Protein AF-0000000084715165 (afdb_homodimer)

Radius of gyration: 24.93 Å; Cα contacts (8 Å, |Δi|>4): 1281; chains: 2; bounding box: 46×77×60 Å

InterPro domains:
  IPR001279 Metallo-beta-lactamase [PF00753] (37-239)
  IPR001279 Metallo-beta-lactamase [SM00849] (35-243)
  IPR036866 Ribonuclease Z/Hydroxyacylglutathione hydrolase-like [G3DSA:3.60.15.10] (1-248)
  IPR036866 Ribonuclease Z/Hydroxyacylglutathione hydrolase-like [SSF56281] (33-245)
  IPR051013 N-acyl homoserine lactonase-like [PTHR42978] (35-256)

Nearest PDB structures (foldseek):
  2br6-assembly1_A  TM=9.400E-01  e=6.989E-29  Bacillus thuringiensis
  4j5h-assembly1_A  TM=9.253E-01  e=5.059E-29  Bacillus thuringiensis
  2btn-assembly1_A  TM=9.373E-01  e=1.844E-28  Bacillus thuringiensis
  5eht-assembly1_A  TM=9.063E-01  e=7.954E-29  Bacillus thuringiensis
  3aj3-assembly1_A  TM=8.738E-01  e=3.649E-24  Mesorhizobium loti

Solvent-accessible surface area (backbone atoms only — not comparable to full-atom values): 25703 Å² total; per-residue (Å²): 126,54,40,36,58,35,42,28,40,38,61,20,26,31,41,43,36,32,39,22,54,41,30,49,86,44,59,65,85,43,63,36,40,26,39,28,42,24,36,40,31,41,36,82,88,42,30,37,31,41,31,35,11,50,45,60,72,42,64,75,35,70,75,53,30,44,52,49,43,67,34,88,76,43,75,40,57,66,49,64,53,86,86,15,39,62,68,65,53,34,47,76,72,71,42,52,51,74,55,24,49,33,36,38,40,33,50,68,39,40,54,27,28,37,44,49,75,64,31,77,65,21,37,38,34,34,31,43,59,32,51,53,45,69,75,46,94,63,89,51,70,51,45,53,60,79,51,67,70,54,86,91,58,52,68,44,70,41,74,64,62,47,70,83,48,56,35,37,30,41,34,60,24,30,21,54,38,81,20,16,28,27,38,41,38,33,35,77,72,62,40,35,39,33,39,37,40,64,38,31,27,37,70,60,22,61,77,68,57,38,21,25,37,54,21,92,44,45,69,47,12,31,50,30,38,50,52,52,50,49,49,26,67,74,63,69,31,42,82,42,44,38,29,20,46,88,52,47,68,79,45,78,38,60,90,43,69,46,51,127,54,40,36,58,34,40,27,41,39,60,20,26,33,42,42,37,32,39,24,54,40,31,50,86,44,58,66,85,43,63,38,42,26,38,28,42,25,36,41,32,41,36,81,88,42,30,37,31,41,30,35,11,50,44,60,70,40,63,74,34,71,74,53,30,44,51,51,42,67,36,88,75,45,75,40,56,64,49,63,52,85,86,14,38,60,66,64,52,34,47,76,72,72,42,53,50,72,55,25,51,33,35,38,40,36,49,70,39,40,54,28,29,36,43,50,78,64,31,78,66,21,37,38,32,35,32,43,58,31,51,53,44,70,76,46,93,64,89,52,69,52,45,53,61,80,52,67,69,54,85,92,59,53,70,45,67,40,75,63,63,46,70,84,48,55,35,36,31,42,36,60,23,31,20,52,36,80,21,16,28,25,38,41,37,34,36,78,73,63,41,34,38,32,40,38,41,64,39,32,27,38,70,60,22,61,78,68,58,38,20,26,37,54,20,91,44,44,68,47,12,29,51,29,39,49,52,50,50,50,49,27,66,75,63,70,30,42,81,44,44,39,30,20,47,87,52,49,69,78,45,79,38,60,92,42,69,46,52

Foldseek 3Di:
DAQWAWKFKAWQFWAKFAQCQFFPPHDRPHIDTWTFIKMWTQGNVFIEIEFDFAQCVLCVDPVSQVLQQPPVRGDHGIGGDPSNHRQVLCVVLVHHLCRHAAYEFQAAFRGGQNCVQRNQNHEYEFAPQRLCCLPDDPPDSRGDNVSPPHPPHHYDHDHAWAAPGGQWIWHQQAFLHRRGIWIWGQYPPQWIEIELESLGQEPCCLVVVGGRSNGPDSVSSSVSSVVSVVVCVVGVYDYQHRTYCVRPVVDDHPVDIDD/DAQWAWKFKAWQFWAKFAQCQFFPPHDRPHIDTWTFIKMWTQGNVFIEIEFDFAQCVLCVDPVSQVLQQPDVRGDHGIGGDPSNHRQVLCVVLVHHLCRHAAYEYQAQFRGGQNCVQRNQNHEYEFAPQRLVCLVDDPPDSRGDNVSPPHPPHHYDHDHAWAAPGGQWIWHQQAFLHRRGIWIWGQYPPQWIEIELESLHQEPCCLVVVGGRSNGPDSVSSSVSSVVVVVVCVVGVYDYQHRTYCVRPVVDDHPVDIDD

Sequence (518 aa):
MTDVRRLYILLCGYEILPKSVSVRGAPSSLLMCEPVCAYLLETTRGWVLFDAGIDSARLKDPVQRERFLTAPGSVSAPIVLPEHELLPQLARLGVAPEDVHAVIISHTHYDHTGHVKHFTRAALYMQRREYEHAMGAHGNPAVFDDDLRLPGRPWRLVDGDWELMPGVRGLLTAGHMPGHQSLLVELPRGGTKILVADAGDLRENFELELAPGECPDPAQGIASIRKLKALRDATGGDLVLFHDPNDVHPRPRAPDFYEMTDVRRLYILLCGYEILPKSVSVRGAPSSLLMCEPVCAYLLETTRGWVLFDAGIDSARLKDPVQRERFLTAPGSVSAPIVLPEHELLPQLARLGVAPEDVHAVIISHTHYDHTGHVKHFTRAALYMQRREYEHAMGAHGNPAVFDDDLRLPGRPWRLVDGDWELMPGVRGLLTAGHMPGHQSLLVELPRGGTKILVADAGDLRENFELELAPGECPDPAQGIASIRKLKALRDATGGDLVLFHDPNDVHPRPRAPDFYE

Secondary structure (DSSP, 8-state):
---EEEEEEEEEEEEEEEHHHHSTT--TT-EEEEEEEEEEEEETTEEEEE-----THHHHSHHHHHHHHSSTT--S--B--GGG-HHHHHHHTT--GGGEEEEE-S--SHHHHTTGGG-TTSEEEEEHHHHHHHHS----TT--GGGT--TT--EEEE-SSEEEETTEEEEE--SSSTT-EEEEEE-SSS-EEEE-TTS-SSHHHHHHTPPPSS-SSHHHHHHHHHHHHHHHHHHT-EEE-SS-HHHHTTS--TTS-B-/---EEEEEEEEEEEEEEEHHHHSTT--TT-EEEEEEEEEEEEETTEEEEE-----THHHHSHHHHHHHH-STT--S--B--GGG-HHHHHHHTT--GGGEEEEE-S--SHHHHTTGGG-TTSEEEEEHHHHHHHHS----TT--GGGT--TT--EEEE-SSEEEETTEEEEE--SSSTT-EEEEEE-SSS-EEEE-TTS-SSHHHHHHTPPPSS-SSHHHHHHHHHHHHHHHHHHT-EEE-SS-HHHHTTS--TTS-B-

Structure (mmCIF, N/CA/C/O backbone):
data_AF-0000000084715165-model_v1
#
loop_
_entity.id
_entity.type
_entity.pdbx_description
1 polymer 'Beta-lactamase domain protein'
#
loop_
_atom_site.group_PDB
_atom_site.id
_atom_site.type_symbol
_atom_site.label_atom_id
_atom_site.label_alt_id
_atom_site.label_comp_id
_atom_site.label_asym_id
_atom_site.label_entity_id
_atom_site.label_seq_id
_atom_site.pdbx_PDB_ins_code
_atom_site.Cartn_x
_atom_site.Cartn_y
_atom_site.Cartn_z
_atom_site.occupancy
_atom_site.B_iso_or_equiv
_atom_site.auth_seq_id
_atom_site.auth_comp_id
_atom_site.auth_asym_id
_atom_site.auth_atom_id
_atom_site.pdbx_PDB_model_num
ATOM 1 N N . MET A 1 1 ? -8.211 -25.297 -29.484 1 88.62 1 MET A N 1
ATOM 2 C CA . MET A 1 1 ? -9.211 -25.078 -28.453 1 88.62 1 MET A CA 1
ATOM 3 C C . MET A 1 1 ? -8.586 -25.203 -27.062 1 88.62 1 MET A C 1
ATOM 5 O O . MET A 1 1 ? -7.777 -26.109 -26.812 1 88.62 1 MET A O 1
ATOM 9 N N . THR A 1 2 ? -8.875 -24.297 -26.109 1 96.81 2 THR A N 1
ATOM 10 C CA . THR A 1 2 ? -8.273 -24.281 -24.781 1 96.81 2 THR A CA 1
ATOM 11 C C . THR A 1 2 ? -8.938 -25.297 -23.875 1 96.81 2 THR A C 1
ATOM 13 O O . THR A 1 2 ? -10.141 -25.547 -23.969 1 96.81 2 THR A O 1
ATOM 16 N N . ASP A 1 3 ? -8.195 -25.922 -23 1 98.12 3 ASP A N 1
ATOM 17 C CA . ASP A 1 3 ? -8.703 -26.859 -22 1 98.12 3 ASP A CA 1
ATOM 18 C C . ASP A 1 3 ? -9.094 -26.125 -20.719 1 98.12 3 ASP A C 1
ATOM 20 O O . ASP A 1 3 ? -9.586 -26.734 -19.766 1 98.12 3 ASP A O 1
ATOM 24 N N . VAL A 1 4 ? -8.883 -24.828 -20.672 1 98.62 4 VAL A N 1
ATOM 25 C CA . VAL A 1 4 ? -9.211 -24.031 -19.5 1 98.62 4 VAL A CA 1
ATOM 26 C C . VAL A 1 4 ? -10.68 -23.609 -19.547 1 98.62 4 VAL A C 1
ATOM 28 O O . VAL A 1 4 ? -11.18 -23.219 -20.609 1 98.62 4 VAL A O 1
ATOM 31 N N . ARG A 1 5 ? -11.406 -23.781 -18.422 1 98.31 5 ARG A N 1
ATOM 32 C CA . ARG A 1 5 ? -12.789 -23.344 -18.312 1 98.31 5 ARG A CA 1
ATOM 33 C C . ARG A 1 5 ? -12.898 -22.031 -17.547 1 98.31 5 ARG A C 1
ATOM 35 O O . ARG A 1 5 ? -13.617 -21.109 -17.969 1 98.31 5 ARG A O 1
ATOM 42 N N . ARG A 1 6 ? -12.141 -21.922 -16.406 1 98.5 6 ARG A N 1
ATOM 43 C CA . ARG A 1 6 ? -12.219 -20.766 -15.531 1 98.5 6 ARG A CA 1
ATOM 44 C C . ARG A 1 6 ? -10.867 -20.484 -14.875 1 98.5 6 ARG A C 1
ATOM 46 O O . ARG A 1 6 ? -10.086 -21.406 -14.633 1 98.5 6 ARG A O 1
ATOM 53 N N . LEU A 1 7 ? -10.602 -19.234 -14.656 1 98.88 7 LEU A N 1
ATOM 54 C CA . LEU A 1 7 ? -9.477 -18.766 -13.867 1 98.88 7 LEU A CA 1
ATOM 55 C C . LEU A 1 7 ? -9.961 -18 -12.641 1 98.88 7 LEU A C 1
ATOM 57 O O . LEU A 1 7 ? -10.781 -17.078 -12.75 1 98.88 7 LEU A O 1
ATOM 61 N N . TYR A 1 8 ? -9.516 -18.391 -11.422 1 98.88 8 TYR A N 1
ATOM 62 C CA . TYR A 1 8 ? -9.773 -17.703 -10.164 1 98.88 8 TYR A CA 1
ATOM 63 C C . TYR A 1 8 ? -8.5 -17.047 -9.633 1 98.88 8 TYR A C 1
ATOM 65 O O . TYR A 1 8 ? -7.438 -17.672 -9.617 1 98.88 8 TYR A O 1
ATOM 73 N N . ILE A 1 9 ? -8.609 -15.781 -9.273 1 98.88 9 ILE A N 1
ATOM 74 C CA . ILE A 1 9 ? -7.539 -15.094 -8.562 1 98.88 9 ILE A CA 1
ATOM 75 C C . ILE A 1 9 ? -7.809 -15.133 -7.059 1 98.88 9 ILE A C 1
ATOM 77 O O . ILE A 1 9 ? -8.875 -14.711 -6.602 1 98.88 9 ILE A O 1
ATOM 81 N N . LEU A 1 10 ? -6.922 -15.688 -6.277 1 98.88 10 LEU A N 1
ATOM 82 C CA . LEU A 1 10 ? -7.055 -15.812 -4.832 1 98.88 10 LEU A CA 1
ATOM 83 C C . LEU A 1 10 ? -6.062 -14.906 -4.113 1 98.88 10 LEU A C 1
ATOM 85 O O . LEU A 1 10 ? -4.852 -15.031 -4.305 1 98.88 10 LEU A O 1
ATOM 89 N N . LEU A 1 11 ? -6.551 -13.961 -3.322 1 98.88 11 LEU A N 1
ATOM 90 C CA . LEU A 1 11 ? -5.695 -13.109 -2.504 1 98.88 11 LEU A CA 1
ATOM 91 C C . LEU A 1 11 ? -5.258 -13.828 -1.235 1 98.88 11 LEU A C 1
ATOM 93 O O . LEU A 1 11 ? -6.094 -14.195 -0.404 1 98.88 11 LEU A O 1
ATOM 97 N N . CYS A 1 12 ? -3.926 -13.984 -1.062 1 98.81 12 CYS A N 1
ATOM 98 C CA . CYS A 1 12 ? -3.426 -14.891 -0.038 1 98.81 12 CYS A CA 1
ATOM 99 C C . CYS A 1 12 ? -2.662 -14.133 1.041 1 98.81 12 CYS A C 1
ATOM 101 O O . CYS A 1 12 ? -1.931 -14.734 1.828 1 98.81 12 CYS A O 1
ATOM 103 N N . GLY A 1 13 ? -2.738 -12.852 1.021 1 98.38 13 GLY A N 1
ATOM 104 C CA . GLY A 1 13 ? -2.049 -12.055 2.023 1 98.38 13 GLY A CA 1
ATOM 105 C C . GLY A 1 13 ? -1.297 -10.875 1.436 1 98.38 13 GLY A C 1
ATOM 106 O O . GLY A 1 13 ? -1.538 -10.492 0.291 1 98.38 13 GLY A O 1
ATOM 107 N N . TYR A 1 14 ? -0.427 -10.281 2.281 1 97.81 14 TYR A N 1
ATOM 108 C CA . TYR A 1 14 ? 0.332 -9.102 1.873 1 97.81 14 TYR A CA 1
ATOM 109 C C . TYR A 1 14 ? 1.755 -9.156 2.416 1 97.81 14 TYR A C 1
ATOM 111 O O . TYR A 1 14 ? 1.984 -9.641 3.527 1 97.81 14 TYR A O 1
ATOM 119 N N . GLU A 1 15 ? 2.609 -8.648 1.646 1 95.62 15 GLU A N 1
ATOM 120 C CA . GLU A 1 15 ? 3.953 -8.32 2.111 1 95.62 15 GLU A CA 1
ATOM 121 C C . GLU A 1 15 ? 4.141 -6.812 2.244 1 95.62 15 GLU A C 1
ATOM 123 O O . GLU A 1 15 ? 3.652 -6.043 1.411 1 95.62 15 GLU A O 1
ATOM 128 N N . ILE A 1 16 ? 4.75 -6.379 3.285 1 95.88 16 ILE A N 1
ATOM 129 C CA . ILE A 1 16 ? 5.117 -4.98 3.492 1 95.88 16 ILE A CA 1
ATOM 130 C C . ILE A 1 16 ? 6.613 -4.797 3.24 1 95.88 16 ILE A C 1
ATOM 132 O O . ILE A 1 16 ? 7.441 -5.359 3.961 1 95.88 16 ILE A O 1
ATOM 136 N N . LEU A 1 17 ? 6.945 -3.992 2.277 1 94.56 17 LEU A N 1
ATOM 137 C CA . LEU A 1 17 ? 8.352 -3.928 1.891 1 94.56 17 LEU A CA 1
ATOM 138 C C . LEU A 1 17 ? 8.672 -2.6 1.21 1 94.56 17 LEU A C 1
ATOM 140 O O . LEU A 1 17 ? 7.762 -1.908 0.738 1 94.56 17 LEU A O 1
ATOM 144 N N . PRO A 1 18 ? 9.969 -2.232 1.197 1 96.06 18 PRO A N 1
ATOM 145 C CA . PRO A 1 18 ? 10.375 -1.067 0.409 1 96.06 18 PRO A CA 1
ATOM 146 C C . PRO A 1 18 ? 10.125 -1.249 -1.086 1 96.06 18 PRO A C 1
ATOM 148 O O . PRO A 1 18 ? 10.32 -2.346 -1.619 1 96.06 18 PRO A O 1
ATOM 151 N N . LYS A 1 19 ? 9.641 -0.174 -1.688 1 97.12 19 LYS A N 1
ATOM 152 C CA . LYS A 1 19 ? 9.406 -0.204 -3.129 1 97.12 19 LYS A CA 1
ATOM 153 C C . LYS A 1 19 ? 10.656 -0.639 -3.887 1 97.12 19 LYS A C 1
ATOM 155 O O . LYS A 1 19 ? 10.562 -1.246 -4.953 1 97.12 19 LYS A O 1
ATOM 160 N N . SER A 1 20 ? 11.883 -0.437 -3.318 1 96 20 SER A N 1
ATOM 161 C CA . SER A 1 20 ? 13.164 -0.759 -3.945 1 96 20 SER A CA 1
ATOM 162 C C . SER A 1 20 ? 13.312 -2.262 -4.152 1 96 20 SER A C 1
ATOM 164 O O . SER A 1 20 ? 14.125 -2.703 -4.969 1 96 20 SER A O 1
ATOM 166 N N . VAL A 1 21 ? 12.547 -3.08 -3.432 1 94.75 21 VAL A N 1
ATOM 167 C CA . VAL A 1 21 ? 12.57 -4.527 -3.615 1 94.75 21 VAL A CA 1
ATOM 168 C C . VAL A 1 21 ? 11.914 -4.891 -4.945 1 94.75 21 VAL A C 1
ATOM 170 O O . VAL A 1 21 ? 12.352 -5.816 -5.629 1 94.75 21 VAL A O 1
ATOM 173 N N . SER A 1 22 ? 10.945 -4.07 -5.348 1 96.31 22 SER A N 1
ATOM 174 C CA . SER A 1 22 ? 10.117 -4.395 -6.508 1 96.31 22 SER A CA 1
ATOM 175 C C . SER A 1 22 ? 10.562 -3.617 -7.742 1 96.31 22 SER A C 1
ATOM 177 O O . SER A 1 22 ? 10.32 -4.043 -8.875 1 96.31 22 SER A O 1
ATOM 179 N N . VAL A 1 23 ? 11.109 -2.469 -7.512 1 97.5 23 VAL A N 1
ATOM 180 C CA . VAL A 1 23 ? 11.531 -1.613 -8.617 1 97.5 23 VAL A CA 1
ATOM 181 C C . VAL A 1 23 ? 12.969 -1.151 -8.383 1 97.5 23 VAL A C 1
ATOM 183 O O . VAL A 1 23 ? 13.234 -0.339 -7.492 1 97.5 23 VAL A O 1
ATOM 186 N N . ARG A 1 24 ? 13.852 -1.668 -9.227 1 97.06 24 ARG A N 1
ATOM 187 C CA . ARG A 1 24 ? 15.258 -1.285 -9.117 1 97.06 24 ARG A CA 1
ATOM 188 C C . ARG A 1 24 ? 15.422 0.228 -9.211 1 97.06 24 ARG A C 1
ATOM 190 O O . ARG A 1 24 ? 14.883 0.864 -10.117 1 97.06 24 ARG A O 1
ATOM 197 N N . GLY A 1 25 ? 16.125 0.789 -8.195 1 95.94 25 GLY A N 1
ATOM 198 C CA . GLY A 1 25 ? 16.422 2.215 -8.211 1 95.94 25 GLY A CA 1
ATOM 199 C C . GLY A 1 25 ? 15.414 3.039 -7.438 1 95.94 25 GLY A C 1
ATOM 200 O O . GLY A 1 25 ? 15.641 4.223 -7.176 1 95.94 25 GLY A O 1
ATOM 201 N N . ALA A 1 26 ? 14.227 2.496 -7.098 1 96.5 26 ALA A N 1
ATOM 202 C CA . ALA A 1 26 ? 13.25 3.229 -6.293 1 96.5 26 ALA A CA 1
ATOM 203 C C . ALA A 1 26 ? 13.789 3.504 -4.895 1 96.5 26 ALA A C 1
ATOM 205 O O . ALA A 1 26 ? 14.586 2.727 -4.367 1 96.5 26 ALA A O 1
ATOM 206 N N . PRO A 1 27 ? 13.375 4.637 -4.293 1 95 27 PRO A N 1
ATOM 207 C CA . PRO A 1 27 ? 13.828 4.926 -2.93 1 95 27 PRO A CA 1
ATOM 208 C C . PRO A 1 27 ? 13.375 3.875 -1.92 1 95 27 PRO A C 1
ATOM 210 O O . PRO A 1 27 ? 12.219 3.439 -1.951 1 95 27 PRO A O 1
ATOM 213 N N . SER A 1 28 ? 14.281 3.488 -1.04 1 94.25 28 SER A N 1
ATOM 214 C CA . SER A 1 28 ? 13.984 2.484 -0.026 1 94.25 28 SER A CA 1
ATOM 215 C C . SER A 1 28 ? 13.039 3.039 1.036 1 94.25 28 SER A C 1
ATOM 217 O O . SER A 1 28 ? 12.461 2.279 1.816 1 94.25 28 SER A O 1
ATOM 219 N N . SER A 1 29 ? 12.859 4.344 1.075 1 95.56 29 SER A N 1
ATOM 220 C CA . SER A 1 29 ? 12.008 4.977 2.078 1 95.56 29 SER A CA 1
ATOM 221 C C . SER A 1 29 ? 10.531 4.871 1.697 1 95.56 29 SER A C 1
ATOM 223 O O . SER A 1 29 ? 9.656 5.148 2.516 1 95.56 29 SER A O 1
ATOM 225 N N . LEU A 1 30 ? 10.258 4.535 0.409 1 97.81 30 LEU A N 1
ATOM 226 C CA . LEU A 1 30 ? 8.883 4.301 -0.004 1 97.81 30 LEU A CA 1
ATOM 227 C C . LEU A 1 30 ? 8.461 2.865 0.295 1 97.81 30 LEU A C 1
ATOM 229 O O . LEU A 1 30 ? 9.109 1.918 -0.155 1 97.81 30 LEU A O 1
ATOM 233 N N . LEU A 1 31 ? 7.426 2.717 1.087 1 97.69 31 LEU A N 1
ATOM 234 C CA . LEU A 1 31 ? 6.957 1.387 1.461 1 97.69 31 LEU A CA 1
ATOM 235 C C . LEU A 1 31 ? 5.688 1.023 0.699 1 97.69 31 LEU A C 1
ATOM 237 O O . LEU A 1 31 ? 4.887 1.9 0.361 1 97.69 31 LEU A O 1
ATOM 241 N N . MET A 1 32 ? 5.539 -0.219 0.449 1 96.19 32 MET A N 1
ATOM 242 C CA . MET A 1 32 ? 4.375 -0.765 -0.24 1 96.19 32 MET A CA 1
ATOM 243 C C . MET A 1 32 ? 3.758 -1.909 0.558 1 96.19 32 MET A C 1
ATOM 245 O O . MET A 1 32 ? 4.465 -2.637 1.256 1 96.19 32 MET A O 1
ATOM 249 N N . CYS A 1 33 ? 2.545 -1.952 0.5 1 96.12 33 CYS A N 1
ATOM 250 C CA . CYS A 1 33 ? 1.774 -3.135 0.863 1 96.12 33 CYS A CA 1
ATOM 251 C C . CYS A 1 33 ? 1.396 -3.941 -0.374 1 96.12 33 CYS A C 1
ATOM 253 O O . CYS A 1 33 ? 0.42 -3.621 -1.055 1 96.12 33 CYS A O 1
ATOM 255 N N . GLU A 1 34 ? 2.146 -5.004 -0.624 1 97.44 34 GLU A N 1
ATOM 256 C CA . GLU A 1 34 ? 1.971 -5.727 -1.881 1 97.44 34 GLU A CA 1
ATOM 257 C C . GLU A 1 34 ? 1.161 -7.004 -1.675 1 97.44 34 GLU A C 1
ATOM 259 O O . GLU A 1 34 ? 1.48 -7.812 -0.803 1 97.44 34 GLU A O 1
ATOM 264 N N . PRO A 1 35 ? 0.128 -7.152 -2.469 1 98.69 35 PRO A N 1
ATOM 265 C CA . PRO A 1 35 ? -0.675 -8.375 -2.357 1 98.69 35 PRO A CA 1
ATOM 266 C C . PRO A 1 35 ? 0.074 -9.617 -2.832 1 98.69 35 PRO A C 1
ATOM 268 O O . PRO A 1 35 ? 1.003 -9.516 -3.637 1 98.69 35 PRO A O 1
ATOM 271 N N . VAL A 1 36 ? -0.267 -10.703 -2.266 1 98.69 36 VAL A N 1
ATOM 272 C CA . VAL A 1 36 ? 0.173 -12.039 -2.664 1 98.69 36 VAL A CA 1
ATOM 273 C C . VAL A 1 36 ? -1.019 -12.844 -3.18 1 98.69 36 VAL A C 1
ATOM 275 O O . VAL A 1 36 ? -2.045 -12.945 -2.506 1 98.69 36 VAL A O 1
ATOM 278 N N . CYS A 1 37 ? -0.853 -13.383 -4.332 1 98.81 37 CYS A N 1
ATOM 279 C CA . CYS A 1 37 ? -1.972 -14.109 -4.922 1 98.81 37 CYS A CA 1
ATOM 280 C C . CYS A 1 37 ? -1.581 -15.547 -5.25 1 98.81 37 CYS A C 1
ATOM 282 O O . CYS A 1 37 ? -0.395 -15.883 -5.266 1 98.81 37 CYS A O 1
ATOM 284 N N . ALA A 1 38 ? -2.486 -16.375 -5.371 1 98.88 38 ALA A N 1
ATOM 285 C CA . ALA A 1 38 ? -2.455 -17.641 -6.09 1 98.88 38 ALA A CA 1
ATOM 286 C C . ALA A 1 38 ? -3.535 -17.688 -7.168 1 98.88 38 ALA A C 1
ATOM 288 O O . ALA A 1 38 ? -4.488 -16.906 -7.137 1 98.88 38 ALA A O 1
ATOM 289 N N . TYR A 1 39 ? -3.355 -18.5 -8.164 1 98.94 39 TYR A N 1
ATOM 290 C CA . TYR A 1 39 ? -4.297 -18.609 -9.273 1 98.94 39 TYR A CA 1
ATOM 291 C C . TYR A 1 39 ? -4.793 -20.031 -9.453 1 98.94 39 TYR A C 1
ATOM 293 O O . TYR A 1 39 ? -3.992 -20.969 -9.523 1 98.94 39 TYR A O 1
ATOM 301 N N . LEU A 1 40 ? -6.07 -20.188 -9.445 1 98.94 40 LEU A N 1
ATOM 302 C CA . LEU A 1 40 ? -6.711 -21.484 -9.602 1 98.94 40 LEU A CA 1
ATOM 303 C C . LEU A 1 40 ? -7.395 -21.594 -10.961 1 98.94 40 LEU A C 1
ATOM 305 O O . LEU A 1 40 ? -8.156 -20.703 -11.352 1 98.94 40 LEU A O 1
ATOM 309 N N . LEU A 1 41 ? -7.074 -22.656 -11.719 1 98.88 41 LEU A N 1
ATOM 310 C CA . LEU A 1 41 ? -7.668 -22.906 -13.023 1 98.88 41 LEU A CA 1
ATOM 311 C C . LEU A 1 41 ? -8.555 -24.141 -12.992 1 98.88 41 LEU A C 1
ATOM 313 O O . LEU A 1 41 ? -8.125 -25.219 -12.562 1 98.88 41 LEU A O 1
ATOM 317 N N . GLU A 1 42 ? -9.727 -23.969 -13.367 1 98.75 42 GLU A N 1
ATOM 318 C CA . GLU A 1 42 ? -10.555 -25.109 -13.727 1 98.75 42 GLU A CA 1
ATOM 319 C C . GLU A 1 42 ? -10.297 -25.547 -15.164 1 98.75 42 GLU A C 1
ATOM 321 O O . GLU A 1 42 ? -10.43 -24.75 -16.094 1 98.75 42 GLU A O 1
ATOM 326 N N . THR A 1 43 ? -9.914 -26.797 -15.359 1 98.19 43 THR A N 1
ATOM 327 C CA . THR A 1 43 ? -9.617 -27.297 -16.703 1 98.19 43 THR A CA 1
ATOM 328 C C . THR A 1 43 ? -10.406 -28.562 -17 1 98.19 43 THR A C 1
ATOM 330 O O . THR A 1 43 ? -11.086 -29.094 -16.109 1 98.19 43 THR A O 1
ATOM 333 N N . THR A 1 44 ? -10.352 -29.016 -18.266 1 96.25 44 THR A N 1
ATOM 334 C CA . THR A 1 44 ? -11.016 -30.25 -18.656 1 96.25 44 THR A CA 1
ATOM 335 C C . THR A 1 44 ? -10.328 -31.453 -18.031 1 96.25 44 THR A C 1
ATOM 337 O O . THR A 1 44 ? -10.883 -32.562 -18.016 1 96.25 44 THR A O 1
ATOM 340 N N . ARG A 1 45 ? -9.188 -31.25 -17.453 1 91.94 45 ARG A N 1
ATOM 341 C CA . ARG A 1 45 ? -8.391 -32.344 -16.891 1 91.94 45 ARG A CA 1
ATOM 342 C C . ARG A 1 45 ? -8.352 -32.25 -15.375 1 91.94 45 ARG A C 1
ATOM 344 O O . ARG A 1 45 ? -7.672 -33.062 -14.719 1 91.94 45 ARG A O 1
ATOM 351 N N . GLY A 1 46 ? -9.133 -31.359 -14.836 1 95.12 46 GLY A N 1
ATOM 352 C CA . GLY A 1 46 ? -9.102 -31.141 -13.398 1 95.12 46 GLY A CA 1
ATOM 353 C C . GLY A 1 46 ? -8.586 -29.766 -13.008 1 95.12 46 GLY A C 1
ATOM 354 O O . GLY A 1 46 ? -8.578 -28.844 -13.82 1 95.12 46 GLY A O 1
ATOM 355 N N . TRP A 1 47 ? -8.195 -29.625 -11.688 1 98.62 47 TRP A N 1
ATOM 356 C CA . TRP A 1 47 ? -7.809 -28.328 -11.156 1 98.62 47 TRP A CA 1
ATOM 357 C C . TRP A 1 47 ? -6.297 -28.156 -11.211 1 98.62 47 TRP A C 1
ATOM 359 O O . TRP A 1 47 ? -5.543 -29.078 -10.914 1 98.62 47 TRP A O 1
ATOM 369 N N . VAL A 1 48 ? -5.859 -26.953 -11.641 1 98.88 48 VAL A N 1
ATOM 370 C CA . VAL A 1 48 ? -4.457 -26.547 -11.656 1 98.88 48 VAL A CA 1
ATOM 371 C C . VAL A 1 48 ? -4.27 -25.312 -10.773 1 98.88 48 VAL A C 1
ATOM 373 O O . VAL A 1 48 ? -5.094 -24.391 -10.797 1 98.88 48 VAL A O 1
ATOM 376 N N . LEU A 1 49 ? -3.242 -25.328 -9.953 1 98.94 49 LEU A N 1
ATOM 377 C CA . LEU A 1 49 ? -2.895 -24.203 -9.094 1 98.94 49 LEU A CA 1
ATOM 378 C C . LEU A 1 49 ? -1.559 -23.594 -9.516 1 98.94 49 LEU A C 1
ATOM 380 O O . LEU A 1 49 ? -0.6 -24.328 -9.789 1 98.94 49 LEU A O 1
ATOM 384 N N . PHE A 1 50 ? -1.512 -22.297 -9.727 1 98.94 50 PHE A N 1
ATOM 385 C CA . PHE A 1 50 ? -0.272 -21.562 -9.945 1 98.94 50 PHE A CA 1
ATOM 386 C C . PHE A 1 50 ? 0.124 -20.797 -8.695 1 98.94 50 PHE A C 1
ATOM 388 O O . PHE A 1 50 ? -0.545 -19.828 -8.32 1 98.94 50 PHE A O 1
ATOM 395 N N . ASP A 1 51 ? 1.226 -21.172 -8.023 1 98.88 51 ASP A N 1
ATOM 396 C CA . ASP A 1 51 ? 1.729 -20.719 -6.734 1 98.88 51 ASP A CA 1
ATOM 397 C C . ASP A 1 51 ? 0.753 -21.062 -5.609 1 98.88 51 ASP A C 1
ATOM 399 O O . ASP A 1 51 ? -0.333 -21.594 -5.863 1 98.88 51 ASP A O 1
ATOM 403 N N . ALA A 1 52 ? 1.223 -20.875 -4.375 1 98.75 52 ALA A N 1
ATOM 404 C CA . ALA A 1 52 ? 0.474 -21.469 -3.27 1 98.75 52 ALA A CA 1
ATOM 405 C C . ALA A 1 52 ? 0.456 -20.531 -2.057 1 98.75 52 ALA A C 1
ATOM 407 O O . ALA A 1 52 ? 0.291 -20.984 -0.922 1 98.75 52 ALA A O 1
ATOM 408 N N . GLY A 1 53 ? 0.677 -19.266 -2.232 1 98.38 53 GLY A N 1
ATOM 409 C CA . GLY A 1 53 ? 0.494 -18.25 -1.212 1 98.38 53 GLY A CA 1
ATOM 410 C C . GLY A 1 53 ? 1.438 -18.406 -0.035 1 98.38 53 GLY A C 1
ATOM 411 O O . GLY A 1 53 ? 2.498 -19.031 -0.161 1 98.38 53 GLY A O 1
ATOM 412 N N . ILE A 1 54 ? 1.088 -17.766 1.096 1 97.56 54 ILE A N 1
ATOM 413 C CA . ILE A 1 54 ? 1.913 -17.688 2.295 1 97.56 54 ILE A CA 1
ATOM 414 C C . ILE A 1 54 ? 1.413 -18.688 3.336 1 97.56 54 ILE A C 1
ATOM 416 O O . ILE A 1 54 ? 0.211 -18.766 3.598 1 97.56 54 ILE A O 1
ATOM 420 N N . ASP A 1 55 ? 2.303 -19.438 3.938 1 96.44 55 ASP A N 1
ATOM 421 C CA . ASP A 1 55 ? 1.952 -20.297 5.062 1 96.44 55 ASP A CA 1
ATOM 422 C C . ASP A 1 55 ? 1.785 -19.484 6.344 1 96.44 55 ASP A C 1
ATOM 424 O O . ASP A 1 55 ? 2.756 -19.25 7.07 1 96.44 55 ASP A O 1
ATOM 428 N N . SER A 1 56 ? 0.591 -19.219 6.742 1 95.62 56 SER A N 1
ATOM 429 C CA . SER A 1 56 ? 0.313 -18.344 7.875 1 95.62 56 SER A CA 1
ATOM 430 C C . SER A 1 56 ? 0.696 -19.016 9.195 1 95.62 56 SER A C 1
ATOM 432 O O . SER A 1 56 ? 0.85 -18.344 10.211 1 95.62 56 SER A O 1
ATOM 434 N N . ALA A 1 57 ? 0.822 -20.312 9.211 1 94.44 57 ALA A N 1
ATOM 435 C CA . ALA A 1 57 ? 1.229 -21.016 10.422 1 94.44 57 ALA A CA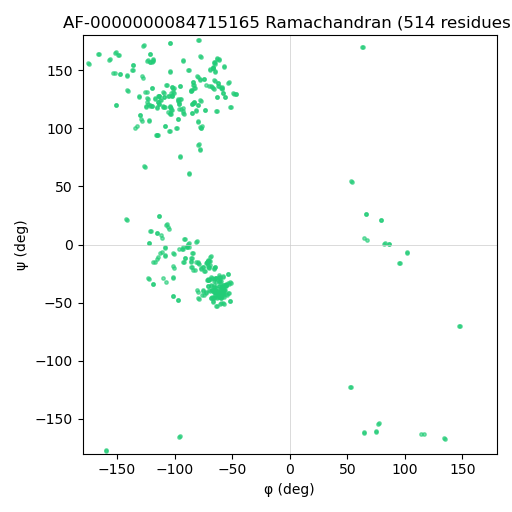 1
ATOM 436 C C . ALA A 1 57 ? 2.602 -20.547 10.898 1 94.44 57 ALA A C 1
ATOM 438 O O . ALA A 1 57 ? 2.873 -20.516 12.102 1 94.44 57 ALA A O 1
ATOM 439 N N . ARG A 1 58 ? 3.461 -20.156 10.008 1 93.31 58 ARG A N 1
ATOM 440 C CA . ARG A 1 58 ? 4.797 -19.688 10.344 1 93.31 58 ARG A CA 1
ATOM 441 C C . ARG A 1 58 ? 4.734 -18.344 11.078 1 93.31 58 ARG A C 1
ATOM 443 O O . ARG A 1 58 ? 5.633 -18.016 11.852 1 93.31 58 ARG A O 1
ATOM 450 N N . LEU A 1 59 ? 3.746 -17.578 10.836 1 91.81 59 LEU A N 1
ATOM 451 C CA . LEU A 1 59 ? 3.59 -16.25 11.445 1 91.81 59 LEU A CA 1
ATOM 452 C C . LEU A 1 59 ? 3.168 -16.375 12.906 1 91.81 59 LEU A C 1
ATOM 454 O O . LEU A 1 59 ? 3.416 -15.461 13.703 1 91.81 59 LEU A O 1
ATOM 458 N N . LYS A 1 60 ? 2.574 -17.484 13.281 1 89.25 60 LYS A N 1
ATOM 459 C CA . LYS A 1 60 ? 2.088 -17.703 14.641 1 89.25 60 LYS A CA 1
ATOM 460 C C . LYS A 1 60 ? 3.211 -18.203 15.547 1 89.25 60 LYS A C 1
ATOM 462 O O . LYS A 1 60 ? 3.109 -18.094 16.781 1 89.25 60 LYS A O 1
ATOM 467 N N . ASP A 1 61 ? 4.227 -18.766 14.898 1 88.75 61 ASP A N 1
ATOM 468 C CA . ASP A 1 61 ? 5.402 -19.219 15.625 1 88.75 61 ASP A CA 1
ATOM 469 C C . ASP A 1 61 ? 6.469 -18.125 15.703 1 88.75 61 ASP A C 1
ATOM 471 O O . ASP A 1 61 ? 7.051 -17.75 14.688 1 88.75 61 ASP A O 1
ATOM 475 N N . PRO A 1 62 ? 6.711 -17.594 16.984 1 87 62 PRO A N 1
ATOM 476 C CA . PRO A 1 62 ? 7.637 -16.469 17.094 1 87 62 PRO A CA 1
ATOM 477 C C . PRO A 1 62 ? 9.008 -16.766 16.484 1 87 62 PRO A C 1
ATOM 479 O O . PRO A 1 62 ? 9.641 -15.867 15.93 1 87 62 PRO A O 1
ATOM 482 N N . VAL A 1 63 ? 9.461 -17.984 16.578 1 87.12 63 VAL A N 1
ATOM 483 C CA . VAL A 1 63 ? 10.766 -18.359 16.031 1 87.12 63 VAL A CA 1
ATOM 484 C C . VAL A 1 63 ? 10.719 -18.297 14.5 1 87.12 63 VAL A C 1
ATOM 486 O O . VAL A 1 63 ? 11.609 -17.75 13.867 1 87.12 63 VAL A O 1
ATOM 489 N N . GLN A 1 64 ? 9.711 -18.828 13.906 1 86.38 64 GLN A N 1
ATOM 490 C CA . GLN A 1 64 ? 9.586 -18.828 12.453 1 86.38 64 GLN A CA 1
ATOM 491 C C . GLN A 1 64 ? 9.297 -17.422 11.922 1 86.38 64 GLN A C 1
ATOM 493 O O . GLN A 1 64 ? 9.773 -17.047 10.852 1 86.38 64 GLN A O 1
ATOM 498 N N . ARG A 1 65 ? 8.508 -16.703 12.727 1 88.12 65 ARG A N 1
ATOM 499 C CA . ARG A 1 65 ? 8.18 -15.328 12.344 1 88.12 65 ARG A CA 1
ATOM 500 C C . ARG A 1 65 ? 9.445 -14.484 12.219 1 88.12 65 ARG A C 1
ATOM 502 O O . ARG A 1 65 ? 9.523 -13.602 11.359 1 88.12 65 ARG A O 1
ATOM 509 N N . GLU A 1 66 ? 10.383 -14.758 13.062 1 86.94 66 GLU A N 1
ATOM 510 C CA . GLU A 1 66 ? 11.641 -14.008 13.078 1 86.94 66 GLU A CA 1
ATOM 511 C C . GLU A 1 66 ? 12.375 -14.148 11.75 1 86.94 66 GLU A C 1
ATOM 513 O O . GLU A 1 66 ? 13.07 -13.227 11.312 1 86.94 66 GLU A O 1
ATOM 518 N N . ARG A 1 67 ? 12.203 -15.242 11.078 1 84 67 ARG A N 1
ATOM 519 C CA . ARG A 1 67 ? 12.859 -15.477 9.797 1 84 67 ARG A CA 1
ATOM 520 C C . ARG A 1 67 ? 12.383 -14.484 8.742 1 84 67 ARG A C 1
ATOM 522 O O . ARG A 1 67 ? 13.156 -14.086 7.867 1 84 67 ARG A O 1
ATOM 529 N N . PHE A 1 68 ? 11.102 -14.086 8.891 1 84.31 68 PHE A N 1
ATOM 530 C CA . PHE A 1 68 ? 10.562 -13.102 7.961 1 84.31 68 PHE A CA 1
ATOM 531 C C . PHE A 1 68 ? 11.172 -11.727 8.219 1 84.31 68 PHE A C 1
ATOM 533 O O . PHE A 1 68 ? 11.344 -10.938 7.285 1 84.31 68 PHE A O 1
ATOM 540 N N . LEU A 1 69 ? 11.523 -11.445 9.406 1 81.31 69 LEU A N 1
ATOM 541 C CA . LEU A 1 69 ? 11.906 -10.117 9.867 1 81.31 69 LEU A CA 1
ATOM 542 C C . LEU A 1 69 ? 13.422 -9.922 9.758 1 81.31 69 LEU A C 1
ATOM 544 O O . LEU A 1 69 ? 13.906 -8.789 9.812 1 81.31 69 LEU A O 1
ATOM 548 N N . THR A 1 70 ? 14.164 -10.969 9.586 1 75.94 70 THR A N 1
ATOM 549 C CA . THR A 1 70 ? 15.617 -10.867 9.672 1 75.94 70 THR A CA 1
ATOM 550 C C . THR A 1 70 ? 16.234 -10.711 8.281 1 75.94 70 THR A C 1
ATOM 552 O O . THR A 1 70 ? 17.438 -10.492 8.156 1 75.94 70 THR A O 1
ATOM 555 N N . ALA A 1 71 ? 15.391 -10.766 7.277 1 71.06 71 ALA A N 1
ATOM 556 C CA . ALA A 1 71 ? 15.922 -10.516 5.938 1 71.06 71 ALA A CA 1
ATOM 557 C C . ALA A 1 71 ? 16.312 -9.055 5.77 1 71.06 71 ALA A C 1
ATOM 559 O O . ALA A 1 71 ? 15.695 -8.164 6.355 1 71.06 71 ALA A O 1
ATOM 560 N N . PRO A 1 72 ? 17.5 -8.836 5.148 1 66.88 72 PRO A N 1
ATOM 561 C CA . PRO A 1 72 ? 17.875 -7.445 4.895 1 66.88 72 PRO A CA 1
ATOM 562 C C . PRO A 1 72 ? 16.75 -6.641 4.25 1 66.88 72 PRO A C 1
ATOM 564 O O . PRO A 1 72 ? 16.109 -7.109 3.305 1 66.88 72 PRO A O 1
ATOM 567 N N . GLY A 1 73 ? 16.531 -5.566 4.859 1 68.56 73 GLY A N 1
ATOM 568 C CA . GLY A 1 73 ? 15.547 -4.66 4.281 1 68.56 73 GLY A CA 1
ATOM 569 C C . GLY A 1 73 ? 14.125 -4.977 4.703 1 68.56 73 GLY A C 1
ATOM 570 O O . GLY A 1 73 ? 13.18 -4.297 4.285 1 68.56 73 GLY A O 1
ATOM 571 N N . SER A 1 74 ? 14.062 -6.035 5.547 1 81.44 74 SER A N 1
ATOM 572 C CA . SER A 1 74 ? 12.711 -6.344 6.008 1 81.44 74 SER A CA 1
ATOM 573 C C . SER A 1 74 ? 12.18 -5.254 6.93 1 81.44 74 SER A C 1
ATOM 575 O O . SER A 1 74 ? 12.922 -4.723 7.762 1 81.44 74 SER A O 1
ATOM 577 N N . VAL A 1 75 ? 10.883 -4.902 6.668 1 87.69 75 VAL A N 1
ATOM 578 C CA . VAL A 1 75 ? 10.328 -3.838 7.496 1 87.69 75 VAL A CA 1
ATOM 579 C C . VAL A 1 75 ? 9.188 -4.387 8.344 1 87.69 75 VAL A C 1
ATOM 581 O O . VAL A 1 75 ? 8.75 -3.742 9.297 1 87.69 75 VAL A O 1
ATOM 584 N N . SER A 1 76 ? 8.75 -5.598 8.008 1 90.06 76 SER A N 1
ATOM 585 C CA . SER A 1 76 ? 7.664 -6.227 8.75 1 90.06 76 SER A CA 1
ATOM 586 C C . SER A 1 76 ? 7.434 -7.66 8.281 1 90.06 76 SER A C 1
ATOM 588 O O . SER A 1 76 ? 7.906 -8.055 7.215 1 90.06 76 SER A O 1
ATOM 590 N N . ALA A 1 77 ? 6.863 -8.461 9.172 1 92.31 77 ALA A N 1
ATOM 591 C CA . ALA A 1 77 ? 6.352 -9.758 8.727 1 92.31 77 ALA A CA 1
ATOM 592 C C . ALA A 1 77 ? 5.16 -9.578 7.785 1 92.31 77 ALA A C 1
ATOM 594 O O . ALA A 1 77 ? 4.473 -8.562 7.828 1 92.31 77 ALA A O 1
ATOM 595 N N . PRO A 1 78 ? 4.992 -10.602 6.871 1 95.25 78 PRO A N 1
ATOM 596 C CA . PRO A 1 78 ? 3.785 -10.539 6.043 1 95.25 78 PRO A CA 1
ATOM 597 C C . PRO A 1 78 ? 2.502 -10.594 6.867 1 95.25 78 PRO A C 1
ATOM 599 O O . PRO A 1 78 ? 2.535 -10.953 8.047 1 95.25 78 PRO A O 1
ATOM 602 N N . ILE A 1 79 ? 1.44 -10.125 6.301 1 96.12 79 ILE A N 1
ATOM 603 C CA . ILE A 1 79 ? 0.134 -10.148 6.953 1 96.12 79 ILE A CA 1
ATOM 604 C C . ILE A 1 79 ? -0.808 -11.078 6.191 1 96.12 79 ILE A C 1
ATOM 606 O O . ILE A 1 79 ? -1.017 -10.906 4.988 1 96.12 79 ILE A O 1
ATOM 610 N N . VAL A 1 80 ? -1.354 -12.086 6.867 1 97.19 80 VAL A N 1
ATOM 611 C CA . VAL A 1 80 ? -2.352 -13 6.324 1 97.19 80 VAL A CA 1
ATOM 612 C C . VAL A 1 80 ? -3.615 -12.953 7.184 1 97.19 80 VAL A C 1
ATOM 614 O O . VAL A 1 80 ? -3.631 -13.469 8.305 1 97.19 80 VAL A O 1
ATOM 617 N N . LEU A 1 81 ? -4.668 -12.328 6.68 1 96.44 81 LEU A N 1
ATOM 618 C CA . LEU A 1 81 ? -5.953 -12.312 7.367 1 96.44 81 LEU A CA 1
ATOM 619 C C . LEU A 1 81 ? -6.684 -13.641 7.191 1 96.44 81 LEU A C 1
ATOM 621 O O . LEU A 1 81 ? -6.352 -14.422 6.293 1 96.44 81 LEU A O 1
ATOM 625 N N . PRO A 1 82 ? -7.68 -13.906 8.07 1 95.62 82 PRO A N 1
ATOM 626 C CA . PRO A 1 82 ? -8.453 -15.141 7.895 1 95.62 82 PRO A CA 1
ATOM 627 C C . PRO A 1 82 ? -9.023 -15.281 6.488 1 95.62 82 PRO A C 1
ATOM 629 O O . PRO A 1 82 ? -9.039 -16.391 5.93 1 95.62 82 PRO A O 1
ATOM 632 N N . GLU A 1 83 ? -9.398 -14.156 5.859 1 96.69 83 GLU A N 1
ATOM 633 C CA . GLU A 1 83 ? -9.992 -14.141 4.527 1 96.69 83 GLU A CA 1
ATOM 634 C C . GLU A 1 83 ? -8.953 -14.469 3.457 1 96.69 83 GLU A C 1
ATOM 636 O O . GLU A 1 83 ? -9.305 -14.789 2.32 1 96.69 83 GLU A O 1
ATOM 641 N N . HIS A 1 84 ? -7.656 -14.391 3.799 1 98.44 84 HIS A N 1
ATOM 642 C CA . HIS A 1 84 ? -6.57 -14.586 2.846 1 98.44 84 HIS A CA 1
ATOM 643 C C . HIS A 1 84 ? -6.137 -16.047 2.793 1 98.44 84 HIS A C 1
ATOM 645 O O . HIS A 1 84 ? -5.379 -16.438 1.902 1 98.44 84 HIS A O 1
ATOM 651 N N . GLU A 1 85 ? -6.594 -16.828 3.721 1 98.44 85 GLU A N 1
ATOM 652 C CA . GLU A 1 85 ? -6.109 -18.203 3.832 1 98.44 85 GLU A CA 1
ATOM 653 C C . GLU A 1 85 ? -6.465 -19.016 2.59 1 98.44 85 GLU A C 1
ATOM 655 O O . GLU A 1 85 ? -7.637 -19.156 2.24 1 98.44 85 GLU A O 1
ATOM 660 N N . LEU A 1 86 ? -5.465 -19.641 2.01 1 98.69 86 LEU A N 1
ATOM 661 C CA . LEU A 1 86 ? -5.625 -20.281 0.709 1 98.69 86 LEU A CA 1
ATOM 662 C C . LEU A 1 86 ? -6.574 -21.469 0.804 1 98.69 86 LEU A C 1
ATOM 664 O O . LEU A 1 86 ? -7.52 -21.578 0.016 1 98.69 86 LEU A O 1
ATOM 668 N N . LEU A 1 87 ? -6.352 -22.359 1.794 1 98.62 87 LEU A N 1
ATOM 669 C CA . LEU A 1 87 ? -7.105 -23.609 1.862 1 98.62 87 LEU A CA 1
ATOM 670 C C . LEU A 1 87 ? -8.578 -23.344 2.133 1 98.62 87 LEU A C 1
ATOM 672 O O . LEU A 1 87 ? -9.453 -23.906 1.46 1 98.62 87 LEU A O 1
ATOM 676 N N . PRO A 1 88 ? -8.883 -22.453 3.096 1 98.5 88 PRO A N 1
ATOM 677 C CA . PRO A 1 88 ? -10.289 -22.094 3.279 1 98.5 88 PRO A CA 1
ATOM 678 C C . PRO A 1 88 ? -10.906 -21.484 2.02 1 98.5 88 PRO A C 1
ATOM 680 O O . PRO A 1 88 ? -12.086 -21.734 1.731 1 98.5 88 PRO A O 1
ATOM 683 N N . GLN A 1 89 ? -10.203 -20.672 1.231 1 98.69 89 GLN A N 1
ATOM 684 C CA . GLN A 1 89 ? -10.719 -20.109 -0.017 1 98.69 89 GLN A CA 1
ATOM 685 C C . GLN A 1 89 ? -11.039 -21.219 -1.015 1 98.69 89 GLN A C 1
ATOM 687 O O . GLN A 1 89 ? -12.086 -21.188 -1.67 1 98.69 89 GLN A O 1
ATOM 692 N N . LEU A 1 90 ? -10.164 -22.188 -1.144 1 98.81 90 LEU A N 1
ATOM 693 C CA . LEU A 1 90 ? -10.414 -23.312 -2.029 1 98.81 90 LEU A CA 1
ATOM 694 C C . LEU A 1 90 ? -11.656 -24.094 -1.597 1 98.81 90 LEU A C 1
ATOM 696 O O . LEU A 1 90 ? -12.492 -24.438 -2.432 1 98.81 90 LEU A O 1
ATOM 700 N N . ALA A 1 91 ? -11.75 -24.297 -0.306 1 98.62 91 ALA A N 1
ATOM 701 C CA . ALA A 1 91 ? -12.898 -25.016 0.237 1 98.62 91 ALA A CA 1
ATOM 702 C C . ALA A 1 91 ? -14.203 -24.312 -0.109 1 98.62 91 ALA A C 1
ATOM 704 O O . ALA A 1 91 ? -15.203 -24.953 -0.425 1 98.62 91 ALA A O 1
ATOM 705 N N . ARG A 1 92 ? -14.211 -23 -0.02 1 98 92 ARG A N 1
ATOM 706 C CA . ARG A 1 92 ? -15.398 -22.219 -0.347 1 98 92 ARG A CA 1
ATOM 707 C C . ARG A 1 92 ? -15.797 -22.406 -1.807 1 98 92 ARG A C 1
ATOM 709 O O . ARG A 1 92 ? -16.969 -22.25 -2.164 1 98 92 ARG A O 1
ATOM 716 N N . LEU A 1 93 ? -14.82 -22.734 -2.672 1 98.31 93 LEU A N 1
ATOM 717 C CA . LEU A 1 93 ? -15.07 -22.969 -4.09 1 98.31 93 LEU A CA 1
ATOM 718 C C . LEU A 1 93 ? -15.414 -24.438 -4.336 1 98.31 93 LEU A C 1
ATOM 720 O O . LEU A 1 93 ? -15.633 -24.844 -5.48 1 98.31 93 LEU A O 1
ATOM 724 N N . GLY A 1 94 ? -15.398 -25.219 -3.271 1 98.25 94 GLY A N 1
ATOM 725 C CA . GLY A 1 94 ? -15.672 -26.641 -3.395 1 98.25 94 GLY A CA 1
ATOM 726 C C . GLY A 1 94 ? -14.484 -27.438 -3.895 1 98.25 94 GLY A C 1
ATOM 727 O O . GLY A 1 94 ? -14.648 -28.5 -4.5 1 98.25 94 GLY A O 1
ATOM 728 N N . VAL A 1 95 ? -13.336 -26.906 -3.75 1 98.69 95 VAL A N 1
ATOM 729 C CA . VAL A 1 95 ? -12.125 -27.562 -4.238 1 98.69 95 VAL A CA 1
ATOM 730 C C . VAL A 1 95 ? -11.297 -28.062 -3.059 1 98.69 95 VAL A C 1
ATOM 732 O O . VAL A 1 95 ? -10.852 -27.281 -2.223 1 98.69 95 VAL A O 1
ATOM 735 N N . ALA A 1 96 ? -11.086 -29.328 -2.963 1 98.12 96 ALA A N 1
ATOM 736 C CA . ALA A 1 96 ? -10.164 -29.922 -1.994 1 98.12 96 ALA A CA 1
ATOM 737 C C . ALA A 1 96 ? -8.75 -29.984 -2.557 1 98.12 96 ALA A C 1
ATOM 739 O O . ALA A 1 96 ? -8.562 -30.094 -3.771 1 98.12 96 ALA A O 1
ATOM 740 N N . PRO A 1 97 ? -7.797 -29.906 -1.654 1 98 97 PRO A N 1
ATOM 741 C CA . PRO A 1 97 ? -6.422 -30.031 -2.146 1 98 97 PRO A CA 1
ATOM 742 C C . PRO A 1 97 ? -6.219 -31.281 -3.012 1 98 97 PRO A C 1
ATOM 744 O O . PRO A 1 97 ? -5.449 -31.25 -3.977 1 98 97 PRO A O 1
ATOM 747 N N . GLU A 1 98 ? -6.914 -32.344 -2.73 1 96.5 98 GLU A N 1
ATOM 748 C CA . GLU A 1 98 ? -6.785 -33.625 -3.451 1 96.5 98 GLU A CA 1
ATOM 749 C C . GLU A 1 98 ? -7.348 -33.5 -4.863 1 96.5 98 GLU A C 1
ATOM 751 O O . GLU A 1 98 ? -7.062 -34.344 -5.719 1 96.5 98 GLU A O 1
ATOM 756 N N . ASP A 1 99 ? -8.164 -32.5 -5.066 1 97.38 99 ASP A N 1
ATOM 757 C CA . ASP A 1 99 ? -8.773 -32.281 -6.379 1 97.38 99 ASP A CA 1
ATOM 758 C C . ASP A 1 99 ? -7.789 -31.609 -7.336 1 97.38 99 ASP A C 1
ATOM 760 O O . ASP A 1 99 ? -8.008 -31.594 -8.547 1 97.38 99 ASP A O 1
ATOM 764 N N . VAL A 1 100 ? -6.75 -31.047 -6.82 1 98.5 100 VAL A N 1
ATOM 765 C CA . VAL A 1 100 ? -5.75 -30.359 -7.633 1 98.5 100 VAL A CA 1
ATOM 766 C C . VAL A 1 100 ? -4.746 -31.375 -8.188 1 98.5 100 VAL A C 1
ATOM 768 O O . VAL A 1 100 ? -4.098 -32.094 -7.422 1 98.5 100 VAL A O 1
ATOM 771 N N . HIS A 1 101 ? -4.609 -31.453 -9.453 1 96.5 101 HIS A N 1
ATOM 772 C CA . HIS A 1 101 ? -3.762 -32.469 -10.047 1 96.5 101 HIS A CA 1
ATOM 773 C C . HIS A 1 101 ? -2.404 -31.906 -10.445 1 96.5 101 HIS A C 1
ATOM 775 O O . HIS A 1 101 ? -1.454 -32.656 -10.672 1 96.5 101 HIS A O 1
ATOM 781 N N . ALA A 1 102 ? -2.312 -30.594 -10.594 1 98.56 102 ALA A N 1
ATOM 782 C CA . ALA A 1 102 ? -1.045 -29.953 -10.922 1 98.56 102 ALA A CA 1
ATOM 783 C C . ALA A 1 102 ? -0.873 -28.641 -10.148 1 98.56 102 ALA A C 1
ATOM 785 O O . ALA A 1 102 ? -1.824 -27.875 -10 1 98.56 102 ALA A O 1
ATOM 786 N N . VAL A 1 103 ? 0.256 -28.453 -9.562 1 98.75 103 VAL A N 1
ATOM 787 C CA . VAL A 1 103 ? 0.697 -27.172 -9 1 98.75 103 VAL A CA 1
ATOM 788 C C . VAL A 1 103 ? 1.921 -26.672 -9.758 1 98.75 103 VAL A C 1
ATOM 790 O O . VAL A 1 103 ? 2.926 -27.375 -9.867 1 98.75 103 VAL A O 1
ATOM 793 N N . ILE A 1 104 ? 1.807 -25.531 -10.406 1 98.94 104 ILE A N 1
ATOM 794 C CA . ILE A 1 104 ? 2.922 -24.875 -11.07 1 98.94 104 ILE A CA 1
ATOM 795 C C . ILE A 1 104 ? 3.516 -23.797 -10.156 1 98.94 104 ILE A C 1
ATOM 797 O O . ILE A 1 104 ? 2.795 -22.938 -9.664 1 98.94 104 ILE A O 1
ATOM 801 N N . ILE A 1 105 ? 4.789 -23.859 -9.867 1 98.75 105 ILE A N 1
ATOM 802 C CA . ILE A 1 105 ? 5.477 -22.938 -8.977 1 98.75 105 ILE A CA 1
ATOM 803 C C . ILE A 1 105 ? 6.289 -21.938 -9.797 1 98.75 105 ILE A C 1
ATOM 805 O O . ILE A 1 105 ? 7.18 -22.328 -10.555 1 98.75 105 ILE A O 1
ATOM 809 N N . SER A 1 106 ? 5.93 -20.688 -9.656 1 98.88 106 SER A N 1
ATOM 810 C CA . SER A 1 106 ? 6.672 -19.656 -10.383 1 98.88 106 SER A CA 1
ATOM 811 C C . SER A 1 106 ? 8.125 -19.609 -9.93 1 98.88 106 SER A C 1
ATOM 813 O O . SER A 1 106 ? 9.047 -19.672 -10.75 1 98.88 106 SER A O 1
ATOM 815 N N . HIS A 1 107 ? 8.289 -19.484 -8.625 1 98.38 107 HIS A N 1
ATOM 816 C CA . HIS A 1 107 ? 9.609 -19.516 -8 1 98.38 107 HIS A CA 1
ATOM 817 C C . HIS A 1 107 ? 9.5 -19.844 -6.516 1 98.38 107 HIS A C 1
ATOM 819 O O . HIS A 1 107 ? 8.398 -20.031 -5.992 1 98.38 107 HIS A O 1
ATOM 825 N N . THR A 1 108 ? 10.656 -19.859 -5.793 1 97.31 108 THR A N 1
ATOM 826 C CA . THR A 1 108 ? 10.672 -20.641 -4.562 1 97.31 108 THR A CA 1
ATOM 827 C C . THR A 1 108 ? 10.609 -19.734 -3.342 1 97.31 108 THR A C 1
ATOM 829 O O . 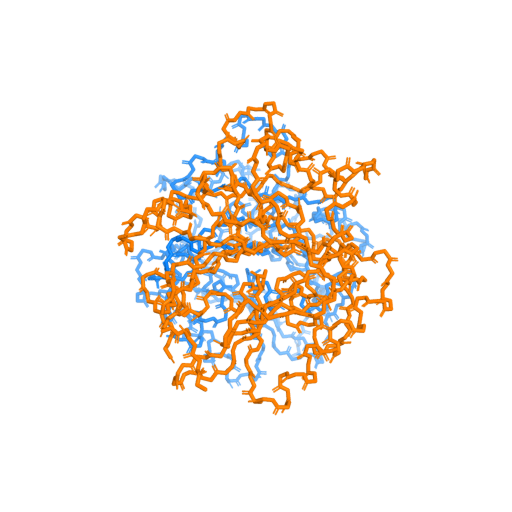THR A 1 108 ? 10.859 -20.172 -2.217 1 97.31 108 THR A O 1
ATOM 832 N N . HIS A 1 109 ? 10.273 -18.453 -3.521 1 96.06 109 HIS A N 1
ATOM 833 C CA . HIS A 1 109 ? 10.078 -17.609 -2.354 1 96.06 109 HIS A CA 1
ATOM 834 C C . HIS A 1 109 ? 8.883 -18.078 -1.529 1 96.06 109 HIS A C 1
ATOM 836 O O . HIS A 1 109 ? 7.949 -18.688 -2.066 1 96.06 109 HIS A O 1
ATOM 842 N N . TYR A 1 110 ? 8.891 -17.734 -0.287 1 95.12 110 TYR A N 1
ATOM 843 C CA . TYR A 1 110 ? 7.949 -18.25 0.703 1 95.12 110 TYR A CA 1
ATOM 844 C C . TYR A 1 110 ? 6.523 -17.828 0.375 1 95.12 110 TYR A C 1
ATOM 846 O O . TYR A 1 110 ? 5.562 -18.5 0.762 1 95.12 110 TYR A O 1
ATOM 854 N N . ASP A 1 111 ? 6.348 -16.688 -0.278 1 96.75 111 ASP A N 1
ATOM 855 C CA . ASP A 1 111 ? 5 -16.203 -0.553 1 96.75 111 ASP A CA 1
ATOM 856 C C . ASP A 1 111 ? 4.398 -16.891 -1.773 1 96.75 111 ASP A C 1
ATOM 858 O O . ASP A 1 111 ? 3.24 -16.641 -2.121 1 96.75 111 ASP A O 1
ATOM 862 N N . HIS A 1 112 ? 5.082 -17.812 -2.375 1 98.38 112 HIS A N 1
ATOM 863 C CA . HIS A 1 112 ? 4.598 -18.562 -3.533 1 98.38 112 HIS A CA 1
ATOM 864 C C . HIS A 1 112 ? 4.473 -20.047 -3.221 1 98.38 112 HIS A C 1
ATOM 866 O O . HIS A 1 112 ? 3.82 -20.797 -3.959 1 98.38 112 HIS A O 1
ATOM 872 N N . THR A 1 113 ? 5.062 -20.516 -2.135 1 98.12 113 THR A N 1
ATOM 873 C CA . THR A 1 113 ? 5.23 -21.953 -1.952 1 98.12 113 THR A CA 1
ATOM 874 C C . THR A 1 113 ? 4.57 -22.422 -0.657 1 98.12 113 THR A C 1
ATOM 876 O O . THR A 1 113 ? 4.605 -23.609 -0.323 1 98.12 113 THR A O 1
ATOM 879 N N . GLY A 1 114 ? 3.943 -21.562 0.082 1 97.38 114 GLY A N 1
ATOM 880 C CA . GLY A 1 114 ? 3.568 -21.766 1.472 1 97.38 114 GLY A CA 1
ATOM 881 C C . GLY A 1 114 ? 2.678 -22.984 1.675 1 97.38 114 GLY A C 1
ATOM 882 O O . GLY A 1 114 ? 2.689 -23.594 2.744 1 97.38 114 GLY A O 1
ATOM 883 N N . HIS A 1 115 ? 1.883 -23.375 0.648 1 98.06 115 HIS A N 1
ATOM 884 C CA . HIS A 1 115 ? 0.904 -24.438 0.863 1 98.06 115 HIS A CA 1
ATOM 885 C C . HIS A 1 115 ? 1.152 -25.609 -0.073 1 98.06 115 HIS A C 1
ATOM 887 O O . HIS A 1 115 ? 0.313 -26.5 -0.185 1 98.06 115 HIS A O 1
ATOM 893 N N . VAL A 1 116 ? 2.281 -25.625 -0.744 1 97.81 116 VAL A N 1
ATOM 894 C CA . VAL A 1 116 ? 2.59 -26.656 -1.719 1 97.81 116 VAL A CA 1
ATOM 895 C C . VAL A 1 116 ? 2.479 -28.031 -1.062 1 97.81 116 VAL A C 1
ATOM 897 O O . VAL A 1 116 ? 1.981 -28.984 -1.673 1 97.81 116 VAL A O 1
ATOM 900 N N . LYS A 1 117 ? 2.812 -28.203 0.188 1 96.19 117 LYS A N 1
ATOM 901 C CA . LYS A 1 117 ? 2.869 -29.469 0.927 1 96.19 117 LYS A CA 1
ATOM 902 C C . LYS A 1 117 ? 1.479 -30.078 1.079 1 96.19 117 LYS A C 1
ATOM 904 O O . LYS A 1 117 ? 1.347 -31.281 1.329 1 96.19 117 LYS A O 1
ATOM 909 N N . HIS A 1 118 ? 0.462 -29.312 0.948 1 96.88 118 HIS A N 1
ATOM 910 C CA . HIS A 1 118 ? -0.896 -29.781 1.19 1 96.88 118 HIS A CA 1
ATOM 911 C C . HIS A 1 118 ? -1.483 -30.438 -0.058 1 96.88 118 HIS A C 1
ATOM 913 O O . HIS A 1 118 ? -2.52 -31.094 0.013 1 96.88 118 HIS A O 1
ATOM 919 N N . PHE A 1 119 ? -0.878 -30.234 -1.213 1 97.75 119 PHE A N 1
ATOM 920 C CA . PHE A 1 119 ? -1.38 -30.797 -2.461 1 97.75 119 PHE A CA 1
ATOM 921 C C . PHE A 1 119 ? -0.681 -32.094 -2.781 1 97.75 119 PHE A C 1
ATOM 923 O O . PHE A 1 119 ? 0.022 -32.219 -3.789 1 97.75 119 PHE A O 1
ATOM 930 N N . THR A 1 120 ? -1.057 -33.125 -2.088 1 95.44 120 THR A N 1
ATOM 931 C CA . THR A 1 120 ? -0.296 -34.375 -2.004 1 95.44 120 THR A CA 1
ATOM 932 C C . THR A 1 120 ? -0.479 -35.219 -3.271 1 95.44 120 THR A C 1
ATOM 934 O O . THR A 1 120 ? 0.356 -36.062 -3.586 1 95.44 120 THR A O 1
ATOM 937 N N . ARG A 1 121 ? -1.48 -35 -4.004 1 94.75 121 ARG A N 1
ATOM 938 C CA . ARG A 1 121 ? -1.744 -35.812 -5.195 1 94.75 121 ARG A CA 1
ATOM 939 C C . ARG A 1 121 ? -1.307 -35.062 -6.457 1 94.75 121 ARG A C 1
ATOM 941 O O . ARG A 1 121 ? -1.337 -35.625 -7.551 1 94.75 121 ARG A O 1
ATOM 948 N N . ALA A 1 122 ? -0.94 -33.844 -6.293 1 97.31 122 ALA A N 1
ATOM 949 C CA . ALA A 1 122 ? -0.646 -33 -7.461 1 97.31 122 ALA A CA 1
ATOM 950 C C . ALA A 1 122 ? 0.782 -33.219 -7.949 1 97.31 122 ALA A C 1
ATOM 952 O O . ALA A 1 122 ? 1.702 -33.375 -7.145 1 97.31 122 ALA A O 1
ATOM 953 N N . ALA A 1 123 ? 0.985 -33.312 -9.219 1 97.88 123 ALA A N 1
ATOM 954 C CA . ALA A 1 123 ? 2.322 -33.125 -9.773 1 97.88 123 ALA A CA 1
ATOM 955 C C . ALA A 1 123 ? 2.789 -31.672 -9.586 1 97.88 123 ALA A C 1
ATOM 957 O O . ALA A 1 123 ? 2.01 -30.734 -9.75 1 97.88 123 ALA A O 1
ATOM 958 N N . LEU A 1 124 ? 4.008 -31.484 -9.148 1 98.31 124 LEU A N 1
ATOM 959 C CA . LEU A 1 124 ? 4.574 -30.156 -8.906 1 98.31 124 LEU A CA 1
ATOM 960 C C . LEU A 1 124 ? 5.508 -29.75 -10.039 1 98.31 124 LEU A C 1
ATOM 962 O O . LEU A 1 124 ? 6.52 -30.406 -10.289 1 98.31 124 LEU A O 1
ATOM 966 N N . TYR A 1 125 ? 5.16 -28.703 -10.773 1 98.81 125 TYR A N 1
ATOM 967 C CA . TYR A 1 125 ? 5.918 -28.25 -11.93 1 98.81 125 TYR A CA 1
ATOM 968 C C . TYR A 1 125 ? 6.789 -27.047 -11.578 1 98.81 125 TYR A C 1
ATOM 970 O O . TYR A 1 125 ? 6.324 -26.094 -10.945 1 98.81 125 TYR A O 1
ATOM 978 N N . MET A 1 126 ? 8.039 -27.078 -11.922 1 98.5 126 MET A N 1
ATOM 979 C CA . MET A 1 126 ? 9 -26 -11.695 1 98.5 126 MET A CA 1
ATOM 980 C C . MET A 1 126 ? 10.102 -26.016 -12.742 1 98.5 126 MET A C 1
ATOM 982 O O . MET A 1 126 ? 10.422 -27.078 -13.297 1 98.5 126 MET A O 1
ATOM 986 N N . GLN A 1 127 ? 10.641 -24.906 -13.117 1 98.88 127 GLN A N 1
ATOM 987 C CA . GLN A 1 127 ? 11.844 -24.891 -13.938 1 98.88 127 GLN A CA 1
ATOM 988 C C . GLN A 1 127 ? 13 -25.609 -13.242 1 98.88 127 GLN A C 1
ATOM 990 O O . GLN A 1 127 ? 13.234 -25.406 -12.055 1 98.88 127 GLN A O 1
ATOM 995 N N . ARG A 1 128 ? 13.68 -26.438 -13.992 1 98.44 128 ARG A N 1
ATOM 996 C CA . ARG A 1 128 ? 14.805 -27.203 -13.461 1 98.44 128 ARG A CA 1
ATOM 997 C C . ARG A 1 128 ? 15.82 -26.281 -12.789 1 98.44 128 ARG A C 1
ATOM 999 O O . ARG A 1 128 ? 16.312 -26.578 -11.695 1 98.44 128 ARG A O 1
ATOM 1006 N N . ARG A 1 129 ? 16.062 -25.172 -13.406 1 97.31 129 ARG A N 1
ATOM 1007 C CA . ARG A 1 129 ? 17.016 -24.219 -12.883 1 97.31 129 ARG A CA 1
ATOM 1008 C C . ARG A 1 129 ? 16.594 -23.688 -11.516 1 97.31 129 ARG A C 1
ATOM 1010 O O . ARG A 1 129 ? 17.438 -23.453 -10.648 1 97.31 129 ARG A O 1
ATOM 1017 N N . GLU A 1 130 ? 15.352 -23.438 -11.328 1 97.75 130 GLU A N 1
ATOM 1018 C CA . GLU A 1 130 ? 14.828 -22.969 -10.047 1 97.75 130 GLU A CA 1
ATOM 1019 C C . GLU A 1 130 ? 14.945 -24.047 -8.977 1 97.75 130 GLU A C 1
ATOM 1021 O O . GLU A 1 130 ? 15.352 -23.75 -7.848 1 97.75 130 GLU A O 1
ATOM 1026 N N . TYR A 1 131 ? 14.57 -25.203 -9.359 1 96.88 131 TYR A N 1
ATOM 1027 C CA . TYR A 1 131 ? 14.648 -26.344 -8.453 1 96.88 131 TYR A CA 1
ATOM 1028 C C . TYR A 1 131 ? 16.078 -26.547 -7.961 1 96.88 131 TYR A C 1
ATOM 1030 O O . TYR A 1 131 ? 16.312 -26.703 -6.758 1 96.88 131 TYR A O 1
ATOM 1038 N N . GLU A 1 132 ? 17.016 -26.578 -8.867 1 95.88 132 GLU A N 1
ATOM 1039 C CA . GLU A 1 132 ? 18.422 -26.781 -8.531 1 95.88 132 GLU A CA 1
ATOM 1040 C C . GLU A 1 132 ? 18.922 -25.656 -7.613 1 95.88 132 GLU A C 1
ATOM 1042 O O . GLU A 1 132 ? 19.672 -25.922 -6.672 1 95.88 132 GLU A O 1
ATOM 1047 N N . HIS A 1 133 ? 18.531 -24.469 -7.91 1 94.81 133 HIS A N 1
ATOM 1048 C CA . HIS A 1 133 ? 18.891 -23.344 -7.051 1 94.81 133 HIS A CA 1
ATOM 1049 C C . HIS A 1 133 ? 18.359 -23.531 -5.637 1 94.81 133 HIS A C 1
ATOM 1051 O O . HIS A 1 133 ? 19.094 -23.406 -4.66 1 94.81 133 HIS A O 1
ATOM 1057 N N . ALA A 1 134 ? 17.109 -23.828 -5.566 1 92.62 134 ALA A N 1
ATOM 1058 C CA . ALA A 1 134 ? 16.422 -23.922 -4.273 1 92.62 134 ALA A CA 1
ATOM 1059 C C . ALA A 1 134 ? 16.969 -25.078 -3.447 1 92.62 134 ALA A C 1
ATOM 1061 O O . ALA A 1 134 ? 17.031 -25 -2.217 1 92.62 134 ALA A O 1
ATOM 1062 N N . MET A 1 135 ? 17.312 -26.172 -4.105 1 91.12 135 MET A N 1
ATOM 1063 C CA . MET A 1 135 ? 17.75 -27.391 -3.418 1 91.12 135 MET A CA 1
ATOM 1064 C C . MET A 1 135 ? 19.234 -27.328 -3.098 1 91.12 135 MET A C 1
ATOM 1066 O O . MET A 1 135 ? 19.734 -28.125 -2.305 1 91.12 135 MET A O 1
ATOM 1070 N N . GLY A 1 136 ? 19.906 -26.297 -3.73 1 89.88 136 GLY A N 1
ATOM 1071 C CA . GLY A 1 136 ? 21.312 -26.109 -3.438 1 89.88 136 GLY A CA 1
ATOM 1072 C C . GLY A 1 136 ? 21.562 -25.078 -2.354 1 89.88 136 GLY A C 1
ATOM 1073 O O . GLY A 1 136 ? 20.656 -24.75 -1.571 1 89.88 136 GLY A O 1
ATOM 1074 N N . ALA A 1 137 ? 22.797 -24.609 -2.234 1 86.81 137 ALA A N 1
ATOM 1075 C CA . ALA A 1 137 ? 23.156 -23.547 -1.302 1 86.81 137 ALA A CA 1
ATOM 1076 C C . ALA A 1 137 ? 22.75 -22.172 -1.849 1 86.81 137 ALA A C 1
ATOM 1078 O O . ALA A 1 137 ? 23.312 -21.703 -2.846 1 86.81 137 ALA A O 1
ATOM 1079 N N . HIS A 1 138 ? 21.75 -21.516 -1.517 1 78.56 138 HIS A N 1
ATOM 1080 C CA . HIS A 1 138 ? 21.25 -20.281 -2.113 1 78.56 138 HIS A CA 1
ATOM 1081 C C . HIS A 1 138 ? 21.438 -19.094 -1.175 1 78.56 138 HIS A C 1
ATOM 1083 O O . HIS A 1 138 ? 21.609 -17.969 -1.629 1 78.56 138 HIS A O 1
ATOM 1089 N N . GLY A 1 139 ? 21.453 -19.25 0.174 1 79.75 139 GLY A N 1
ATOM 1090 C CA . GLY A 1 139 ? 21.578 -18.156 1.116 1 79.75 139 GLY A CA 1
ATOM 1091 C C . GLY A 1 139 ? 20.406 -17.203 1.08 1 79.75 139 GLY A C 1
ATOM 1092 O O . GLY A 1 139 ? 20.438 -16.125 1.692 1 79.75 139 GLY A O 1
ATOM 1093 N N . ASN A 1 140 ? 19.312 -17.406 0.355 1 84.12 140 ASN A N 1
ATOM 1094 C CA . ASN A 1 140 ? 18.141 -16.547 0.241 1 84.12 140 ASN A CA 1
ATOM 1095 C C . ASN A 1 140 ? 17.188 -16.75 1.412 1 84.12 140 ASN A C 1
ATOM 1097 O O . ASN A 1 140 ? 16.578 -17.812 1.546 1 84.12 140 ASN A O 1
ATOM 1101 N N . PRO A 1 141 ? 17.031 -15.727 2.189 1 83.31 141 PRO A N 1
ATOM 1102 C CA . PRO A 1 141 ? 16.203 -15.883 3.383 1 83.31 141 PRO A CA 1
ATOM 1103 C C . PRO A 1 141 ? 14.719 -16.031 3.051 1 83.31 141 PRO A C 1
ATOM 1105 O O . PRO A 1 141 ? 13.93 -16.438 3.906 1 83.31 141 PRO A O 1
ATOM 1108 N N . ALA A 1 142 ? 14.375 -15.719 1.872 1 88.5 142 ALA A N 1
ATOM 1109 C CA . ALA A 1 142 ? 12.969 -15.797 1.492 1 88.5 142 ALA A CA 1
ATOM 1110 C C . ALA A 1 142 ? 12.609 -17.188 0.995 1 88.5 142 ALA A C 1
ATOM 1112 O O . ALA A 1 142 ? 11.477 -17.453 0.589 1 88.5 142 ALA A O 1
ATOM 1113 N N . VAL A 1 143 ? 13.5 -18.094 0.992 1 90.94 143 VAL A N 1
ATOM 1114 C CA . VAL A 1 143 ? 13.25 -19.484 0.605 1 90.94 143 VAL A CA 1
ATOM 1115 C C . VAL A 1 143 ? 13.227 -20.375 1.847 1 90.94 143 VAL A C 1
ATOM 1117 O O . VAL A 1 143 ? 14.234 -20.5 2.543 1 90.94 143 VAL A O 1
ATOM 1120 N N . PHE A 1 144 ? 12.094 -20.906 2.125 1 91 144 PHE A N 1
ATOM 1121 C CA . PHE A 1 144 ? 11.969 -21.875 3.213 1 91 144 PHE A CA 1
ATOM 1122 C C . PHE A 1 144 ? 12.125 -23.297 2.697 1 91 144 PHE A C 1
ATOM 1124 O O . PHE A 1 144 ? 11.242 -23.812 2.008 1 91 144 PHE A O 1
ATOM 1131 N N . ASP A 1 145 ? 13.07 -24 3.098 1 90.19 145 ASP A N 1
ATOM 1132 C CA . ASP A 1 145 ? 13.406 -25.328 2.578 1 90.19 145 ASP A CA 1
ATOM 1133 C C . ASP A 1 145 ? 12.266 -26.312 2.807 1 90.19 145 ASP A C 1
ATOM 1135 O O . ASP A 1 145 ? 12.016 -27.188 1.97 1 90.19 145 ASP A O 1
ATOM 1139 N N . ASP A 1 146 ? 11.633 -26.172 3.873 1 88.88 146 ASP A N 1
ATOM 1140 C CA . ASP A 1 146 ? 10.617 -27.156 4.25 1 88.88 146 ASP A CA 1
ATOM 1141 C C . ASP A 1 146 ? 9.391 -27.047 3.348 1 88.88 146 ASP A C 1
ATOM 1143 O O . ASP A 1 146 ? 8.555 -27.953 3.32 1 88.88 146 ASP A O 1
ATOM 1147 N N . ASP A 1 147 ? 9.25 -25.953 2.58 1 92.12 147 ASP A N 1
ATOM 1148 C CA . ASP A 1 147 ? 8.172 -25.859 1.594 1 92.12 147 ASP A CA 1
ATOM 1149 C C . ASP A 1 147 ? 8.469 -26.719 0.372 1 92.12 147 ASP A C 1
ATOM 1151 O O . ASP A 1 147 ? 7.57 -27.031 -0.411 1 92.12 147 ASP A O 1
ATOM 1155 N N . LEU A 1 148 ? 9.711 -27.094 0.161 1 91.62 148 LEU A N 1
ATOM 1156 C CA . LEU A 1 148 ? 10.148 -27.688 -1.098 1 91.62 148 LEU A CA 1
ATOM 1157 C C . LEU A 1 148 ? 10.688 -29.094 -0.876 1 91.62 148 LEU A C 1
ATOM 1159 O O . LEU A 1 148 ? 10.688 -29.922 -1.798 1 91.62 148 LEU A O 1
ATOM 1163 N N . ARG A 1 149 ? 11.32 -29.359 0.247 1 92 149 ARG A N 1
ATOM 1164 C CA . ARG A 1 149 ? 11.852 -30.688 0.538 1 92 149 ARG A CA 1
ATOM 1165 C C . ARG A 1 149 ? 10.75 -31.641 0.975 1 92 149 ARG A C 1
ATOM 1167 O O . ARG A 1 149 ? 10.602 -31.906 2.166 1 92 149 ARG A O 1
ATOM 1174 N N . LEU A 1 150 ? 10.094 -32.156 -0.005 1 92.75 150 LEU A N 1
ATOM 1175 C CA . LEU A 1 150 ? 8.922 -33 0.132 1 92.75 150 LEU A CA 1
ATOM 1176 C C . LEU A 1 150 ? 9.203 -34.406 -0.411 1 92.75 150 LEU A C 1
ATOM 1178 O O . LEU A 1 150 ? 9.016 -34.656 -1.603 1 92.75 150 LEU A O 1
ATOM 1182 N N . PRO A 1 151 ? 9.586 -35.281 0.466 1 88.69 151 PRO A N 1
ATOM 1183 C CA . PRO A 1 151 ? 9.961 -36.625 0.001 1 88.69 151 PRO A CA 1
ATOM 1184 C C . PRO A 1 151 ? 8.828 -37.344 -0.746 1 88.69 151 PRO A C 1
ATOM 1186 O O . PRO A 1 151 ? 7.672 -37.281 -0.316 1 88.69 151 PRO A O 1
ATOM 1189 N N . GLY A 1 152 ? 9.234 -37.906 -1.844 1 89.88 152 GLY A N 1
ATOM 1190 C CA . GLY A 1 152 ? 8.289 -38.75 -2.572 1 89.88 152 GLY A CA 1
ATOM 1191 C C . GLY A 1 152 ? 7.352 -37.969 -3.463 1 89.88 152 GLY A C 1
ATOM 1192 O O . GLY A 1 152 ? 6.473 -38.531 -4.105 1 89.88 152 GLY A O 1
ATOM 1193 N N . ARG A 1 153 ? 7.547 -36.656 -3.463 1 91.88 153 ARG A N 1
ATOM 1194 C CA . ARG A 1 153 ? 6.645 -35.844 -4.27 1 91.88 153 ARG A CA 1
ATOM 1195 C C . ARG A 1 153 ? 7.016 -35.906 -5.75 1 91.88 153 ARG A C 1
ATOM 1197 O O . ARG A 1 153 ? 8.195 -35.906 -6.098 1 91.88 153 ARG A O 1
ATOM 1204 N N . PRO A 1 154 ? 6.051 -35.938 -6.617 1 92.38 154 PRO A N 1
ATOM 1205 C CA . PRO A 1 154 ? 6.27 -36 -8.062 1 92.38 154 PRO A CA 1
ATOM 1206 C C . PRO A 1 154 ? 6.633 -34.625 -8.656 1 92.38 154 PRO A C 1
ATOM 1208 O O . PRO A 1 154 ? 5.785 -33.969 -9.258 1 92.38 154 PRO A O 1
ATOM 1211 N N . TRP A 1 155 ? 7.914 -34.344 -8.602 1 96.12 155 TRP A N 1
ATOM 1212 C CA . TRP A 1 155 ? 8.398 -33.125 -9.25 1 96.12 155 TRP A CA 1
ATOM 1213 C C . TRP A 1 155 ? 8.5 -33.312 -10.758 1 96.12 155 TRP A C 1
ATOM 1215 O O . TRP A 1 155 ? 9.039 -34.312 -11.227 1 96.12 155 TRP A O 1
ATOM 1225 N N . ARG A 1 156 ? 7.871 -32.5 -11.461 1 98.44 156 ARG A N 1
ATOM 1226 C CA . ARG A 1 156 ? 8.008 -32.406 -12.914 1 98.44 156 ARG A CA 1
ATOM 1227 C C . ARG A 1 156 ? 8.828 -31.172 -13.305 1 98.44 156 ARG A C 1
ATOM 1229 O O . ARG A 1 156 ? 8.289 -30.062 -13.43 1 98.44 156 ARG A O 1
ATOM 1236 N N . LEU A 1 157 ? 10.102 -31.406 -13.555 1 98.5 157 LEU A N 1
ATOM 1237 C CA . LEU A 1 157 ? 11 -30.312 -13.875 1 98.5 157 LEU A CA 1
ATOM 1238 C C . LEU A 1 157 ? 10.961 -30 -15.367 1 98.5 157 LEU A C 1
ATOM 1240 O O . LEU A 1 157 ? 10.969 -30.906 -16.203 1 98.5 157 LEU A O 1
ATOM 1244 N N . VAL A 1 158 ? 10.836 -28.75 -15.711 1 98.75 158 VAL A N 1
ATOM 1245 C CA . VAL A 1 158 ? 10.727 -28.328 -17.094 1 98.75 158 VAL A CA 1
ATOM 1246 C C . VAL A 1 158 ? 11.891 -27.406 -17.438 1 98.75 158 VAL A C 1
ATOM 1248 O O . VAL A 1 158 ? 12.57 -26.891 -16.547 1 98.75 158 VAL A O 1
ATOM 1251 N N . ASP A 1 159 ? 12.188 -27.266 -18.719 1 98.56 159 ASP A N 1
ATOM 1252 C CA . ASP A 1 159 ? 13.234 -26.375 -19.234 1 98.56 159 ASP A CA 1
ATOM 1253 C C . ASP A 1 159 ? 12.68 -25.422 -20.266 1 98.56 159 ASP A C 1
ATOM 1255 O O . ASP A 1 159 ? 12.188 -25.844 -21.328 1 98.56 159 ASP A O 1
ATOM 1259 N N . GLY A 1 160 ? 12.789 -24.156 -19.938 1 98.69 160 GLY A N 1
ATOM 1260 C CA . GLY A 1 160 ? 12.312 -23.172 -20.891 1 98.69 160 GLY A CA 1
ATOM 1261 C C . GLY A 1 160 ? 10.797 -23.078 -20.953 1 98.69 160 GLY A C 1
ATOM 1262 O O . GLY A 1 160 ? 10.117 -23.344 -19.953 1 98.69 160 GLY A O 1
ATOM 1263 N N . ASP A 1 161 ? 10.352 -22.5 -22.047 1 98.88 161 ASP A N 1
ATOM 1264 C CA . ASP A 1 161 ? 8.906 -22.453 -22.266 1 98.88 161 ASP A CA 1
ATOM 1265 C C . ASP A 1 161 ? 8.336 -23.859 -22.453 1 98.88 161 ASP A C 1
ATOM 1267 O O . ASP A 1 161 ? 8.961 -24.719 -23.078 1 98.88 161 ASP A O 1
ATOM 1271 N N . TRP A 1 162 ? 7.195 -24.094 -21.906 1 98.81 162 TRP A N 1
ATOM 1272 C CA . TRP A 1 162 ? 6.582 -25.406 -21.969 1 98.81 162 TRP A CA 1
ATOM 1273 C C . TRP A 1 162 ? 5.062 -25.312 -21.938 1 98.81 162 TRP A C 1
ATOM 1275 O O . TRP A 1 162 ? 4.512 -24.219 -21.734 1 98.81 162 TRP A O 1
ATOM 1285 N N . GLU A 1 163 ? 4.391 -26.375 -22.281 1 98.75 163 GLU A N 1
ATOM 1286 C CA . GLU A 1 163 ? 2.932 -26.406 -22.312 1 98.75 163 GLU A CA 1
ATOM 1287 C C . GLU A 1 163 ? 2.396 -27.531 -21.422 1 98.75 163 GLU A C 1
ATOM 1289 O O . GLU A 1 163 ? 2.811 -28.688 -21.562 1 98.75 163 GLU A O 1
ATOM 1294 N N . LEU A 1 164 ? 1.556 -27.188 -20.438 1 98.62 164 LEU A N 1
ATOM 1295 C CA . LEU A 1 164 ? 0.921 -28.203 -19.609 1 98.62 164 LEU A CA 1
ATOM 1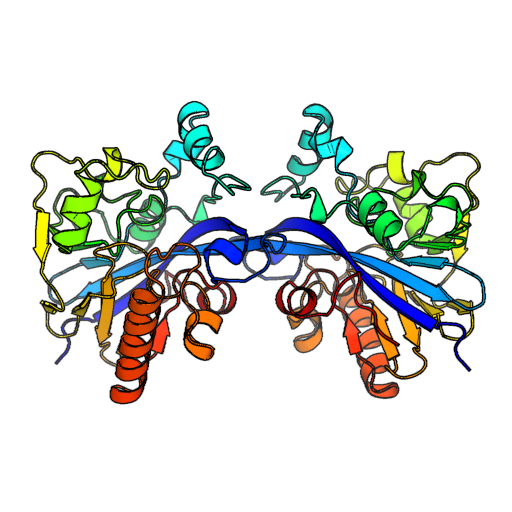296 C C . LEU A 1 164 ? -0.218 -28.875 -20.359 1 98.62 164 LEU A C 1
ATOM 1298 O O . LEU A 1 164 ? -0.333 -30.109 -20.344 1 98.62 164 LEU A O 1
ATOM 1302 N N . MET A 1 165 ? -1.01 -28.156 -21.031 1 98.38 165 MET A N 1
ATOM 1303 C CA . MET A 1 165 ? -2.178 -28.547 -21.812 1 98.38 165 MET A CA 1
ATOM 1304 C C . MET A 1 165 ? -2.609 -27.406 -22.734 1 98.38 165 MET A C 1
ATOM 1306 O O . MET A 1 165 ? -2.146 -26.266 -22.578 1 98.38 165 MET A O 1
ATOM 1310 N N . PRO A 1 166 ? -3.443 -27.703 -23.734 1 98.19 166 PRO A N 1
ATOM 1311 C CA . PRO A 1 166 ? -3.916 -26.578 -24.562 1 98.19 166 PRO A CA 1
ATOM 1312 C C . PRO A 1 166 ? -4.496 -25.438 -23.734 1 98.19 166 PRO A C 1
ATOM 1314 O O . PRO A 1 166 ? -5.426 -25.656 -22.953 1 98.19 166 PRO A O 1
ATOM 1317 N N . GLY A 1 167 ? -3.877 -24.234 -23.812 1 98.25 167 GLY A N 1
ATOM 1318 C CA . GLY A 1 167 ? -4.371 -23.047 -23.125 1 98.25 167 GLY A CA 1
ATOM 1319 C C . GLY A 1 167 ? -3.594 -22.734 -21.859 1 98.25 167 GLY A C 1
ATOM 1320 O O . GLY A 1 167 ? -3.818 -21.688 -21.234 1 98.25 167 GLY A O 1
ATOM 1321 N N . VAL A 1 168 ? -2.686 -23.594 -21.438 1 98.81 168 VAL A N 1
ATOM 1322 C CA . VAL A 1 168 ? -1.856 -23.375 -20.266 1 98.81 168 VAL A CA 1
ATOM 1323 C C . VAL A 1 168 ? -0.386 -23.578 -20.609 1 98.81 168 VAL A C 1
ATOM 1325 O O . VAL A 1 168 ? 0.057 -24.719 -20.781 1 98.81 168 VAL A O 1
ATOM 1328 N N . ARG A 1 169 ? 0.33 -22.5 -20.688 1 98.69 169 ARG A N 1
ATOM 1329 C CA . ARG A 1 169 ? 1.74 -22.547 -21.062 1 98.69 169 ARG A CA 1
ATOM 1330 C C . ARG A 1 169 ? 2.613 -21.891 -19.984 1 98.69 169 ARG A C 1
ATOM 1332 O O . ARG A 1 169 ? 2.303 -20.797 -19.516 1 98.69 169 ARG A O 1
ATOM 1339 N N . GLY A 1 170 ? 3.646 -22.562 -19.578 1 98.81 170 GLY A N 1
ATOM 1340 C CA . GLY A 1 170 ? 4.684 -21.953 -18.75 1 98.81 170 GLY A CA 1
ATOM 1341 C C . GLY A 1 170 ? 5.723 -21.203 -19.562 1 98.81 170 GLY A C 1
ATOM 1342 O O . GLY A 1 170 ? 6.121 -21.641 -20.641 1 98.81 170 GLY A O 1
ATOM 1343 N N . LEU A 1 171 ? 6.133 -20.062 -19.062 1 98.94 171 LEU A N 1
ATOM 1344 C CA . LEU A 1 171 ? 7.109 -19.203 -19.719 1 98.94 171 LEU A CA 1
ATOM 1345 C C . LEU A 1 171 ? 8.328 -18.969 -18.828 1 98.94 171 LEU A C 1
ATOM 1347 O O . LEU A 1 171 ? 8.195 -18.484 -17.703 1 98.94 171 LEU A O 1
ATOM 1351 N N . LEU A 1 172 ? 9.492 -19.391 -19.312 1 98.94 172 LEU A N 1
ATOM 1352 C CA . LEU A 1 172 ? 10.688 -19.016 -18.562 1 98.94 172 LEU A CA 1
ATOM 1353 C C . LEU A 1 172 ? 10.867 -17.5 -18.547 1 98.94 172 LEU A C 1
ATOM 1355 O O . LEU A 1 172 ? 11.039 -16.891 -19.609 1 98.94 172 LEU A O 1
ATOM 1359 N N . THR A 1 173 ? 10.781 -16.938 -17.453 1 98.88 173 THR A N 1
ATOM 1360 C CA . THR A 1 173 ? 10.992 -15.508 -17.234 1 98.88 173 THR A CA 1
ATOM 1361 C C . THR A 1 173 ? 12.031 -15.273 -16.141 1 98.88 173 THR A C 1
ATOM 1363 O O . THR A 1 173 ? 11.727 -14.656 -15.117 1 98.88 173 THR A O 1
ATOM 1366 N N . ALA A 1 174 ? 13.234 -15.633 -16.438 1 98.12 174 ALA A N 1
ATOM 1367 C CA . ALA A 1 174 ? 14.328 -15.539 -15.469 1 98.12 174 ALA A CA 1
ATOM 1368 C C . ALA A 1 174 ? 14.617 -14.086 -15.117 1 98.12 174 ALA A C 1
ATOM 1370 O O . ALA A 1 174 ? 14.312 -13.18 -15.883 1 98.12 174 ALA A O 1
ATOM 1371 N N . GLY A 1 175 ? 15.195 -13.836 -13.977 1 97.06 175 GLY A N 1
ATOM 1372 C CA . GLY A 1 175 ? 15.562 -12.523 -13.484 1 97.06 175 GLY A CA 1
ATOM 1373 C C . GLY A 1 175 ? 15.469 -12.398 -11.977 1 97.06 175 GLY A C 1
ATOM 1374 O O . GLY A 1 175 ? 16.484 -12.469 -11.273 1 97.06 175 GLY A O 1
ATOM 1375 N N . HIS A 1 176 ? 14.281 -12.406 -11.461 1 96.5 176 HIS A N 1
ATOM 1376 C CA . HIS A 1 176 ? 14.016 -12.359 -10.031 1 96.5 176 HIS A CA 1
ATOM 1377 C C . HIS A 1 176 ? 14.633 -13.555 -9.312 1 96.5 176 HIS A C 1
ATOM 1379 O O . HIS A 1 176 ? 15.234 -13.398 -8.25 1 96.5 176 HIS A O 1
ATOM 1385 N N . MET A 1 177 ? 14.445 -14.633 -9.898 1 96.69 177 MET A N 1
ATOM 1386 C CA . MET A 1 177 ? 15.078 -15.891 -9.531 1 96.69 177 MET A CA 1
ATOM 1387 C C . MET A 1 177 ? 15.578 -16.641 -10.766 1 96.69 177 MET A C 1
ATOM 1389 O O . MET A 1 177 ? 15.094 -16.391 -11.875 1 96.69 177 MET A O 1
ATOM 1393 N N . PRO A 1 178 ? 16.562 -17.469 -10.625 1 96.06 178 PRO A N 1
ATOM 1394 C CA . PRO A 1 178 ? 17.188 -18.062 -11.805 1 96.06 178 PRO A CA 1
ATOM 1395 C C . PRO A 1 178 ? 16.203 -18.812 -12.695 1 96.06 178 PRO A C 1
ATOM 1397 O O . PRO A 1 178 ? 16.344 -18.797 -13.922 1 96.06 178 PRO A O 1
ATOM 1400 N N . GLY A 1 179 ? 15.305 -19.5 -12.133 1 98.19 179 GLY A N 1
ATOM 1401 C CA . GLY A 1 179 ? 14.336 -20.266 -12.898 1 98.19 179 GLY A CA 1
ATOM 1402 C C . GLY A 1 179 ? 12.922 -19.75 -12.766 1 98.19 179 GLY A C 1
ATOM 1403 O O . GLY A 1 179 ? 11.961 -20.531 -12.859 1 98.19 179 GLY A O 1
ATOM 1404 N N . HIS A 1 180 ? 12.82 -18.453 -12.438 1 98.69 180 HIS A N 1
ATOM 1405 C CA . HIS A 1 180 ? 11.492 -17.875 -12.352 1 98.69 180 HIS A CA 1
ATOM 1406 C C . HIS A 1 180 ? 10.703 -18.109 -13.633 1 98.69 180 HIS A C 1
ATOM 1408 O O . HIS A 1 180 ? 11.242 -18 -14.734 1 98.69 180 HIS A O 1
ATOM 1414 N N . GLN A 1 181 ? 9.391 -18.438 -13.484 1 98.94 181 GLN A N 1
ATOM 1415 C CA . GLN A 1 181 ? 8.539 -18.594 -14.656 1 98.94 181 GLN A CA 1
ATOM 1416 C C . GLN A 1 181 ? 7.184 -17.922 -14.453 1 98.94 181 GLN A C 1
ATOM 1418 O O . GLN A 1 181 ? 6.723 -17.781 -13.32 1 98.94 181 GLN A O 1
ATOM 1423 N N . SER A 1 182 ? 6.602 -17.453 -15.547 1 98.94 182 SER A N 1
ATOM 1424 C CA . SER A 1 182 ? 5.246 -16.922 -15.656 1 98.94 182 SER A CA 1
ATOM 1425 C C . SER A 1 182 ? 4.312 -17.922 -16.328 1 98.94 182 SER A C 1
ATOM 1427 O O . SER A 1 182 ? 4.746 -19 -16.75 1 98.94 182 SER A O 1
ATOM 1429 N N . LEU A 1 183 ? 3.037 -17.609 -16.359 1 98.94 183 LEU A N 1
ATOM 1430 C CA . LEU A 1 183 ? 2.059 -18.531 -16.922 1 98.94 183 LEU A CA 1
ATOM 1431 C C . LEU A 1 183 ? 1.146 -17.812 -17.906 1 98.94 183 LEU A C 1
ATOM 1433 O O . LEU A 1 183 ? 0.636 -16.734 -17.609 1 98.94 183 LEU A O 1
ATOM 1437 N N . LEU A 1 184 ? 1.027 -18.312 -19.094 1 98.88 184 LEU A N 1
ATOM 1438 C CA . LEU A 1 184 ? 0.058 -17.844 -20.078 1 98.88 184 LEU A CA 1
ATOM 1439 C C . LEU A 1 184 ? -1.198 -18.703 -20.062 1 98.88 184 LEU A C 1
ATOM 1441 O O . LEU A 1 184 ? -1.116 -19.938 -20.188 1 98.88 184 LEU A O 1
ATOM 1445 N N . VAL A 1 185 ? -2.336 -18.125 -19.844 1 98.88 185 VAL A N 1
ATOM 1446 C CA . VAL A 1 185 ? -3.613 -18.828 -19.766 1 98.88 185 VAL A CA 1
ATOM 1447 C C . VAL A 1 185 ? -4.559 -18.312 -20.844 1 98.88 185 VAL A C 1
ATOM 1449 O O . VAL A 1 185 ? -4.855 -17.109 -20.906 1 98.88 185 VAL A O 1
ATOM 1452 N N . GLU A 1 186 ? -4.992 -19.141 -21.719 1 98.69 186 GLU A N 1
ATOM 1453 C CA . GLU A 1 186 ? -6.012 -18.812 -22.703 1 98.69 186 GLU A CA 1
ATOM 1454 C C . GLU A 1 186 ? -7.402 -19.219 -22.234 1 98.69 186 GLU A C 1
ATOM 1456 O O . GLU A 1 186 ? -7.652 -20.406 -22 1 98.69 186 GLU A O 1
ATOM 1461 N N . LEU A 1 187 ? -8.219 -18.281 -22.062 1 98.31 187 LEU A N 1
ATOM 1462 C CA . LEU A 1 187 ? -9.578 -18.516 -21.609 1 98.31 187 LEU A CA 1
ATOM 1463 C C . LEU A 1 187 ? -10.531 -18.656 -22.781 1 98.31 187 LEU A C 1
ATOM 1465 O O . LEU A 1 187 ? -10.25 -18.156 -23.875 1 98.31 187 LEU A O 1
ATOM 1469 N N . PRO A 1 188 ? -11.664 -19.281 -22.609 1 96.06 188 PRO A N 1
ATOM 1470 C CA . PRO A 1 188 ? -12.602 -19.453 -23.719 1 96.06 188 PRO A CA 1
ATOM 1471 C C . PRO A 1 188 ? -13.227 -18.141 -24.172 1 96.06 188 PRO A C 1
ATOM 1473 O O . PRO A 1 188 ? -13.453 -17.938 -25.375 1 96.06 188 PRO A O 1
ATOM 1476 N N . ARG A 1 189 ? -13.531 -17.172 -23.359 1 92.56 189 ARG A N 1
ATOM 1477 C CA . ARG A 1 189 ? -14.203 -15.922 -23.703 1 92.56 189 ARG A CA 1
ATOM 1478 C C . ARG A 1 189 ? -13.352 -14.719 -23.312 1 92.56 189 ARG A C 1
ATOM 1480 O O . ARG A 1 189 ? -13.352 -13.695 -24.016 1 92.56 189 ARG A O 1
ATOM 1487 N N . GLY A 1 190 ? -12.562 -14.883 -22.297 1 92.06 190 GLY A N 1
ATOM 1488 C CA . GLY A 1 190 ? -11.883 -13.742 -21.703 1 92.06 190 GLY A CA 1
ATOM 1489 C C . GLY A 1 190 ? -10.516 -13.484 -22.297 1 92.06 190 GLY A C 1
ATOM 1490 O O . GLY A 1 190 ? -9.758 -12.656 -21.797 1 92.06 190 GLY A O 1
ATOM 1491 N N . GLY A 1 191 ? -10.203 -14.242 -23.281 1 96.38 191 GLY A N 1
ATOM 1492 C CA . GLY A 1 191 ? -8.945 -14.031 -23.969 1 96.38 191 GLY A CA 1
ATOM 1493 C C . GLY A 1 191 ? -7.746 -14.57 -23.203 1 96.38 191 GLY A C 1
ATOM 1494 O O . GLY A 1 191 ? -7.859 -15.57 -22.5 1 96.38 191 GLY A O 1
ATOM 1495 N N . THR A 1 192 ? -6.582 -13.93 -23.5 1 98.5 192 THR A N 1
ATOM 1496 C CA . THR A 1 192 ? -5.324 -14.414 -22.938 1 98.5 192 THR A CA 1
ATOM 1497 C C . THR A 1 192 ? -4.969 -13.648 -21.656 1 98.5 192 THR A C 1
ATOM 1499 O O . THR A 1 192 ? -5.008 -12.414 -21.641 1 98.5 192 THR A O 1
ATOM 1502 N N . LYS A 1 193 ? -4.75 -14.375 -20.578 1 98.88 193 LYS A N 1
ATOM 1503 C CA . LYS A 1 193 ? -4.195 -13.828 -19.344 1 98.88 193 LYS A CA 1
ATOM 1504 C C . LYS A 1 193 ? -2.74 -14.25 -19.156 1 98.88 193 LYS A C 1
ATOM 1506 O O . LYS A 1 193 ? -2.408 -15.43 -19.281 1 98.88 193 LYS A O 1
ATOM 1511 N N . ILE A 1 194 ? -1.919 -13.258 -18.922 1 98.94 194 ILE A N 1
ATOM 1512 C CA . ILE A 1 194 ? -0.51 -13.516 -18.656 1 98.94 194 ILE A CA 1
ATOM 1513 C C . ILE A 1 194 ? -0.215 -13.258 -17.172 1 98.94 194 ILE A C 1
ATOM 1515 O O . ILE A 1 194 ? -0.134 -12.109 -16.75 1 98.94 194 ILE A O 1
ATOM 1519 N N . LEU A 1 195 ? -0.112 -14.336 -16.391 1 98.94 195 LEU A N 1
ATOM 1520 C CA . LEU A 1 195 ? 0.223 -14.266 -14.969 1 98.94 195 LEU A CA 1
ATOM 1521 C C . LEU A 1 195 ? 1.726 -14.086 -14.773 1 98.94 195 LEU A C 1
ATOM 1523 O O . LEU A 1 195 ? 2.482 -15.062 -14.852 1 98.94 195 LEU A O 1
ATOM 1527 N N . VAL A 1 196 ? 2.125 -12.93 -14.414 1 98.94 196 VAL A N 1
ATOM 1528 C CA . VAL A 1 196 ? 3.52 -12.547 -14.609 1 98.94 196 VAL A CA 1
ATOM 1529 C C . VAL A 1 196 ? 4.352 -13.023 -13.422 1 98.94 196 VAL A C 1
ATOM 1531 O O . VAL A 1 196 ? 5.582 -13.078 -13.5 1 98.94 196 VAL A O 1
ATOM 1534 N N . ALA A 1 197 ? 3.666 -13.312 -12.281 1 98.75 197 ALA A N 1
ATOM 1535 C CA . ALA A 1 197 ? 4.359 -13.57 -11.023 1 98.75 197 ALA A CA 1
ATOM 1536 C C . ALA A 1 197 ? 5.324 -12.43 -10.688 1 98.75 197 ALA A C 1
ATOM 1538 O O . ALA A 1 197 ? 4.926 -11.266 -10.641 1 98.75 197 ALA A O 1
ATOM 1539 N N . ASP A 1 198 ? 6.676 -12.75 -10.5 1 98.56 198 ASP A N 1
ATOM 1540 C CA . ASP A 1 198 ? 7.586 -11.711 -10.023 1 98.56 198 ASP A CA 1
ATOM 1541 C C . ASP A 1 198 ? 8.508 -11.234 -11.141 1 98.56 198 ASP A C 1
ATOM 1543 O O . ASP A 1 198 ? 9.555 -10.641 -10.875 1 98.56 198 ASP A O 1
ATOM 1547 N N . ALA A 1 199 ? 8.133 -11.531 -12.414 1 98.75 199 ALA A N 1
ATOM 1548 C CA . ALA A 1 199 ? 8.922 -10.969 -13.5 1 98.75 199 ALA A CA 1
ATOM 1549 C C . ALA A 1 199 ? 8.953 -9.445 -13.414 1 98.75 199 ALA A C 1
ATOM 1551 O O . ALA A 1 199 ? 9.961 -8.82 -13.742 1 98.75 199 ALA A O 1
ATOM 1552 N N . GLY A 1 200 ? 7.934 -8.898 -13.031 1 98.5 200 GLY A N 1
ATOM 1553 C CA . GLY A 1 200 ? 7.676 -7.516 -12.656 1 98.5 200 GLY A CA 1
ATOM 1554 C C . GLY A 1 200 ? 6.566 -7.371 -11.633 1 98.5 200 GLY A C 1
ATOM 1555 O O . GLY A 1 200 ? 5.418 -7.727 -11.898 1 98.5 200 GLY A O 1
ATOM 1556 N N . ASP A 1 201 ? 6.906 -6.797 -10.484 1 98.12 201 ASP A N 1
ATOM 1557 C CA . ASP A 1 201 ? 5.957 -6.723 -9.375 1 98.12 201 ASP A CA 1
ATOM 1558 C C . ASP A 1 201 ? 4.898 -5.652 -9.633 1 98.12 201 ASP A C 1
ATOM 1560 O O . ASP A 1 201 ? 3.721 -5.855 -9.328 1 98.12 201 ASP A O 1
ATOM 1564 N N . LEU A 1 202 ? 5.332 -4.562 -10.172 1 98.38 202 LEU A N 1
ATOM 1565 C CA . LEU A 1 202 ? 4.473 -3.396 -10.336 1 98.38 202 LEU A CA 1
ATOM 1566 C C . LEU A 1 202 ? 4.316 -3.039 -11.812 1 98.38 202 LEU A C 1
ATOM 1568 O O . LEU A 1 202 ? 5.188 -3.357 -12.625 1 98.38 202 LEU A O 1
ATOM 1572 N N . ARG A 1 203 ? 3.242 -2.33 -12.133 1 98.19 203 ARG A N 1
ATOM 1573 C CA . ARG A 1 203 ? 2.979 -1.906 -13.508 1 98.19 203 ARG A CA 1
ATOM 1574 C C . ARG A 1 203 ? 4.156 -1.118 -14.07 1 98.19 203 ARG A C 1
ATOM 1576 O O . ARG A 1 203 ? 4.461 -1.216 -15.266 1 98.19 203 ARG A O 1
ATOM 1583 N N . GLU A 1 204 ? 4.777 -0.365 -13.219 1 97.44 204 GLU A N 1
ATOM 1584 C CA . GLU A 1 204 ? 5.863 0.507 -13.664 1 97.44 204 GLU A CA 1
ATOM 1585 C C . GLU A 1 204 ? 7.047 -0.305 -14.18 1 97.44 204 GLU A C 1
ATOM 1587 O O . GLU A 1 204 ? 7.797 0.158 -15.039 1 97.44 204 GLU A O 1
ATOM 1592 N N . ASN A 1 205 ? 7.297 -1.545 -13.688 1 98.75 205 ASN A N 1
ATOM 1593 C CA . ASN A 1 205 ? 8.336 -2.406 -14.242 1 98.75 205 ASN A CA 1
ATOM 1594 C C . ASN A 1 205 ? 8.141 -2.613 -15.742 1 98.75 205 ASN A C 1
ATOM 1596 O O . ASN A 1 205 ? 9.109 -2.584 -16.516 1 98.75 205 ASN A O 1
ATOM 1600 N N . PHE A 1 206 ? 6.926 -2.818 -16.109 1 98.75 206 PHE A N 1
ATOM 1601 C CA . PHE A 1 206 ? 6.598 -3.098 -17.516 1 98.75 206 PHE A CA 1
ATOM 1602 C C . PHE A 1 206 ? 6.574 -1.812 -18.328 1 98.75 206 PHE A C 1
ATOM 1604 O O . PHE A 1 206 ? 7.168 -1.748 -19.406 1 98.75 206 PHE A O 1
ATOM 1611 N N . GLU A 1 207 ? 5.941 -0.792 -17.828 1 98.25 207 GLU A N 1
ATOM 1612 C CA . GLU A 1 207 ? 5.785 0.454 -18.562 1 98.25 207 GLU A CA 1
ATOM 1613 C C . GLU A 1 207 ? 7.137 1.121 -18.812 1 98.25 207 GLU A C 1
ATOM 1615 O O . GLU A 1 207 ? 7.371 1.681 -19.891 1 98.25 207 GLU A O 1
ATOM 1620 N N . LEU A 1 208 ? 8.016 1.008 -17.812 1 98.25 208 LEU A N 1
ATOM 1621 C CA . LEU A 1 208 ? 9.289 1.714 -17.891 1 98.25 208 LEU A CA 1
ATOM 1622 C C . LEU A 1 208 ? 10.438 0.738 -18.125 1 98.25 208 LEU A C 1
ATOM 1624 O O . LEU A 1 208 ? 11.586 1.151 -18.266 1 98.25 208 LEU A O 1
ATOM 1628 N N . GLU A 1 209 ? 10.141 -0.565 -18.172 1 98.44 209 GLU A N 1
ATOM 1629 C CA . GLU A 1 209 ? 11.125 -1.633 -18.344 1 98.44 209 GLU A CA 1
ATOM 1630 C C . GLU A 1 209 ? 12.242 -1.532 -17.312 1 98.44 209 GLU A C 1
ATOM 1632 O O . GLU A 1 209 ? 13.422 -1.501 -17.672 1 98.44 209 GLU A O 1
ATOM 1637 N N . LEU A 1 210 ? 11.805 -1.497 -16.094 1 98.44 210 LEU A N 1
ATOM 1638 C CA . LEU A 1 210 ? 12.711 -1.53 -14.945 1 98.44 210 LEU A CA 1
ATOM 1639 C C . LEU A 1 210 ? 12.727 -2.914 -14.305 1 98.44 210 LEU A C 1
ATOM 1641 O O . LEU A 1 210 ? 11.664 -3.486 -14.031 1 98.44 210 LEU A O 1
ATOM 1645 N N . ALA A 1 211 ? 13.859 -3.475 -14.07 1 98.12 211 ALA A N 1
ATOM 1646 C CA . ALA A 1 211 ? 13.961 -4.77 -13.406 1 98.12 211 ALA A CA 1
ATOM 1647 C C . ALA A 1 211 ? 13.5 -4.684 -11.953 1 98.12 211 ALA A C 1
ATOM 1649 O O . ALA A 1 211 ? 13.562 -3.613 -11.336 1 98.12 211 ALA A O 1
ATOM 1650 N N . PRO A 1 212 ? 13 -5.785 -11.43 1 96.94 212 PRO A N 1
ATOM 1651 C CA . PRO A 1 212 ? 12.82 -5.801 -9.977 1 96.94 212 PRO A CA 1
ATOM 1652 C C . PRO A 1 212 ? 14.117 -5.52 -9.219 1 96.94 212 PRO A C 1
ATOM 1654 O O . PRO A 1 212 ? 15.211 -5.727 -9.75 1 96.94 212 PRO A O 1
ATOM 1657 N N . GLY A 1 213 ? 13.953 -4.98 -8.031 1 94.38 213 GLY A N 1
ATOM 1658 C CA . GLY A 1 213 ? 15.125 -4.73 -7.215 1 94.38 213 GLY A CA 1
ATOM 1659 C C . GLY A 1 213 ? 15.906 -5.992 -6.895 1 94.38 213 GLY A C 1
ATOM 1660 O O . GLY A 1 213 ? 17.141 -5.977 -6.859 1 94.38 213 GLY A O 1
ATOM 1661 N N . GLU A 1 214 ? 15.125 -7.066 -6.629 1 90.56 214 GLU A N 1
ATOM 1662 C CA . GLU A 1 214 ? 15.734 -8.359 -6.348 1 90.56 214 GLU A CA 1
ATOM 1663 C C . GLU A 1 214 ? 15.984 -9.148 -7.629 1 90.56 214 GLU A C 1
ATOM 1665 O O . GLU A 1 214 ? 15.359 -10.188 -7.859 1 90.56 214 GLU A O 1
ATOM 1670 N N . CYS A 1 215 ? 16.734 -8.664 -8.492 1 94.94 215 CYS A N 1
ATOM 1671 C CA . CYS A 1 215 ? 17.141 -9.242 -9.766 1 94.94 215 CYS A CA 1
ATOM 1672 C C . CYS A 1 215 ? 18.656 -9.109 -9.961 1 94.94 215 CYS A C 1
ATOM 1674 O O . CYS A 1 215 ? 19.141 -8.039 -10.328 1 94.94 215 CYS A O 1
ATOM 1676 N N . PRO A 1 216 ? 19.406 -10.18 -9.742 1 93.31 216 PRO A N 1
ATOM 1677 C CA . PRO A 1 216 ? 20.875 -10.109 -9.812 1 93.31 216 PRO A CA 1
ATOM 1678 C C . PRO A 1 216 ? 21.375 -9.602 -11.164 1 93.31 216 PRO A C 1
ATOM 1680 O O . PRO A 1 216 ? 22.359 -8.867 -11.219 1 93.31 216 PRO A O 1
ATOM 1683 N N . ASP A 1 217 ? 20.75 -10.008 -12.164 1 96.25 217 ASP A N 1
ATOM 1684 C CA . ASP A 1 217 ? 21.078 -9.555 -13.516 1 96.25 217 ASP A CA 1
ATOM 1685 C C . ASP A 1 217 ? 19.922 -8.758 -14.125 1 96.25 217 ASP A C 1
ATOM 1687 O O . ASP A 1 217 ? 19.047 -9.328 -14.773 1 96.25 217 ASP A O 1
ATOM 1691 N N . PRO A 1 218 ? 19.969 -7.477 -14 1 97.5 218 PRO A N 1
ATOM 1692 C CA . PRO A 1 218 ? 18.859 -6.645 -14.461 1 97.5 218 PRO A CA 1
ATOM 1693 C C . PRO A 1 218 ? 18.562 -6.84 -15.945 1 97.5 218 PRO A C 1
ATOM 1695 O O . PRO A 1 218 ? 17.406 -6.723 -16.359 1 97.5 218 PRO A O 1
ATOM 1698 N N . ALA A 1 219 ? 19.594 -7.062 -16.703 1 98.12 219 ALA A N 1
ATOM 1699 C CA . ALA A 1 219 ? 19.375 -7.266 -18.141 1 98.12 219 ALA A CA 1
ATOM 1700 C C . ALA A 1 219 ? 18.484 -8.477 -18.391 1 98.12 219 ALA A C 1
ATOM 1702 O O . ALA A 1 219 ? 17.609 -8.453 -19.266 1 98.12 219 ALA A O 1
ATOM 1703 N N . GLN A 1 220 ? 18.734 -9.523 -17.609 1 98.06 220 GLN A N 1
ATOM 1704 C CA . GLN A 1 220 ? 17.906 -10.727 -17.719 1 98.06 220 GLN A CA 1
ATOM 1705 C C . GLN A 1 220 ? 16.453 -10.438 -17.312 1 98.06 220 GLN A C 1
ATOM 1707 O O . GLN A 1 220 ? 15.516 -10.914 -17.953 1 98.06 220 GLN A O 1
ATOM 1712 N N . GLY A 1 221 ? 16.297 -9.695 -16.234 1 98.5 221 GLY A N 1
ATOM 1713 C CA . GLY A 1 221 ? 14.953 -9.312 -15.797 1 98.5 221 GLY A CA 1
ATOM 1714 C C . GLY A 1 221 ? 14.203 -8.5 -16.828 1 98.5 221 GLY A C 1
ATOM 1715 O O . GLY A 1 221 ? 13.031 -8.766 -17.109 1 98.5 221 GLY A O 1
ATOM 1716 N N . ILE A 1 222 ? 14.859 -7.559 -17.422 1 98.81 222 ILE A N 1
ATOM 1717 C CA . ILE A 1 222 ? 14.25 -6.691 -18.422 1 98.81 222 ILE A CA 1
ATOM 1718 C C . ILE A 1 222 ? 13.898 -7.504 -19.656 1 98.81 222 ILE A C 1
ATOM 1720 O O . ILE A 1 222 ? 12.852 -7.285 -20.281 1 98.81 222 ILE A O 1
ATOM 1724 N N . ALA A 1 223 ? 14.781 -8.438 -20.016 1 98.81 223 ALA A N 1
ATOM 1725 C CA . ALA A 1 223 ? 14.484 -9.312 -21.141 1 98.81 223 ALA A CA 1
ATOM 1726 C C . ALA A 1 223 ? 13.188 -10.086 -20.906 1 98.81 223 ALA A C 1
ATOM 1728 O O . ALA A 1 223 ? 12.383 -10.242 -21.828 1 98.81 223 ALA A O 1
ATOM 1729 N N . SER A 1 224 ? 12.984 -10.57 -19.734 1 98.88 224 SER A N 1
ATOM 1730 C CA . SER A 1 224 ? 11.758 -11.289 -19.391 1 98.88 224 SER A CA 1
ATOM 1731 C C . SER A 1 224 ? 10.547 -10.359 -19.438 1 98.88 224 SER A C 1
ATOM 1733 O O . SER A 1 224 ? 9.477 -10.758 -19.906 1 98.88 224 SER A O 1
ATOM 1735 N N . ILE A 1 225 ? 10.695 -9.156 -18.953 1 98.88 225 ILE A N 1
ATOM 1736 C CA . ILE A 1 225 ? 9.633 -8.164 -19.016 1 98.88 225 ILE A CA 1
ATOM 1737 C C . ILE A 1 225 ? 9.25 -7.898 -20.469 1 98.88 225 ILE A C 1
ATOM 1739 O O . ILE A 1 225 ? 8.07 -7.914 -20.828 1 98.88 225 ILE A O 1
ATOM 1743 N N . ARG A 1 226 ? 10.234 -7.723 -21.328 1 98.88 226 ARG A N 1
ATOM 1744 C CA . ARG A 1 226 ? 9.992 -7.465 -22.734 1 98.88 226 ARG A CA 1
ATOM 1745 C C . ARG A 1 226 ? 9.328 -8.664 -23.406 1 98.88 226 ARG A C 1
ATOM 1747 O O . ARG A 1 226 ? 8.469 -8.5 -24.266 1 98.88 226 ARG A O 1
ATOM 1754 N N . LYS A 1 227 ? 9.773 -9.852 -23.016 1 98.94 227 LYS A N 1
ATOM 1755 C CA . LYS A 1 227 ? 9.156 -11.07 -23.531 1 98.94 227 LYS A CA 1
ATOM 1756 C C . LYS A 1 227 ? 7.66 -11.094 -23.219 1 98.94 227 LYS A C 1
ATOM 1758 O O . LYS A 1 227 ? 6.848 -11.375 -24.109 1 98.94 227 LYS A O 1
ATOM 1763 N N . LEU A 1 228 ? 7.301 -10.758 -22.047 1 98.94 228 LEU A N 1
ATOM 1764 C CA . LEU A 1 228 ? 5.902 -10.773 -21.625 1 98.94 228 LEU A CA 1
ATOM 1765 C C . LEU A 1 228 ? 5.117 -9.664 -22.328 1 98.94 228 LEU A C 1
ATOM 1767 O O . LEU A 1 228 ? 3.965 -9.859 -22.703 1 98.94 228 LEU A O 1
ATOM 1771 N N . LYS A 1 229 ? 5.707 -8.508 -22.484 1 98.88 229 LYS A N 1
ATOM 1772 C CA . LYS A 1 229 ? 5.062 -7.422 -23.219 1 98.88 229 LYS A CA 1
ATOM 1773 C C . LYS A 1 229 ? 4.801 -7.82 -24.656 1 98.88 229 LYS A C 1
ATOM 1775 O O . LYS A 1 229 ? 3.736 -7.523 -25.219 1 98.88 229 LYS A O 1
ATOM 1780 N N . ALA A 1 230 ? 5.766 -8.438 -25.266 1 98.75 230 ALA A N 1
ATOM 1781 C CA . ALA A 1 230 ? 5.609 -8.891 -26.641 1 98.75 230 ALA A CA 1
ATOM 1782 C C . ALA A 1 230 ? 4.457 -9.883 -26.766 1 98.75 230 ALA A C 1
ATOM 1784 O O . ALA A 1 230 ? 3.695 -9.836 -27.734 1 98.75 230 ALA A O 1
ATOM 1785 N N . LEU A 1 231 ? 4.391 -10.758 -25.844 1 98.69 231 LEU A N 1
ATOM 1786 C CA . LEU A 1 231 ? 3.303 -11.734 -25.844 1 98.69 231 LEU A CA 1
ATOM 1787 C C . LEU A 1 231 ? 1.955 -11.039 -25.672 1 98.69 231 LEU A C 1
ATOM 1789 O O . LEU A 1 231 ? 0.978 -11.414 -26.328 1 98.69 231 LEU A O 1
ATOM 1793 N N . ARG A 1 232 ? 1.899 -10.086 -24.703 1 98.69 232 ARG A N 1
ATOM 1794 C CA . ARG A 1 232 ? 0.694 -9.281 -24.547 1 98.69 232 ARG A CA 1
ATOM 1795 C C . ARG A 1 232 ? 0.277 -8.656 -25.859 1 98.69 232 ARG A C 1
ATOM 1797 O O . ARG A 1 232 ? -0.877 -8.781 -26.281 1 98.69 232 ARG A O 1
ATOM 1804 N N . ASP A 1 233 ? 1.182 -8.062 -26.531 1 98.44 233 ASP A N 1
ATOM 1805 C CA . ASP A 1 233 ? 0.896 -7.355 -27.766 1 98.44 233 ASP A CA 1
ATOM 1806 C C . ASP A 1 233 ? 0.488 -8.328 -28.875 1 98.44 233 ASP A C 1
ATOM 1808 O O . ASP A 1 233 ? -0.416 -8.039 -29.656 1 98.44 233 ASP A O 1
ATOM 1812 N N . ALA A 1 234 ? 1.092 -9.445 -28.953 1 98.25 234 ALA A N 1
ATOM 1813 C CA . ALA A 1 234 ? 0.842 -10.43 -30 1 98.25 234 ALA A CA 1
ATOM 1814 C C . ALA A 1 234 ? -0.522 -11.094 -29.812 1 98.25 234 ALA A C 1
ATOM 1816 O O . ALA A 1 234 ? -1.174 -11.469 -30.797 1 98.25 234 ALA A O 1
ATOM 1817 N N . THR A 1 235 ? -0.967 -11.203 -28.609 1 97.81 235 THR A N 1
ATOM 1818 C CA . THR A 1 235 ? -2.182 -11.969 -28.328 1 97.81 235 THR A CA 1
ATOM 1819 C C . THR A 1 235 ? -3.332 -11.031 -27.969 1 97.81 235 THR A C 1
ATOM 1821 O O . THR A 1 235 ? -4.48 -11.469 -27.859 1 97.81 235 THR A O 1
ATOM 1824 N N . GLY A 1 236 ? -2.994 -9.758 -27.781 1 97.88 236 GLY A N 1
ATOM 1825 C CA . GLY A 1 236 ? -3.979 -8.867 -27.188 1 97.88 236 GLY A CA 1
ATOM 1826 C C . GLY A 1 236 ? -4.309 -9.227 -25.75 1 97.88 236 GLY A C 1
ATOM 1827 O O . GLY A 1 236 ? -5.434 -9.008 -25.297 1 97.88 236 GLY A O 1
ATOM 1828 N N . GLY A 1 237 ? -3.363 -9.852 -25.094 1 98 237 GLY A N 1
ATOM 1829 C CA . GLY A 1 237 ? -3.598 -10.391 -23.766 1 98 237 GLY A CA 1
ATOM 1830 C C . GLY A 1 237 ? -3.527 -9.344 -22.672 1 98 237 GLY A C 1
ATOM 1831 O O . GLY A 1 237 ? -3.271 -8.172 -22.953 1 98 237 GLY A O 1
ATOM 1832 N N . ASP A 1 238 ? -3.818 -9.781 -21.484 1 98.19 238 ASP A N 1
ATOM 1833 C CA . ASP A 1 238 ? -3.822 -8.977 -20.266 1 98.19 238 ASP A CA 1
ATOM 1834 C C . ASP A 1 238 ? -2.715 -9.422 -19.312 1 98.19 238 ASP A C 1
ATOM 1836 O O . ASP A 1 238 ? -2.664 -10.586 -18.906 1 98.19 238 ASP A O 1
ATOM 1840 N N . LEU A 1 239 ? -1.813 -8.438 -19 1 98.75 239 LEU A N 1
ATOM 1841 C CA . LEU A 1 239 ? -0.85 -8.727 -17.953 1 98.75 239 LEU A CA 1
ATOM 1842 C C . LEU A 1 239 ? -1.521 -8.703 -16.578 1 98.75 239 LEU A C 1
ATOM 1844 O O . LEU A 1 239 ? -2.078 -7.676 -16.172 1 98.75 239 LEU A O 1
ATOM 1848 N N . VAL A 1 240 ? -1.554 -9.812 -15.906 1 98.81 240 VAL A N 1
ATOM 1849 C CA . VAL A 1 240 ? -2.078 -9.914 -14.547 1 98.81 240 VAL A CA 1
ATOM 1850 C C . VAL A 1 240 ? -0.931 -9.844 -13.547 1 98.81 240 VAL A C 1
ATOM 1852 O O . VAL A 1 240 ? -0.16 -10.797 -13.406 1 98.81 240 VAL A O 1
ATOM 1855 N N . LEU A 1 241 ? -0.896 -8.688 -12.875 1 98.62 241 LEU A N 1
ATOM 1856 C CA . LEU A 1 241 ? 0.217 -8.445 -11.961 1 98.62 241 LEU A CA 1
ATOM 1857 C C . LEU A 1 241 ? -0.034 -9.109 -10.609 1 98.62 241 LEU A C 1
ATOM 1859 O O . LEU A 1 241 ? -1.118 -8.969 -10.039 1 98.62 241 LEU A O 1
ATOM 1863 N N . PHE A 1 242 ? 0.991 -9.758 -10.117 1 97.31 242 PHE A N 1
ATOM 1864 C CA . PHE A 1 242 ? 0.9 -10.57 -8.906 1 97.31 242 PHE A CA 1
ATOM 1865 C C . PHE A 1 242 ? 0.968 -9.695 -7.664 1 97.31 242 PHE A C 1
ATOM 1867 O O . PHE A 1 242 ? 0.178 -9.867 -6.73 1 97.31 242 PHE A O 1
ATOM 1874 N N . HIS A 1 243 ? 1.797 -8.672 -7.652 1 98.19 243 HIS A N 1
ATOM 1875 C CA . HIS A 1 243 ? 2.129 -7.945 -6.434 1 98.19 243 HIS A CA 1
ATOM 1876 C C . HIS A 1 243 ? 1.581 -6.523 -6.477 1 98.19 243 HIS A C 1
ATOM 1878 O O . HIS A 1 243 ? 1.64 -5.801 -5.48 1 98.19 243 HIS A O 1
ATOM 1884 N N . ASP A 1 244 ? 1.034 -6.035 -7.559 1 98.5 244 ASP A N 1
ATOM 1885 C CA . ASP A 1 244 ? 0.632 -4.637 -7.684 1 98.5 244 ASP A CA 1
ATOM 1886 C C . ASP A 1 244 ? -0.763 -4.414 -7.102 1 98.5 244 ASP A C 1
ATOM 1888 O O . ASP A 1 244 ? -1.757 -4.875 -7.668 1 98.5 244 ASP A O 1
ATOM 1892 N N . PRO A 1 245 ? -0.819 -3.668 -6.016 1 98.25 245 PRO A N 1
ATOM 1893 C CA . PRO A 1 245 ? -2.148 -3.455 -5.434 1 98.25 245 PRO A CA 1
ATOM 1894 C C . PRO A 1 245 ? -3.102 -2.744 -6.391 1 98.25 245 PRO A C 1
ATOM 1896 O O . PRO A 1 245 ? -4.305 -3.018 -6.387 1 98.25 245 PRO A O 1
ATOM 1899 N N . ASN A 1 246 ? -2.613 -1.872 -7.262 1 97.06 246 ASN A N 1
ATOM 1900 C CA . ASN A 1 246 ? -3.449 -1.13 -8.195 1 97.06 246 ASN A CA 1
ATOM 1901 C C . ASN A 1 246 ? -3.982 -2.031 -9.305 1 97.06 246 ASN A C 1
ATOM 1903 O O . ASN A 1 246 ? -4.895 -1.646 -10.039 1 97.06 246 ASN A O 1
ATOM 1907 N N . ASP A 1 247 ? -3.424 -3.152 -9.438 1 98.12 247 ASP A N 1
ATOM 1908 C CA . ASP A 1 247 ? -3.926 -4.148 -10.383 1 98.12 247 ASP A CA 1
ATOM 1909 C C . ASP A 1 247 ? -4.824 -5.164 -9.68 1 98.12 247 ASP A C 1
ATOM 1911 O O . ASP A 1 247 ? -5.949 -5.414 -10.117 1 98.12 247 ASP A O 1
ATOM 1915 N N . VAL A 1 248 ? -4.379 -5.703 -8.531 1 98.5 248 VAL A N 1
ATOM 1916 C CA . VAL A 1 248 ? -5.031 -6.82 -7.855 1 98.5 248 VAL A CA 1
ATOM 1917 C C . VAL A 1 248 ? -6.328 -6.348 -7.211 1 98.5 248 VAL A C 1
ATOM 1919 O O . VAL A 1 248 ? -7.352 -7.031 -7.285 1 98.5 248 VAL A O 1
ATOM 1922 N N . HIS A 1 249 ? -6.336 -5.172 -6.594 1 98 249 HIS A N 1
ATOM 1923 C CA . HIS A 1 249 ? -7.453 -4.727 -5.766 1 98 249 HIS A CA 1
ATOM 1924 C C . HIS A 1 249 ? -8.719 -4.559 -6.598 1 98 249 HIS A C 1
ATOM 1926 O O . HIS A 1 249 ? -9.805 -4.945 -6.164 1 98 249 HIS A O 1
ATOM 1932 N N . PRO A 1 250 ? -8.594 -3.992 -7.805 1 96.88 250 PRO A N 1
ATOM 1933 C CA . PRO A 1 250 ? -9.836 -3.801 -8.555 1 96.88 250 PRO A CA 1
ATOM 1934 C C . PRO A 1 250 ? -10.258 -5.051 -9.328 1 96.88 250 PRO A C 1
ATOM 1936 O O . PRO A 1 250 ? -11.359 -5.102 -9.875 1 96.88 250 PRO A O 1
ATOM 1939 N N . ARG A 1 251 ? -9.453 -6.105 -9.398 1 97.62 251 ARG A N 1
ATOM 1940 C CA . ARG A 1 251 ? -9.781 -7.305 -10.164 1 97.62 251 ARG A CA 1
ATOM 1941 C C . ARG A 1 251 ? -10.836 -8.133 -9.445 1 97.62 251 ARG A C 1
ATOM 1943 O O . ARG A 1 251 ? -10.805 -8.266 -8.219 1 97.62 251 ARG A O 1
ATOM 1950 N N . PRO A 1 252 ? -11.742 -8.719 -10.266 1 97 252 PRO A N 1
ATOM 1951 C CA . PRO A 1 252 ? -12.57 -9.766 -9.664 1 97 252 PRO A CA 1
ATOM 1952 C C . PRO A 1 252 ? -11.734 -10.906 -9.07 1 97 252 PRO A C 1
ATOM 1954 O O . PRO A 1 252 ? -10.805 -11.391 -9.711 1 97 252 PRO A O 1
ATOM 1957 N N . ARG A 1 253 ? -12.062 -11.242 -7.801 1 97.81 253 ARG A N 1
ATOM 1958 C CA . ARG A 1 253 ? -11.375 -12.328 -7.109 1 97.81 253 ARG A CA 1
ATOM 1959 C C . ARG A 1 253 ? -12.359 -13.414 -6.676 1 97.81 253 ARG A C 1
ATOM 1961 O O . ARG A 1 253 ? -13.57 -13.188 -6.656 1 97.81 253 ARG A O 1
ATOM 1968 N N . ALA A 1 254 ? -11.82 -14.594 -6.344 1 98.12 254 ALA A N 1
ATOM 1969 C CA . ALA A 1 254 ? -12.672 -15.688 -5.883 1 98.12 254 ALA A CA 1
ATOM 1970 C C . ALA A 1 254 ? -13.664 -15.195 -4.828 1 98.12 254 ALA A C 1
ATOM 1972 O O . ALA A 1 254 ? -13.297 -14.445 -3.926 1 98.12 254 ALA A O 1
ATOM 1973 N N . PRO A 1 255 ? -14.922 -15.5 -5.004 1 97.31 255 PRO A N 1
ATOM 1974 C CA . PRO A 1 255 ? -15.445 -16.609 -5.797 1 97.31 255 PRO A CA 1
ATOM 1975 C C . PRO A 1 255 ? -15.773 -16.219 -7.234 1 97.31 255 PRO A C 1
ATOM 1977 O O . PRO A 1 255 ? -16.203 -17.047 -8.031 1 97.31 255 PRO A O 1
ATOM 1980 N N . ASP A 1 256 ? -15.609 -14.898 -7.547 1 97.81 256 ASP A N 1
ATOM 1981 C CA . ASP A 1 256 ? -15.727 -14.523 -8.953 1 97.81 256 ASP A CA 1
ATOM 1982 C C . ASP A 1 256 ? -14.633 -15.18 -9.789 1 97.81 256 ASP A C 1
ATOM 1984 O O . ASP A 1 256 ? -13.664 -15.719 -9.25 1 97.81 256 ASP A O 1
ATOM 1988 N N . PHE A 1 257 ? -14.859 -15.273 -11.125 1 98.31 257 PHE A N 1
ATOM 1989 C CA . PHE A 1 257 ? -13.914 -15.953 -11.992 1 98.31 257 PHE A CA 1
ATOM 1990 C C . PHE A 1 257 ? -13.898 -15.328 -13.383 1 98.31 257 PHE A C 1
ATOM 1992 O O . PHE A 1 257 ? -14.75 -14.492 -13.695 1 98.31 257 PHE A O 1
ATOM 1999 N N . TYR A 1 258 ? -12.852 -15.633 -14.125 1 98.19 258 TYR A N 1
ATOM 2000 C CA . TYR A 1 258 ? -12.727 -15.273 -15.531 1 98.19 258 TYR A CA 1
ATOM 2001 C C . TYR A 1 258 ? -13.008 -16.484 -16.422 1 98.19 258 TYR A C 1
ATOM 2003 O O . TYR A 1 258 ? -12.586 -17.594 -16.125 1 98.19 258 TYR A O 1
ATOM 2011 N N . GLU A 1 259 ? -13.82 -16.219 -17.516 1 96.38 259 GLU A N 1
ATOM 2012 C CA . GLU A 1 259 ? -14.133 -17.281 -18.469 1 96.38 259 GLU A CA 1
ATOM 2013 C C . GLU A 1 259 ? -13.688 -16.906 -19.875 1 96.38 259 GLU A C 1
ATOM 2015 O O . GLU A 1 259 ? -13.609 -15.727 -20.219 1 96.38 259 GLU A O 1
ATOM 2020 N N . MET B 1 1 ? -1.571 39.312 -2.664 1 89 1 MET B N 1
ATOM 2021 C CA . MET B 1 1 ? -0.248 38.688 -2.721 1 89 1 MET B CA 1
ATOM 2022 C C . MET B 1 1 ? -0.065 37.688 -1.586 1 89 1 MET B C 1
ATOM 2024 O O . MET B 1 1 ? -0.462 37.969 -0.45 1 89 1 MET B O 1
ATOM 2028 N N . THR B 1 2 ? 0.472 36.469 -1.827 1 96.94 2 THR B N 1
ATOM 2029 C CA . THR B 1 2 ? 0.621 35.406 -0.836 1 96.94 2 THR B CA 1
ATOM 2030 C C . THR B 1 2 ? 1.862 35.656 0.021 1 96.94 2 THR B C 1
ATOM 2032 O O . THR B 1 2 ? 2.873 36.156 -0.466 1 96.94 2 THR B O 1
ATOM 2035 N N . ASP B 1 3 ? 1.811 35.312 1.279 1 98.19 3 ASP B N 1
ATOM 2036 C CA . ASP B 1 3 ? 2.943 35.375 2.195 1 98.19 3 ASP B CA 1
ATOM 2037 C C . ASP B 1 3 ? 3.738 34.094 2.186 1 98.19 3 ASP B C 1
ATOM 2039 O O . ASP B 1 3 ? 4.758 33.969 2.871 1 98.19 3 ASP B O 1
ATOM 2043 N N . VAL B 1 4 ? 3.301 33.125 1.421 1 98.62 4 VAL B N 1
ATOM 2044 C CA . VAL B 1 4 ? 3.988 31.828 1.337 1 98.62 4 VAL B CA 1
ATOM 2045 C C . VAL B 1 4 ? 5.098 31.906 0.291 1 98.62 4 VAL B C 1
ATOM 2047 O O . VAL B 1 4 ? 4.902 32.469 -0.792 1 98.62 4 VAL B O 1
ATOM 2050 N N . ARG B 1 5 ? 6.305 31.406 0.643 1 98.31 5 ARG B N 1
ATOM 2051 C CA . ARG B 1 5 ? 7.426 31.344 -0.287 1 98.31 5 ARG B CA 1
ATOM 2052 C C . ARG B 1 5 ? 7.602 29.922 -0.839 1 98.31 5 ARG B C 1
ATOM 2054 O O . ARG B 1 5 ? 7.797 29.75 -2.043 1 98.31 5 ARG B O 1
ATOM 2061 N N . ARG B 1 6 ? 7.508 28.906 0.071 1 98.56 6 ARG B N 1
ATOM 2062 C CA . ARG B 1 6 ? 7.746 27.516 -0.304 1 98.56 6 ARG B CA 1
ATOM 2063 C C . ARG B 1 6 ? 6.875 26.578 0.519 1 98.56 6 ARG B C 1
ATOM 2065 O O . ARG B 1 6 ? 6.539 26.875 1.667 1 98.56 6 ARG B O 1
ATOM 2072 N N . LEU B 1 7 ? 6.488 25.516 -0.085 1 98.88 7 LEU B N 1
ATOM 2073 C CA . LEU B 1 7 ? 5.828 24.391 0.563 1 98.88 7 LEU B CA 1
ATOM 2074 C C . LEU B 1 7 ? 6.668 23.125 0.448 1 98.88 7 LEU B C 1
ATOM 2076 O O . LEU B 1 7 ? 7.094 22.75 -0.648 1 98.88 7 LEU B O 1
ATOM 2080 N N . TYR B 1 8 ? 6.992 22.453 1.59 1 98.88 8 TYR B N 1
ATOM 2081 C CA . TYR B 1 8 ? 7.676 21.172 1.649 1 98.88 8 TYR B CA 1
ATOM 2082 C C . TYR B 1 8 ? 6.727 20.078 2.113 1 98.88 8 TYR B C 1
ATOM 2084 O O . TYR B 1 8 ? 5.977 20.266 3.074 1 98.88 8 TYR B O 1
ATOM 2092 N N . ILE B 1 9 ? 6.715 18.969 1.391 1 98.88 9 ILE B N 1
ATOM 2093 C CA . ILE B 1 9 ? 6.02 17.766 1.83 1 98.88 9 ILE B CA 1
ATOM 2094 C C . ILE B 1 9 ? 7 16.828 2.523 1 98.88 9 ILE B C 1
ATOM 2096 O O . ILE B 1 9 ? 8.031 16.453 1.946 1 98.88 9 ILE B O 1
ATOM 2100 N N . LEU B 1 10 ? 6.766 16.484 3.758 1 98.88 10 LEU B N 1
ATOM 2101 C CA . LEU B 1 10 ? 7.621 15.609 4.547 1 98.88 10 LEU B CA 1
ATOM 2102 C C . LEU B 1 10 ? 6.941 14.266 4.797 1 98.88 10 LEU B C 1
ATOM 2104 O O . LEU B 1 10 ? 5.863 14.211 5.391 1 98.88 10 LEU B O 1
ATOM 2108 N N . LEU B 1 11 ? 7.531 13.172 4.309 1 98.88 11 LEU B N 1
ATOM 2109 C CA . LEU B 1 11 ? 7.027 11.836 4.574 1 98.88 11 LEU B CA 1
ATOM 2110 C C . LEU B 1 11 ? 7.449 11.359 5.957 1 98.88 11 LEU B C 1
ATOM 2112 O O . LEU B 1 11 ? 8.641 11.211 6.23 1 98.88 11 LEU B O 1
ATOM 2116 N N . CYS B 1 12 ? 6.449 11.055 6.82 1 98.81 12 CYS B N 1
ATOM 2117 C CA . CYS B 1 12 ? 6.746 10.859 8.234 1 98.81 12 CYS B CA 1
ATOM 2118 C C . CYS B 1 12 ? 6.469 9.422 8.664 1 98.81 12 CYS B C 1
ATOM 2120 O O . CYS B 1 12 ? 6.391 9.133 9.852 1 98.81 12 CYS B O 1
ATOM 2122 N N . GLY B 1 13 ? 6.23 8.578 7.734 1 98.38 13 GLY B N 1
ATOM 2123 C CA . GLY B 1 13 ? 5.973 7.184 8.062 1 98.38 13 GLY B CA 1
ATOM 2124 C C . GLY B 1 13 ? 4.785 6.605 7.309 1 98.38 13 GLY B C 1
ATOM 2125 O O . GLY B 1 13 ? 4.332 7.18 6.316 1 98.38 13 GLY B O 1
ATOM 2126 N N . TYR B 1 14 ? 4.34 5.414 7.777 1 97.81 14 TYR B N 1
ATOM 2127 C CA . TYR B 1 14 ? 3.238 4.715 7.125 1 97.81 14 TYR B CA 1
ATOM 2128 C C . TYR B 1 14 ? 2.324 4.059 8.156 1 97.81 14 TYR B C 1
ATOM 2130 O O . TYR B 1 14 ? 2.791 3.572 9.188 1 97.81 14 TYR B O 1
ATOM 2138 N N . GLU B 1 15 ? 1.108 4.059 7.832 1 95.62 15 GLU B N 1
ATOM 2139 C CA . GLU B 1 15 ? 0.138 3.213 8.523 1 95.62 15 GLU B CA 1
ATOM 2140 C C . GLU B 1 15 ? -0.288 2.035 7.648 1 95.62 15 GLU B C 1
ATOM 2142 O O . GLU B 1 15 ? -0.462 2.186 6.438 1 95.62 15 GLU B O 1
ATOM 2147 N N . ILE B 1 16 ? -0.384 0.878 8.211 1 95.81 16 ILE B N 1
ATOM 2148 C CA . ILE B 1 16 ? -0.896 -0.314 7.543 1 95.81 16 ILE B CA 1
ATOM 2149 C C . ILE B 1 16 ? -2.316 -0.603 8.023 1 95.81 16 ILE B C 1
ATOM 2151 O O . ILE B 1 16 ? -2.533 -0.905 9.195 1 95.81 16 ILE B O 1
ATOM 2155 N N . LEU B 1 17 ? -3.25 -0.574 7.121 1 94.5 17 LEU B N 1
ATOM 2156 C CA . LEU B 1 17 ? -4.637 -0.666 7.566 1 94.5 17 LEU B CA 1
ATOM 2157 C C . LEU B 1 17 ? -5.535 -1.179 6.445 1 94.5 17 LEU B C 1
ATOM 2159 O O . LEU B 1 17 ? -5.164 -1.123 5.273 1 94.5 17 LEU B O 1
ATOM 2163 N N . PRO B 1 18 ? -6.719 -1.718 6.82 1 96 18 PRO B N 1
ATOM 2164 C CA . PRO B 1 18 ? -7.711 -2.072 5.805 1 96 18 PRO B CA 1
ATOM 2165 C C . PRO B 1 18 ? -8.203 -0.862 5.012 1 96 18 PRO B C 1
ATOM 2167 O O . PRO B 1 18 ? -8.391 0.217 5.582 1 96 18 PRO B O 1
ATOM 2170 N N . LYS B 1 19 ? -8.344 -1.078 3.717 1 97.12 19 LYS B N 1
ATOM 2171 C CA . LYS B 1 19 ? -8.852 -0.015 2.855 1 97.12 19 LYS B CA 1
ATOM 2172 C C . LYS B 1 19 ? -10.18 0.525 3.375 1 97.12 19 LYS B C 1
ATOM 2174 O O . LYS B 1 19 ? -10.5 1.701 3.186 1 97.12 19 LYS B O 1
ATOM 2179 N N . SER B 1 20 ? -10.977 -0.278 4.148 1 96 20 SER B N 1
ATOM 2180 C CA . SER B 1 20 ? -12.289 0.087 4.672 1 96 20 SER B CA 1
ATOM 2181 C C . SER B 1 20 ? -12.188 1.236 5.668 1 96 20 SER B C 1
ATOM 2183 O O . SER B 1 20 ? -13.18 1.917 5.941 1 96 20 SER B O 1
ATOM 2185 N N . VAL B 1 21 ? -11 1.475 6.227 1 94.75 21 VAL B N 1
ATOM 2186 C CA . VAL B 1 21 ? -10.797 2.596 7.137 1 94.75 21 VAL B CA 1
ATOM 2187 C C . VAL B 1 21 ? -10.82 3.908 6.355 1 94.75 21 VAL B C 1
ATOM 2189 O O . VAL B 1 21 ? -11.32 4.922 6.852 1 94.75 21 VAL B O 1
ATOM 2192 N N . SER B 1 22 ? -10.391 3.826 5.098 1 96.38 22 SER B N 1
ATOM 2193 C CA . SER B 1 22 ? -10.203 5.031 4.297 1 96.38 22 SER B CA 1
ATOM 2194 C C . SER B 1 22 ? -11.359 5.238 3.326 1 96.38 22 SER B C 1
ATOM 2196 O O . SER B 1 22 ? -11.609 6.359 2.883 1 96.38 22 SER B O 1
ATOM 2198 N N . VAL B 1 23 ? -11.961 4.172 2.936 1 97.56 23 VAL B N 1
ATOM 2199 C CA . VAL B 1 23 ? -13.062 4.238 1.977 1 97.56 23 VAL B CA 1
ATOM 2200 C C . VAL B 1 23 ? -14.25 3.438 2.496 1 97.56 23 VAL B C 1
ATOM 2202 O O . VAL B 1 23 ? -14.211 2.205 2.541 1 97.56 23 VAL B O 1
ATOM 2205 N N . ARG B 1 24 ? -15.297 4.18 2.838 1 97.06 24 ARG B N 1
ATOM 2206 C CA . ARG B 1 24 ? -16.516 3.529 3.334 1 97.06 24 ARG B CA 1
ATOM 2207 C C . ARG B 1 24 ? -17.031 2.508 2.328 1 97.06 24 ARG B C 1
ATOM 2209 O O . ARG B 1 24 ? -17.172 2.812 1.143 1 97.06 24 ARG B O 1
ATOM 2216 N N . GLY B 1 25 ? -17.234 1.264 2.83 1 95.94 25 GLY B N 1
ATOM 2217 C CA . GLY B 1 25 ? -17.812 0.229 1.982 1 95.94 25 GLY B CA 1
ATOM 2218 C C . GLY B 1 25 ? -16.766 -0.651 1.327 1 95.94 25 GLY B C 1
ATOM 2219 O O . GLY B 1 25 ? -17.094 -1.7 0.769 1 95.94 25 GLY B O 1
ATOM 2220 N N . ALA B 1 26 ? -15.477 -0.245 1.297 1 96.5 26 ALA B N 1
ATOM 2221 C CA . ALA B 1 26 ? -14.43 -1.088 0.735 1 96.5 26 ALA B CA 1
ATOM 2222 C C . ALA B 1 26 ? -14.242 -2.359 1.558 1 96.5 26 ALA B C 1
ATOM 2224 O O . ALA B 1 26 ? -14.477 -2.363 2.768 1 96.5 26 ALA B O 1
ATOM 2225 N N . PRO B 1 27 ? -13.836 -3.457 0.892 1 94.94 27 PRO B N 1
ATOM 2226 C CA . PRO B 1 27 ? -13.602 -4.695 1.64 1 94.94 27 PRO B CA 1
ATOM 2227 C C . PRO B 1 27 ? -12.484 -4.559 2.674 1 94.94 27 PRO B C 1
ATOM 2229 O O . PRO B 1 27 ? -11.438 -3.975 2.383 1 94.94 27 PRO B O 1
ATOM 2232 N N . SER B 1 28 ? -12.727 -5.098 3.857 1 94.19 28 SER B N 1
ATOM 2233 C CA . SER B 1 28 ? -11.742 -5.031 4.934 1 94.19 28 SER B CA 1
ATOM 2234 C C . SER B 1 28 ? -10.547 -5.93 4.648 1 94.19 28 SER B C 1
ATOM 2236 O O . SER B 1 28 ? -9.5 -5.812 5.297 1 94.19 28 SER B O 1
ATOM 2238 N N . SER B 1 29 ? -10.664 -6.809 3.678 1 95.44 29 SER B N 1
ATOM 2239 C CA . SER B 1 29 ? -9.594 -7.742 3.357 1 95.44 29 SER B CA 1
ATOM 2240 C C . SER B 1 29 ? -8.523 -7.082 2.49 1 95.44 29 SER B C 1
ATOM 2242 O O . SER B 1 29 ? -7.445 -7.641 2.297 1 95.44 29 SER B O 1
ATOM 2244 N N . LEU B 1 30 ? -8.852 -5.914 1.901 1 97.81 30 LEU B N 1
ATOM 2245 C CA . LEU B 1 30 ? -7.848 -5.164 1.156 1 97.81 30 LEU B CA 1
ATOM 2246 C C . LEU B 1 30 ? -7.027 -4.281 2.09 1 97.81 30 LEU B C 1
ATOM 2248 O O . LEU B 1 30 ? -7.582 -3.449 2.814 1 97.81 30 LEU B O 1
ATOM 2252 N N . LEU B 1 31 ? -5.742 -4.5 2.113 1 97.69 31 LEU B N 1
ATOM 2253 C CA . LEU B 1 31 ? -4.863 -3.734 2.994 1 97.69 31 LEU B CA 1
ATOM 2254 C C . LEU B 1 31 ? -4.094 -2.68 2.209 1 97.69 31 LEU B C 1
ATOM 2256 O O . LEU B 1 31 ? -3.787 -2.877 1.03 1 97.69 31 LEU B O 1
ATOM 2260 N N . MET B 1 32 ? -3.809 -1.625 2.855 1 96.19 32 MET B N 1
ATOM 2261 C CA . MET B 1 32 ? -3.049 -0.519 2.281 1 96.19 32 MET B CA 1
ATOM 2262 C C . MET B 1 32 ? -1.883 -0.134 3.188 1 96.19 32 MET B C 1
ATOM 2264 O O . MET B 1 32 ? -1.97 -0.264 4.41 1 96.19 32 MET B O 1
ATOM 2268 N N . CYS B 1 33 ? -0.893 0.218 2.584 1 96.12 33 CYS B N 1
ATOM 2269 C CA . CYS B 1 33 ? 0.198 0.96 3.205 1 96.12 33 CYS B CA 1
ATOM 2270 C C . CYS B 1 33 ? 0.076 2.451 2.918 1 96.12 33 CYS B C 1
ATOM 2272 O O . CYS B 1 33 ? 0.476 2.918 1.851 1 96.12 33 CYS B O 1
ATOM 2274 N N . GLU B 1 34 ? -0.432 3.188 3.891 1 97.44 34 GLU B N 1
ATOM 2275 C CA . GLU B 1 34 ? -0.751 4.59 3.637 1 97.44 34 GLU B CA 1
ATOM 2276 C C . GLU B 1 34 ? 0.315 5.512 4.219 1 97.44 34 GLU B C 1
ATOM 2278 O O . GLU B 1 34 ? 0.659 5.406 5.398 1 97.44 34 GLU B O 1
ATOM 2283 N N . PRO B 1 35 ? 0.816 6.398 3.393 1 98.69 35 PRO B N 1
ATOM 2284 C CA . PRO B 1 35 ? 1.823 7.34 3.887 1 98.69 35 PRO B CA 1
ATOM 2285 C C . PRO B 1 35 ? 1.245 8.367 4.863 1 98.69 35 PRO B C 1
ATOM 2287 O O . PRO B 1 35 ? 0.047 8.656 4.82 1 98.69 35 PRO B O 1
ATOM 2290 N N . VAL B 1 36 ? 2.041 8.797 5.746 1 98.69 36 VAL B N 1
ATOM 2291 C CA . VAL B 1 36 ? 1.779 9.891 6.672 1 98.69 36 VAL B CA 1
ATOM 2292 C C . VAL B 1 36 ? 2.707 11.07 6.363 1 98.69 36 VAL B C 1
ATOM 2294 O O . VAL B 1 36 ? 3.926 10.898 6.273 1 98.69 36 VAL B O 1
ATOM 2297 N N . CYS B 1 37 ? 2.127 12.203 6.207 1 98.81 37 CYS B N 1
ATOM 2298 C CA . CYS B 1 37 ? 2.936 13.359 5.84 1 98.81 37 CYS B CA 1
ATOM 2299 C C . CYS B 1 37 ? 2.758 14.492 6.844 1 98.81 37 CYS B C 1
ATOM 2301 O O . CYS B 1 37 ? 1.811 14.484 7.633 1 98.81 37 CYS B O 1
ATOM 2303 N N . ALA B 1 38 ? 3.646 15.344 6.91 1 98.88 38 ALA B N 1
ATOM 2304 C CA . ALA B 1 38 ? 3.543 16.719 7.414 1 98.88 38 ALA B CA 1
ATOM 2305 C C . ALA B 1 38 ? 3.924 17.719 6.336 1 98.88 38 ALA B C 1
ATOM 2307 O O . ALA B 1 38 ? 4.57 17.375 5.348 1 98.88 38 ALA B O 1
ATOM 2308 N N . TYR B 1 39 ? 3.455 18.938 6.453 1 98.94 39 TYR B N 1
ATOM 2309 C CA . TYR B 1 39 ? 3.717 19.969 5.465 1 98.94 39 TYR B CA 1
ATOM 2310 C C . TYR B 1 39 ? 4.367 21.188 6.109 1 98.94 39 TYR B C 1
ATOM 2312 O O . TYR B 1 39 ? 3.869 21.703 7.109 1 98.94 39 TYR B O 1
ATOM 2320 N N . LEU B 1 40 ? 5.473 21.578 5.574 1 98.94 40 LEU B N 1
ATOM 2321 C CA . LEU B 1 40 ? 6.227 22.719 6.07 1 98.94 40 LEU B CA 1
ATOM 2322 C C . LEU B 1 40 ? 6.148 23.891 5.09 1 98.94 40 LEU B C 1
ATOM 2324 O O . LEU B 1 40 ? 6.391 23.719 3.893 1 98.94 40 LEU B O 1
ATOM 2328 N N . LEU B 1 41 ? 5.746 25.062 5.574 1 98.88 41 LEU B N 1
ATOM 2329 C CA . LEU B 1 41 ? 5.648 26.266 4.762 1 98.88 41 LEU B CA 1
ATOM 2330 C C . LEU B 1 41 ? 6.688 27.297 5.191 1 98.88 41 LEU B C 1
ATOM 2332 O O . LEU B 1 41 ? 6.777 27.641 6.371 1 98.88 41 LEU B O 1
ATOM 2336 N N . GLU B 1 42 ? 7.438 27.688 4.289 1 98.75 42 GLU B N 1
ATOM 2337 C CA . GLU B 1 42 ? 8.211 28.922 4.477 1 98.75 42 GLU B CA 1
ATOM 2338 C C . GLU B 1 42 ? 7.375 30.156 4.145 1 98.75 42 GLU B C 1
ATOM 2340 O O . GLU B 1 42 ? 6.844 30.266 3.039 1 98.75 42 GLU B O 1
ATOM 2345 N N . THR B 1 43 ? 7.238 31.062 5.09 1 98.19 43 THR B N 1
ATOM 2346 C CA . THR B 1 43 ? 6.434 32.25 4.867 1 98.19 43 THR B CA 1
ATOM 2347 C C . THR B 1 43 ? 7.23 33.531 5.191 1 98.19 43 THR B C 1
ATOM 2349 O O . THR B 1 43 ? 8.359 33.438 5.688 1 98.19 43 THR B O 1
ATOM 2352 N N . THR B 1 44 ? 6.664 34.688 4.848 1 96.31 44 THR B N 1
ATOM 2353 C CA . THR B 1 44 ? 7.301 35.969 5.16 1 96.31 44 THR B CA 1
ATOM 2354 C C . THR B 1 44 ? 7.305 36.219 6.664 1 96.31 44 THR B C 1
ATOM 2356 O O . THR B 1 44 ? 8.031 37.062 7.152 1 96.31 44 THR B O 1
ATOM 2359 N N . ARG B 1 45 ? 6.59 35.406 7.398 1 91.88 45 ARG B N 1
ATOM 2360 C CA . ARG B 1 45 ? 6.453 35.594 8.836 1 91.88 45 ARG B CA 1
ATOM 2361 C C . ARG B 1 45 ? 7.16 34.5 9.609 1 91.88 45 ARG B C 1
ATOM 2363 O O . ARG B 1 45 ? 7.113 34.469 10.836 1 91.88 45 ARG B O 1
ATOM 2370 N N . GLY B 1 46 ? 7.855 33.656 8.883 1 95.19 46 GLY B N 1
ATOM 2371 C CA . GLY B 1 46 ? 8.5 32.531 9.516 1 95.19 46 GLY B CA 1
ATOM 2372 C C . GLY B 1 46 ? 7.953 31.188 9.031 1 95.19 46 GLY B C 1
ATOM 2373 O O . GLY B 1 46 ? 7.32 31.109 7.977 1 95.19 46 GLY B O 1
ATOM 2374 N N . TRP B 1 47 ? 8.25 30.094 9.828 1 98.62 47 TRP B N 1
ATOM 2375 C CA . TRP B 1 47 ? 7.895 28.75 9.406 1 98.62 47 TRP B CA 1
ATOM 2376 C C . TRP B 1 47 ? 6.559 28.328 10.008 1 98.62 47 TRP B C 1
ATOM 2378 O O . TRP B 1 47 ? 6.285 28.594 11.18 1 98.62 47 TRP B O 1
ATOM 2388 N N . VAL B 1 48 ? 5.715 27.703 9.172 1 98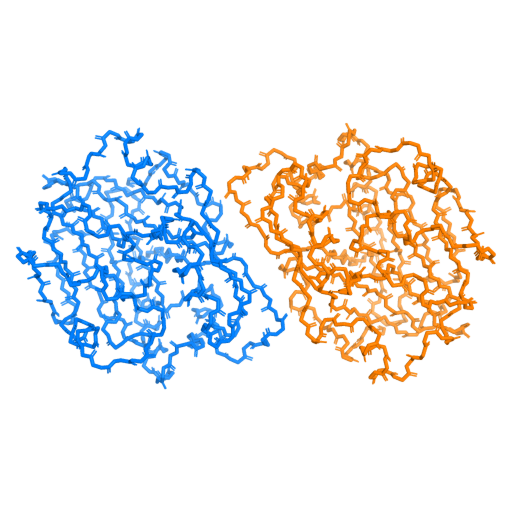.88 48 VAL B N 1
ATOM 2389 C CA . VAL B 1 48 ? 4.441 27.125 9.578 1 98.88 48 VAL B CA 1
ATOM 2390 C C . VAL B 1 48 ? 4.445 25.625 9.289 1 98.88 48 VAL B C 1
ATOM 2392 O O . VAL B 1 48 ? 4.922 25.188 8.242 1 98.88 48 VAL B O 1
ATOM 2395 N N . LEU B 1 49 ? 3.99 24.844 10.258 1 98.94 49 LEU B N 1
ATOM 2396 C CA . LEU B 1 49 ? 3.871 23.391 10.109 1 98.94 49 LEU B CA 1
ATOM 2397 C C . LEU B 1 49 ? 2.408 22.969 10.133 1 98.94 49 LEU B C 1
ATOM 2399 O O . LEU B 1 49 ? 1.634 23.438 10.969 1 98.94 49 LEU B O 1
ATOM 2403 N N . PHE B 1 50 ? 1.978 22.203 9.141 1 98.94 50 PHE B N 1
ATOM 2404 C CA . PHE B 1 50 ? 0.665 21.578 9.141 1 98.94 50 PHE B CA 1
ATOM 2405 C C . PHE B 1 50 ? 0.779 20.094 9.461 1 98.94 50 PHE B C 1
ATOM 2407 O O . PHE B 1 50 ? 1.316 19.312 8.672 1 98.94 50 PHE B O 1
ATOM 2414 N N . ASP B 1 51 ? 0.269 19.656 10.633 1 98.88 51 ASP B N 1
ATOM 2415 C CA . ASP B 1 51 ? 0.387 18.328 11.25 1 98.88 51 ASP B CA 1
ATOM 2416 C C . ASP B 1 51 ? 1.84 18.016 11.594 1 98.88 51 ASP B C 1
ATOM 2418 O O . ASP B 1 51 ? 2.74 18.797 11.289 1 98.88 51 ASP B O 1
ATOM 2422 N N . ALA B 1 52 ? 2.018 16.922 12.352 1 98.75 52 ALA B N 1
ATOM 2423 C CA . ALA B 1 52 ? 3.328 16.75 12.969 1 98.75 52 ALA B CA 1
ATOM 2424 C C . ALA B 1 52 ? 3.738 15.273 12.969 1 98.75 52 ALA B C 1
ATOM 2426 O O . ALA B 1 52 ? 4.547 14.852 13.797 1 98.75 52 ALA B O 1
ATOM 2427 N N . GLY B 1 53 ? 3.176 14.461 12.109 1 98.31 53 GLY B N 1
ATOM 2428 C CA . GLY B 1 53 ? 3.609 13.094 11.867 1 98.31 53 GLY B CA 1
ATOM 2429 C C . GLY B 1 53 ? 3.432 12.188 13.07 1 98.31 53 GLY B C 1
ATOM 2430 O O . GLY B 1 53 ? 2.623 12.477 13.953 1 98.31 53 GLY B O 1
ATOM 2431 N N . ILE B 1 54 ? 4.133 11.039 13.062 1 97.5 54 ILE B N 1
ATOM 2432 C CA . ILE B 1 54 ? 4.016 9.977 14.055 1 97.5 54 ILE B CA 1
ATOM 2433 C C . ILE B 1 54 ? 5.172 10.07 15.047 1 97.5 54 ILE B C 1
ATOM 2435 O O . ILE B 1 54 ? 6.332 10.227 14.648 1 97.5 54 ILE B O 1
ATOM 2439 N N . ASP B 1 55 ? 4.898 9.961 16.312 1 96.31 55 ASP B N 1
ATOM 2440 C CA . ASP B 1 55 ? 5.941 9.875 17.328 1 96.31 55 ASP B CA 1
ATOM 2441 C C . ASP B 1 55 ? 6.562 8.484 17.375 1 96.31 55 ASP B C 1
ATOM 2443 O O . ASP B 1 55 ? 6.07 7.602 18.078 1 96.31 55 ASP B O 1
ATOM 2447 N N . SER B 1 56 ? 7.695 8.297 16.797 1 95.62 56 SER B N 1
ATOM 2448 C CA . SER B 1 56 ? 8.32 6.988 16.656 1 95.62 56 SER B CA 1
ATOM 2449 C C . SER B 1 56 ? 8.805 6.469 18.016 1 95.62 56 SER B C 1
ATOM 2451 O O . SER B 1 56 ? 9.047 5.27 18.172 1 95.62 56 SER B O 1
ATOM 2453 N N . ALA B 1 57 ? 8.984 7.328 18.984 1 94.44 57 ALA B N 1
ATOM 2454 C CA . ALA B 1 57 ? 9.406 6.902 20.312 1 94.44 57 ALA B CA 1
ATOM 2455 C C . ALA B 1 57 ? 8.391 5.941 20.922 1 94.44 57 ALA B C 1
ATOM 2457 O O . ALA B 1 57 ? 8.758 5.031 21.672 1 94.44 57 ALA B O 1
ATOM 2458 N N . ARG B 1 58 ? 7.145 6.098 20.625 1 93.31 58 ARG B N 1
ATOM 2459 C CA . ARG B 1 58 ? 6.094 5.23 21.141 1 93.31 58 ARG B CA 1
ATOM 2460 C C . ARG B 1 58 ? 6.207 3.824 20.578 1 93.31 58 ARG B C 1
ATOM 2462 O O . ARG B 1 58 ? 5.793 2.854 21.203 1 93.31 58 ARG B O 1
ATOM 2469 N N . LEU B 1 59 ? 6.73 3.67 19.406 1 91.94 59 LEU B N 1
ATOM 2470 C CA . LEU B 1 59 ? 6.871 2.381 18.734 1 91.94 59 LEU B CA 1
ATOM 2471 C C . LEU B 1 59 ? 7.988 1.557 19.359 1 91.94 59 LEU B C 1
ATOM 2473 O O . LEU B 1 59 ? 7.977 0.326 19.281 1 91.94 59 LEU B O 1
ATOM 2477 N N . LYS B 1 60 ? 8.93 2.213 20.016 1 89.38 60 LYS B N 1
ATOM 2478 C CA . LYS B 1 60 ? 10.07 1.549 20.641 1 89.38 60 LYS B CA 1
ATOM 2479 C C . LYS B 1 60 ? 9.703 0.992 22.016 1 89.38 60 LYS B C 1
ATOM 2481 O O . LYS B 1 60 ? 10.391 0.11 22.531 1 89.38 60 LYS B O 1
ATOM 2486 N N . ASP B 1 61 ? 8.648 1.579 22.578 1 88.88 61 ASP B N 1
ATOM 2487 C CA . ASP B 1 61 ? 8.141 1.114 23.859 1 88.88 61 ASP B CA 1
ATOM 2488 C C . ASP B 1 61 ? 7.043 0.072 23.672 1 88.88 61 ASP B C 1
ATOM 2490 O O . ASP B 1 61 ? 5.961 0.386 23.172 1 88.88 61 ASP B O 1
ATOM 2494 N N . PRO B 1 62 ? 7.359 -1.227 24.109 1 86.88 62 PRO B N 1
ATOM 2495 C CA . PRO B 1 62 ? 6.387 -2.291 23.844 1 86.88 62 PRO B CA 1
ATOM 2496 C C . PRO B 1 62 ? 5.004 -1.979 24.406 1 86.88 62 PRO B C 1
ATOM 2498 O O . PRO B 1 62 ? 3.99 -2.346 23.797 1 86.88 62 PRO B O 1
ATOM 2501 N N . VAL B 1 63 ? 4.934 -1.321 25.531 1 87.19 63 VAL B N 1
ATOM 2502 C CA . VAL B 1 63 ? 3.65 -0.985 26.141 1 87.19 63 VAL B CA 1
ATOM 2503 C C . VAL B 1 63 ? 2.928 0.05 25.281 1 87.19 63 VAL B C 1
ATOM 2505 O O . VAL B 1 63 ? 1.734 -0.092 25 1 87.19 63 VAL B O 1
ATOM 2508 N N . GLN B 1 64 ? 3.586 1.052 24.844 1 86.75 64 GLN B N 1
ATOM 2509 C CA . GLN B 1 64 ? 2.982 2.098 24.031 1 86.75 64 GLN B CA 1
ATOM 2510 C C . GLN B 1 64 ? 2.648 1.581 22.625 1 86.75 64 GLN B C 1
ATOM 2512 O O . GLN B 1 64 ? 1.637 1.974 22.047 1 86.75 64 GLN B O 1
ATOM 2517 N N . ARG B 1 65 ? 3.549 0.702 22.156 1 88.25 65 ARG B N 1
ATOM 2518 C CA . ARG B 1 65 ? 3.326 0.108 20.844 1 88.25 65 ARG B CA 1
ATOM 2519 C C . ARG B 1 65 ? 2.002 -0.648 20.812 1 88.25 65 ARG B C 1
ATOM 2521 O O . ARG B 1 65 ? 1.316 -0.653 19.781 1 88.25 65 ARG B O 1
ATOM 2528 N N . GLU B 1 66 ? 1.691 -1.271 21.906 1 87.12 66 GLU B N 1
ATOM 2529 C CA . GLU B 1 66 ? 0.462 -2.053 22 1 87.12 66 GLU B CA 1
ATOM 2530 C C . GLU B 1 66 ? -0.769 -1.173 21.797 1 87.12 66 GLU B C 1
ATOM 2532 O O . GLU B 1 66 ? -1.786 -1.632 21.266 1 87.12 66 GLU B O 1
ATOM 2537 N N . ARG B 1 67 ? -0.684 0.057 22.109 1 84.25 67 ARG B N 1
ATOM 2538 C CA . ARG B 1 67 ? -1.805 0.979 21.953 1 84.25 67 ARG B CA 1
ATOM 2539 C C . ARG B 1 67 ? -2.158 1.176 20.484 1 84.25 67 ARG B C 1
ATOM 2541 O O . ARG B 1 67 ? -3.324 1.391 20.156 1 84.25 67 ARG B O 1
ATOM 2548 N N . PHE B 1 68 ? -1.111 1.083 19.641 1 84.5 68 PHE B N 1
ATOM 2549 C CA . PHE B 1 68 ? -1.358 1.199 18.203 1 84.5 68 PHE B CA 1
ATOM 2550 C C . PHE B 1 68 ? -2.111 -0.019 17.688 1 84.5 68 PHE B C 1
ATOM 2552 O O . PHE B 1 68 ? -2.881 0.082 16.734 1 84.5 68 PHE B O 1
ATOM 2559 N N . LEU B 1 69 ? -1.921 -1.128 18.281 1 81 69 LEU B N 1
ATOM 2560 C CA . LEU B 1 69 ? -2.373 -2.426 17.797 1 81 69 LEU B CA 1
ATOM 2561 C C . LEU B 1 69 ? -3.746 -2.771 18.359 1 81 69 LEU B C 1
ATOM 2563 O O . LEU B 1 69 ? -4.418 -3.678 17.859 1 81 69 LEU B O 1
ATOM 2567 N N . THR B 1 70 ? -4.207 -2.1 19.359 1 74.06 70 THR B N 1
ATOM 2568 C CA . THR B 1 70 ? -5.395 -2.529 20.094 1 74.06 70 THR B CA 1
ATOM 2569 C C . THR B 1 70 ? -6.648 -1.882 19.516 1 74.06 70 THR B C 1
ATOM 2571 O O . THR B 1 70 ? -7.766 -2.195 19.938 1 74.06 70 THR B O 1
ATOM 2574 N N . ALA B 1 71 ? -6.465 -1.073 18.562 1 67.81 71 ALA B N 1
ATOM 2575 C CA . ALA B 1 71 ? -7.656 -0.525 17.922 1 67.81 71 ALA B CA 1
ATOM 2576 C C . ALA B 1 71 ? -8.344 -1.576 17.062 1 67.81 71 ALA B C 1
ATOM 2578 O O . ALA B 1 71 ? -7.688 -2.443 16.484 1 67.81 71 ALA B O 1
ATOM 2579 N N . PRO B 1 72 ? -9.703 -1.603 17.172 1 64.19 72 PRO B N 1
ATOM 2580 C CA . PRO B 1 72 ? -10.406 -2.533 16.281 1 64.19 72 PRO B CA 1
ATOM 2581 C C . PRO B 1 72 ? -9.961 -2.406 14.82 1 64.19 72 PRO B C 1
ATOM 2583 O O . PRO B 1 72 ? -9.836 -1.291 14.305 1 64.19 72 PRO B O 1
ATOM 2586 N N . GLY B 1 73 ? -9.672 -3.498 14.312 1 67.12 73 GLY B N 1
ATOM 2587 C CA . GLY B 1 73 ? -9.336 -3.52 12.898 1 67.12 73 GLY B CA 1
ATOM 2588 C C . GLY B 1 73 ? -7.871 -3.238 12.625 1 67.12 73 GLY B C 1
ATOM 2589 O O . GLY B 1 73 ? -7.441 -3.236 11.477 1 67.12 73 GLY B O 1
ATOM 2590 N N . SER B 1 74 ? -7.172 -3.025 13.773 1 80.75 74 SER B N 1
ATOM 2591 C CA . SER B 1 74 ? -5.746 -2.809 13.555 1 80.75 74 SER B CA 1
ATOM 2592 C C . SER B 1 74 ? -5.062 -4.074 13.047 1 80.75 74 SER B C 1
ATOM 2594 O O . SER B 1 74 ? -5.371 -5.176 13.508 1 80.75 74 SER B O 1
ATOM 2596 N N . VAL B 1 75 ? -4.195 -3.84 12.016 1 87.12 75 VAL B N 1
ATOM 2597 C CA . VAL B 1 75 ? -3.549 -5.023 11.461 1 87.12 75 VAL B CA 1
ATOM 2598 C C . VAL B 1 75 ? -2.045 -4.965 11.727 1 87.12 75 VAL B C 1
ATOM 2600 O O . VAL B 1 75 ? -1.343 -5.969 11.578 1 87.12 75 VAL B O 1
ATOM 2603 N N . SER B 1 76 ? -1.574 -3.799 12.18 1 89.94 76 SER B N 1
ATOM 2604 C CA . SER B 1 76 ? -0.154 -3.635 12.469 1 89.94 76 SER B CA 1
ATOM 2605 C C . SER B 1 76 ? 0.129 -2.27 13.086 1 89.94 76 SER B C 1
ATOM 2607 O O . SER B 1 76 ? -0.708 -1.367 13.023 1 89.94 76 SER B O 1
ATOM 2609 N N . ALA B 1 77 ? 1.218 -2.189 13.82 1 92.31 77 ALA B N 1
ATOM 2610 C CA . ALA B 1 77 ? 1.72 -0.876 14.211 1 92.31 77 ALA B CA 1
ATOM 2611 C C . ALA B 1 77 ? 2.217 -0.093 13 1 92.31 77 ALA B C 1
ATOM 2613 O O . ALA B 1 77 ? 2.592 -0.682 11.984 1 92.31 77 ALA B O 1
ATOM 2614 N N . PRO B 1 78 ? 2.133 1.269 13.133 1 95.25 78 PRO B N 1
ATOM 2615 C CA . PRO B 1 78 ? 2.723 2.057 12.047 1 95.25 78 PRO B CA 1
ATOM 2616 C C . PRO B 1 78 ? 4.223 1.816 11.883 1 95.25 78 PRO B C 1
ATOM 2618 O O . PRO B 1 78 ? 4.855 1.246 12.773 1 95.25 78 PRO B O 1
ATOM 2621 N N . ILE B 1 79 ? 4.73 2.129 10.734 1 96.19 79 ILE B N 1
ATOM 2622 C CA . ILE B 1 79 ? 6.152 1.982 10.445 1 96.19 79 ILE B CA 1
ATOM 2623 C C . ILE B 1 79 ? 6.777 3.355 10.211 1 96.19 79 ILE B C 1
ATOM 2625 O O . ILE B 1 79 ? 6.316 4.117 9.352 1 96.19 79 ILE B O 1
ATOM 2629 N N . VAL B 1 80 ? 7.801 3.707 10.992 1 97.25 80 VAL B N 1
ATOM 2630 C CA . VAL B 1 80 ? 8.578 4.934 10.836 1 97.25 80 VAL B CA 1
ATOM 2631 C C . VAL B 1 80 ? 10.055 4.59 10.633 1 97.25 80 VAL B C 1
ATOM 2633 O O . VAL B 1 80 ? 10.734 4.168 11.57 1 97.25 80 VAL B O 1
ATOM 2636 N N . LEU B 1 81 ? 10.555 4.746 9.422 1 96.56 81 LEU B N 1
ATOM 2637 C CA . LEU B 1 81 ? 11.969 4.543 9.133 1 96.56 81 LEU B CA 1
ATOM 2638 C C . LEU B 1 81 ? 12.789 5.742 9.586 1 96.56 81 LEU B C 1
ATOM 2640 O O . LEU B 1 81 ? 12.242 6.828 9.812 1 96.56 81 LEU B O 1
ATOM 2644 N N . PRO B 1 82 ? 14.117 5.555 9.734 1 95.69 82 PRO B N 1
ATOM 2645 C CA . PRO B 1 82 ? 14.953 6.695 10.109 1 95.69 82 PRO B CA 1
ATOM 2646 C C . PRO B 1 82 ? 14.773 7.891 9.172 1 95.69 82 PRO B C 1
ATOM 2648 O O . PRO B 1 82 ? 14.75 9.039 9.633 1 95.69 82 PRO B O 1
ATOM 2651 N N . GLU B 1 83 ? 14.516 7.629 7.891 1 96.75 83 GLU B N 1
ATOM 2652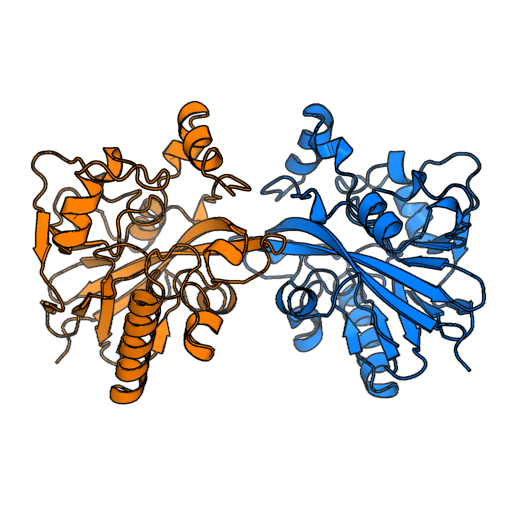 C CA . GLU B 1 83 ? 14.344 8.672 6.879 1 96.75 83 GLU B CA 1
ATOM 2653 C C . GLU B 1 83 ? 13.016 9.398 7.055 1 96.75 83 GLU B C 1
ATOM 2655 O O . GLU B 1 83 ? 12.82 10.484 6.5 1 96.75 83 GLU B O 1
ATOM 2660 N N . HIS B 1 84 ? 12.094 8.82 7.824 1 98.44 84 HIS B N 1
ATOM 2661 C CA . HIS B 1 84 ? 10.75 9.359 7.996 1 98.44 84 HIS B CA 1
ATOM 2662 C C . HIS B 1 84 ? 10.688 10.312 9.188 1 98.44 84 HIS B C 1
ATOM 2664 O O . HIS B 1 84 ? 9.703 11.031 9.367 1 98.44 84 HIS B O 1
ATOM 2670 N N . GLU B 1 85 ? 11.711 10.32 9.992 1 98.44 85 GLU B N 1
ATOM 2671 C CA . GLU B 1 85 ? 11.672 11.086 11.234 1 98.44 85 GLU B CA 1
ATOM 2672 C C . GLU B 1 85 ? 11.523 12.586 10.953 1 98.44 85 GLU B C 1
ATOM 2674 O O . GLU B 1 85 ? 12.367 13.18 10.273 1 98.44 85 GLU B O 1
ATOM 2679 N N . LEU B 1 86 ? 10.539 13.18 11.57 1 98.69 86 LEU B N 1
ATOM 2680 C CA . LEU B 1 86 ? 10.164 14.555 11.242 1 98.69 86 LEU B CA 1
ATOM 2681 C C . LEU B 1 86 ? 11.273 15.523 11.641 1 98.69 86 LEU B C 1
ATOM 2683 O O . LEU B 1 86 ? 11.695 16.359 10.836 1 98.69 86 LEU B O 1
ATOM 2687 N N . LEU B 1 87 ? 11.781 15.414 12.891 1 98.62 87 LEU B N 1
ATOM 2688 C CA . LEU B 1 87 ? 12.719 16.406 13.414 1 98.62 87 LEU B CA 1
ATOM 2689 C C . LEU B 1 87 ? 14.031 16.359 12.633 1 98.62 87 LEU B C 1
ATOM 2691 O O . LEU B 1 87 ? 14.555 17.406 12.234 1 98.62 87 LEU B O 1
ATOM 2695 N N . PRO B 1 88 ? 14.57 15.156 12.391 1 98.5 88 PRO B N 1
ATOM 2696 C CA . PRO B 1 88 ? 15.758 15.086 11.531 1 98.5 88 PRO B CA 1
ATOM 2697 C C . PRO B 1 88 ? 15.516 15.68 10.148 1 98.5 88 PRO B C 1
ATOM 2699 O O . PRO B 1 88 ? 16.406 16.297 9.57 1 98.5 88 PRO B O 1
ATOM 2702 N N . GLN B 1 89 ? 14.352 15.492 9.516 1 98.69 89 GLN B N 1
ATOM 2703 C CA . GLN B 1 89 ? 14.039 16.094 8.219 1 98.69 89 GLN B CA 1
ATOM 2704 C C . GLN B 1 89 ? 14.062 17.609 8.297 1 98.69 89 GLN B C 1
ATOM 2706 O O . GLN B 1 89 ? 14.602 18.281 7.406 1 98.69 89 GLN B O 1
ATOM 2711 N N . LEU B 1 90 ? 13.469 18.172 9.32 1 98.81 90 LEU B N 1
ATOM 2712 C CA . LEU B 1 90 ? 13.492 19.609 9.516 1 98.81 90 LEU B CA 1
ATOM 2713 C C . LEU B 1 90 ? 14.922 20.125 9.648 1 98.81 90 LEU B C 1
ATOM 2715 O O . LEU B 1 90 ? 15.289 21.141 9.039 1 98.81 90 LEU B O 1
ATOM 2719 N N . ALA B 1 91 ? 15.688 19.406 10.43 1 98.62 91 ALA B N 1
ATOM 2720 C CA . ALA B 1 91 ? 17.078 19.781 10.641 1 98.62 91 ALA B CA 1
ATOM 2721 C C . ALA B 1 91 ? 17.844 19.828 9.32 1 98.62 91 ALA B C 1
ATOM 2723 O O . ALA B 1 91 ? 18.688 20.703 9.109 1 98.62 91 ALA B O 1
ATOM 2724 N N . ARG B 1 92 ? 17.609 18.859 8.469 1 98.06 92 ARG B N 1
ATOM 2725 C CA . ARG B 1 92 ? 18.266 18.812 7.168 1 98.06 92 ARG B CA 1
ATOM 2726 C C . ARG B 1 92 ? 17.922 20.047 6.328 1 98.06 92 ARG B C 1
ATOM 2728 O O . ARG B 1 92 ? 18.688 20.438 5.457 1 98.06 92 ARG B O 1
ATOM 2735 N N . LEU B 1 93 ? 16.734 20.625 6.574 1 98.38 93 LEU B N 1
ATOM 2736 C CA . LEU B 1 93 ? 16.297 21.828 5.871 1 98.38 93 LEU B CA 1
ATOM 2737 C C . LEU B 1 93 ? 16.797 23.094 6.578 1 98.38 93 LEU B C 1
ATOM 2739 O O . LEU B 1 93 ? 16.5 24.203 6.145 1 98.38 93 LEU B O 1
ATOM 2743 N N . GLY B 1 94 ? 17.484 22.891 7.688 1 98.25 94 GLY B N 1
ATOM 2744 C CA . GLY B 1 94 ? 17.969 24.016 8.469 1 98.25 94 GLY B CA 1
ATOM 2745 C C . GLY B 1 94 ? 16.891 24.656 9.344 1 98.25 94 GLY B C 1
ATOM 2746 O O . GLY B 1 94 ? 16.969 25.844 9.664 1 98.25 94 GLY B O 1
ATOM 2747 N N . VAL B 1 95 ? 15.883 23.922 9.617 1 98.69 95 VAL B N 1
ATOM 2748 C CA . VAL B 1 95 ? 14.773 24.438 10.414 1 98.69 95 VAL B CA 1
ATOM 2749 C C . VAL B 1 95 ? 14.773 23.797 11.797 1 98.69 95 VAL B C 1
ATOM 2751 O O . VAL B 1 95 ? 14.648 22.578 11.914 1 98.69 95 VAL B O 1
ATOM 2754 N N . ALA B 1 96 ? 14.93 24.562 12.82 1 98.12 96 ALA B N 1
ATOM 2755 C CA . ALA B 1 96 ? 14.773 24.094 14.195 1 98.12 96 ALA B CA 1
ATOM 2756 C C . ALA B 1 96 ? 13.32 24.219 14.648 1 98.12 96 ALA B C 1
ATOM 2758 O O . ALA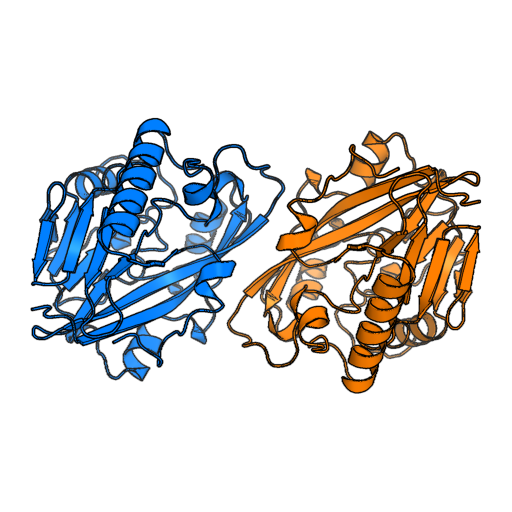 B 1 96 ? 12.578 25.078 14.164 1 98.12 96 ALA B O 1
ATOM 2759 N N . PRO B 1 97 ? 12.945 23.328 15.547 1 98 97 PRO B N 1
ATOM 2760 C CA . PRO B 1 97 ? 11.578 23.438 16.062 1 98 97 PRO B CA 1
ATOM 2761 C C . PRO B 1 97 ? 11.25 24.844 16.547 1 98 97 PRO B C 1
ATOM 2763 O O . PRO B 1 97 ? 10.117 25.312 16.406 1 98 97 PRO B O 1
ATOM 2766 N N . GLU B 1 98 ? 12.219 25.562 17.094 1 96.56 98 GLU B N 1
ATOM 2767 C CA . GLU B 1 98 ? 12.023 26.891 17.656 1 96.56 98 GLU B CA 1
ATOM 2768 C C . GLU B 1 98 ? 11.773 27.922 16.547 1 96.56 98 GLU B C 1
ATOM 2770 O O . GLU B 1 98 ? 11.289 29.016 16.812 1 96.56 98 GLU B O 1
ATOM 2775 N N . ASP B 1 99 ? 12.141 27.531 15.328 1 97.38 99 ASP B N 1
ATOM 2776 C CA . ASP B 1 99 ? 11.945 28.438 14.195 1 97.38 99 ASP B CA 1
ATOM 2777 C C . ASP B 1 99 ? 10.492 28.406 13.711 1 97.38 99 ASP B C 1
ATOM 2779 O O . ASP B 1 99 ? 10.07 29.266 12.945 1 97.38 99 ASP B O 1
ATOM 2783 N N . VAL B 1 100 ? 9.758 27.438 14.109 1 98.5 100 VAL B N 1
ATOM 2784 C CA . VAL B 1 100 ? 8.359 27.281 13.703 1 98.5 100 VAL B CA 1
ATOM 2785 C C . VAL B 1 100 ? 7.473 28.141 14.602 1 98.5 100 VAL B C 1
ATOM 2787 O O . VAL B 1 100 ? 7.461 27.969 15.82 1 98.5 100 VAL B O 1
ATOM 2790 N N . HIS B 1 101 ? 6.746 29.031 14.055 1 96.5 101 HIS B N 1
ATOM 2791 C CA . HIS B 1 101 ? 5.973 29.953 14.875 1 96.5 101 HIS B CA 1
ATOM 2792 C C . HIS B 1 101 ? 4.508 29.547 14.945 1 96.5 101 HIS B C 1
ATOM 2794 O O . HIS B 1 101 ? 3.766 30 15.812 1 96.5 101 HIS B O 1
ATOM 2800 N N . ALA B 1 102 ? 4.066 28.703 14.008 1 98.56 102 ALA B N 1
ATOM 2801 C CA . ALA B 1 102 ? 2.693 28.203 14.016 1 98.56 102 ALA B CA 1
ATOM 2802 C C . ALA B 1 102 ? 2.645 26.734 13.609 1 98.56 102 ALA B C 1
ATOM 2804 O O . ALA B 1 102 ? 3.344 26.312 12.688 1 98.56 102 ALA B O 1
ATOM 2805 N N . VAL B 1 103 ? 1.94 25.938 14.344 1 98.75 103 VAL B N 1
ATOM 2806 C CA . VAL B 1 103 ? 1.567 24.578 13.984 1 98.75 103 VAL B CA 1
ATOM 2807 C C . VAL B 1 103 ? 0.051 24.484 13.836 1 98.75 103 VAL B C 1
ATOM 2809 O O . VAL B 1 103 ? -0.691 24.812 14.758 1 98.75 103 VAL B O 1
ATOM 2812 N N . ILE B 1 104 ? -0.42 24.156 12.664 1 98.94 104 ILE B N 1
ATOM 2813 C CA . ILE B 1 104 ? -1.836 23.906 12.406 1 98.94 104 ILE B CA 1
ATOM 2814 C C . ILE B 1 104 ? -2.117 22.406 12.445 1 98.94 104 ILE B C 1
ATOM 2816 O O . ILE B 1 104 ? -1.459 21.625 11.75 1 98.94 104 ILE B O 1
ATOM 2820 N N . ILE B 1 105 ? -3.043 21.984 13.258 1 98.75 105 ILE B N 1
ATOM 2821 C CA . ILE B 1 105 ? -3.387 20.562 13.43 1 98.75 105 ILE B CA 1
ATOM 2822 C C . ILE B 1 105 ? -4.691 20.266 12.703 1 98.75 105 ILE B C 1
ATOM 2824 O O . ILE B 1 105 ? -5.73 20.859 13 1 98.75 105 ILE B O 1
ATOM 2828 N N . SER B 1 106 ? -4.598 19.375 11.75 1 98.88 106 SER B N 1
ATOM 2829 C CA . SER B 1 106 ? -5.809 19 11.023 1 98.88 106 SER B CA 1
ATOM 2830 C C . SER B 1 106 ? -6.82 18.328 11.945 1 98.88 106 SER B C 1
ATOM 2832 O O . SER B 1 106 ? -7.984 18.734 12 1 98.88 106 SER B O 1
ATOM 2834 N N . HIS B 1 107 ? -6.34 17.312 12.641 1 98.38 107 HIS B N 1
ATOM 2835 C CA . HIS B 1 107 ? -7.125 16.625 13.656 1 98.38 107 HIS B CA 1
ATOM 2836 C C . HIS B 1 107 ? -6.223 15.859 14.625 1 98.38 107 HIS B C 1
ATOM 2838 O O . HIS B 1 107 ? -5 15.891 14.492 1 98.38 107 HIS B O 1
ATOM 2844 N N . THR B 1 108 ? -6.836 15.117 15.586 1 97.31 108 THR B N 1
ATOM 2845 C CA . THR B 1 108 ? -6.062 14.812 16.781 1 97.31 108 THR B CA 1
ATOM 2846 C C . THR B 1 108 ? -5.613 13.352 16.781 1 97.31 108 THR B C 1
ATOM 2848 O O . THR B 1 108 ? -5.164 12.828 17.812 1 97.31 108 THR B O 1
ATOM 2851 N N . HIS B 1 109 ? -5.691 12.664 15.641 1 96.06 109 HIS B N 1
ATOM 2852 C CA . HIS B 1 109 ? -5.137 11.32 15.586 1 96.06 109 HIS B CA 1
ATOM 2853 C C . HIS B 1 109 ? -3.621 11.344 15.75 1 96.06 109 HIS B C 1
ATOM 2855 O O . HIS B 1 109 ? -2.969 12.336 15.406 1 96.06 109 HIS B O 1
ATOM 2861 N N . TYR B 1 110 ? -3.086 10.25 16.172 1 95 110 TYR B N 1
ATOM 2862 C CA . TYR B 1 110 ? -1.691 10.133 16.578 1 95 110 TYR B CA 1
ATOM 2863 C C . TYR B 1 110 ? -0.754 10.383 15.398 1 95 110 TYR B C 1
ATOM 2865 O O . TYR B 1 110 ? 0.396 10.789 15.586 1 95 110 TYR B O 1
ATOM 2873 N N . ASP B 1 111 ? -1.188 10.086 14.188 1 96.69 111 ASP B N 1
ATOM 2874 C CA . ASP B 1 111 ? -0.309 10.227 13.031 1 96.69 111 ASP B CA 1
ATOM 2875 C C . ASP B 1 111 ? -0.251 11.68 12.562 1 96.69 111 ASP B C 1
ATOM 2877 O O . ASP B 1 111 ? 0.492 12.008 11.633 1 96.69 111 ASP B O 1
ATOM 2881 N N . HIS B 1 112 ? -0.908 12.594 13.242 1 98.31 112 HIS B N 1
ATOM 2882 C CA . HIS B 1 112 ? -0.905 14.008 12.891 1 98.31 112 HIS B CA 1
ATOM 2883 C C . HIS B 1 112 ? -0.313 14.852 14.016 1 98.31 112 HIS B C 1
ATOM 2885 O O . HIS B 1 112 ? 0.037 16.016 13.812 1 98.31 112 HIS B O 1
ATOM 2891 N N . THR B 1 113 ? -0.17 14.297 15.211 1 98.06 113 THR B N 1
ATOM 2892 C CA . THR B 1 113 ? 0.103 15.133 16.375 1 98.06 113 THR B CA 1
ATOM 2893 C C . THR B 1 113 ? 1.402 14.703 17.047 1 98.06 113 THR B C 1
ATOM 2895 O O . THR B 1 113 ? 1.801 15.281 18.062 1 98.06 113 THR B O 1
ATOM 2898 N N . GLY B 1 114 ? 2.098 13.734 16.547 1 97.31 114 GLY B N 1
ATOM 2899 C CA . GLY B 1 114 ? 3.146 13 17.234 1 97.31 114 GLY B CA 1
ATOM 2900 C C . GLY B 1 114 ? 4.27 13.891 17.734 1 97.31 114 GLY B C 1
ATOM 2901 O O . GLY B 1 114 ? 4.938 13.562 18.719 1 97.31 114 GLY B O 1
ATOM 2902 N N . HIS B 1 115 ? 4.512 15.062 17.062 1 98.06 115 HIS B N 1
ATOM 2903 C CA . HIS B 1 115 ? 5.676 15.859 17.422 1 98.06 115 HIS B CA 1
ATOM 2904 C C . HIS B 1 115 ? 5.27 17.266 17.859 1 98.06 115 HIS B C 1
ATOM 2906 O O . HIS B 1 115 ? 6.121 18.141 18 1 98.06 115 HIS B O 1
ATOM 2912 N N . VAL B 1 116 ? 3.994 17.484 18.078 1 97.75 116 VAL B N 1
ATOM 2913 C CA . VAL B 1 116 ? 3.486 18.797 18.438 1 97.75 116 VAL B CA 1
ATOM 2914 C C . VAL B 1 116 ? 4.211 19.328 19.672 1 97.75 116 VAL B C 1
ATOM 2916 O O . VAL B 1 116 ? 4.535 20.516 19.75 1 97.75 116 VAL B O 1
ATOM 2919 N N . LYS B 1 117 ? 4.59 18.5 20.609 1 96.19 117 LYS B N 1
ATOM 2920 C CA . LYS B 1 117 ? 5.191 18.844 21.906 1 96.19 117 LYS B CA 1
ATOM 2921 C C . LYS B 1 117 ? 6.566 19.484 21.719 1 96.19 117 LYS B C 1
ATOM 2923 O O . LYS B 1 117 ? 7.07 20.172 22.609 1 96.19 117 LYS B O 1
ATOM 2928 N N . HIS B 1 118 ? 7.184 19.266 20.609 1 96.94 118 HIS B N 1
ATOM 2929 C CA . HIS B 1 118 ? 8.547 19.734 20.391 1 96.94 118 HIS B CA 1
ATOM 2930 C C . HIS B 1 118 ? 8.562 21.172 19.875 1 96.94 118 HIS B C 1
ATOM 2932 O O . HIS B 1 118 ? 9.617 21.812 19.859 1 96.94 118 HIS B O 1
ATOM 2938 N N . PHE B 1 119 ? 7.438 21.688 19.422 1 97.75 119 PHE B N 1
ATOM 2939 C CA . PHE B 1 119 ? 7.363 23.047 18.906 1 97.75 119 PHE B CA 1
ATOM 2940 C C . PHE B 1 119 ? 6.91 24.016 19.984 1 97.75 119 PHE B C 1
ATOM 2942 O O . PHE B 1 119 ? 5.844 24.625 19.875 1 97.75 119 PHE B O 1
ATOM 2949 N N . THR B 1 120 ? 7.797 24.328 20.875 1 95.44 120 THR B N 1
ATOM 2950 C CA . THR B 1 120 ? 7.477 24.953 22.156 1 95.44 120 THR B CA 1
ATOM 2951 C C . THR B 1 120 ? 7.184 26.438 21.969 1 95.44 120 THR B C 1
ATOM 2953 O O . THR B 1 120 ? 6.516 27.062 22.812 1 95.44 120 THR B O 1
ATOM 2956 N N . ARG B 1 121 ? 7.609 27.047 20.938 1 94.69 121 ARG B N 1
ATOM 2957 C CA . ARG B 1 121 ? 7.414 28.484 20.734 1 94.69 121 ARG B CA 1
ATOM 2958 C C . ARG B 1 121 ? 6.258 28.734 19.781 1 94.69 121 ARG B C 1
ATOM 2960 O O . ARG B 1 121 ? 5.863 29.891 19.562 1 94.69 121 ARG B O 1
ATOM 2967 N N . ALA B 1 122 ? 5.746 27.688 19.188 1 97.38 122 ALA B N 1
ATOM 2968 C CA . ALA B 1 122 ? 4.738 27.844 18.141 1 97.38 122 ALA B CA 1
ATOM 2969 C C . ALA B 1 122 ? 3.348 28.016 18.75 1 97.38 122 ALA B C 1
ATOM 2971 O O . ALA B 1 122 ? 3.01 27.375 19.75 1 97.38 122 ALA B O 1
ATOM 2972 N N . ALA B 1 123 ? 2.572 28.906 18.234 1 97.94 123 ALA B N 1
ATOM 2973 C CA . ALA B 1 123 ? 1.13 28.859 18.453 1 97.94 123 ALA B CA 1
ATOM 2974 C C . ALA B 1 123 ? 0.517 27.625 17.797 1 97.94 123 ALA B C 1
ATOM 2976 O O . ALA B 1 123 ? 0.887 27.25 16.688 1 97.94 123 ALA B O 1
ATOM 2977 N N . LEU B 1 124 ? -0.341 26.922 18.5 1 98.31 124 LEU B N 1
ATOM 2978 C CA . LEU B 1 124 ? -0.982 25.703 18 1 98.31 124 LEU B CA 1
ATOM 2979 C C . LEU B 1 124 ? -2.422 25.984 17.578 1 98.31 124 LEU B C 1
ATOM 2981 O O . LEU B 1 124 ? -3.25 26.375 18.406 1 98.31 124 LEU B O 1
ATOM 2985 N N . TYR B 1 125 ? -2.725 25.844 16.312 1 98.81 125 TYR B N 1
ATOM 2986 C CA . TYR B 1 125 ? -4.039 26.156 15.758 1 98.81 125 TYR B CA 1
ATOM 2987 C C . TYR B 1 125 ? -4.859 24.891 15.547 1 98.81 125 TYR B C 1
ATOM 2989 O O . TYR B 1 125 ? -4.367 23.906 15 1 98.81 125 TYR B O 1
ATOM 2997 N N . MET B 1 126 ? -6.078 24.875 15.992 1 98.44 126 MET B N 1
ATOM 2998 C CA . MET B 1 126 ? -7.008 23.766 15.844 1 98.44 126 MET B CA 1
ATOM 2999 C C . MET B 1 126 ? -8.453 24.25 15.859 1 98.44 126 MET B C 1
ATOM 3001 O O . MET B 1 126 ? -8.75 25.297 16.438 1 98.44 126 MET B O 1
ATOM 3005 N N . GLN B 1 127 ? -9.32 23.625 15.172 1 98.81 127 GLN B N 1
ATOM 3006 C CA . GLN B 1 127 ? -10.75 23.922 15.312 1 98.81 127 GLN B CA 1
ATOM 3007 C C . GLN B 1 127 ? -11.219 23.672 16.75 1 98.81 127 GLN B C 1
ATOM 3009 O O . GLN B 1 127 ? -10.875 22.656 17.359 1 98.81 127 GLN B O 1
ATOM 3014 N N . ARG B 1 128 ? -11.977 24.609 17.266 1 98.44 128 ARG B N 1
ATOM 3015 C CA . ARG B 1 128 ? -12.5 24.516 18.625 1 98.44 128 ARG B CA 1
ATOM 3016 C C . ARG B 1 128 ? -13.227 23.188 18.844 1 98.44 128 ARG B C 1
ATOM 3018 O O . ARG B 1 128 ? -13.039 22.531 19.859 1 98.44 128 ARG B O 1
ATOM 3025 N N . ARG B 1 129 ? -13.969 22.812 17.875 1 97.31 129 ARG B N 1
ATOM 3026 C CA . ARG B 1 129 ? -14.742 21.578 17.969 1 97.31 129 ARG B CA 1
ATOM 3027 C C . ARG B 1 129 ? -13.82 20.359 18.109 1 97.31 129 ARG B C 1
ATOM 3029 O O . ARG B 1 129 ? -14.156 19.406 18.828 1 97.31 129 ARG B O 1
ATOM 3036 N N . GLU B 1 130 ? -12.75 20.328 17.422 1 97.75 130 GLU B N 1
ATOM 3037 C CA . GLU B 1 130 ? -11.789 19.234 17.516 1 97.75 130 GLU B CA 1
ATOM 3038 C C . GLU B 1 130 ? -11.117 19.203 18.891 1 97.75 130 GLU B C 1
ATOM 3040 O O . GLU B 1 130 ? -10.977 18.141 19.5 1 97.75 130 GLU B O 1
ATOM 3045 N N . TYR B 1 131 ? -10.727 20.359 19.297 1 96.81 131 TYR B N 1
ATOM 3046 C CA . TYR B 1 131 ? -10.094 20.5 20.609 1 96.81 131 TYR B CA 1
ATOM 3047 C C . TYR B 1 131 ? -11.008 19.984 21.703 1 96.81 131 TYR B C 1
ATOM 3049 O O . TYR B 1 131 ? -10.586 19.188 22.562 1 96.81 131 TYR B O 1
ATOM 3057 N N . GLU B 1 132 ? -12.234 20.438 21.719 1 95.88 132 GLU B N 1
ATOM 3058 C CA . GLU B 1 132 ? -13.211 20.016 22.719 1 95.88 132 GLU B CA 1
ATOM 3059 C C . GLU B 1 132 ? -13.445 18.516 22.688 1 95.88 132 GLU B C 1
ATOM 3061 O O . GLU B 1 132 ? -13.555 17.875 23.734 1 95.88 132 GLU B O 1
ATOM 3066 N N . HIS B 1 133 ? -13.531 17.984 21.516 1 94.75 133 HIS B N 1
ATOM 3067 C CA . HIS B 1 133 ? -13.672 16.531 21.375 1 94.75 133 HIS B CA 1
ATOM 3068 C C . HIS B 1 133 ? -12.484 15.805 21.984 1 94.75 133 HIS B C 1
ATOM 3070 O O . HIS B 1 133 ? -12.664 14.875 22.766 1 94.75 133 HIS B O 1
ATOM 3076 N N . ALA B 1 134 ? -11.328 16.219 21.594 1 92.5 134 ALA B N 1
ATOM 3077 C CA . ALA B 1 134 ? -10.109 15.531 22 1 92.5 134 ALA B CA 1
ATOM 3078 C C . ALA B 1 134 ? -9.883 15.641 23.5 1 92.5 134 ALA B C 1
ATOM 3080 O O . ALA B 1 134 ? -9.352 14.719 24.125 1 92.5 134 ALA B O 1
ATOM 3081 N N . MET B 1 135 ? -10.258 16.781 24.094 1 90.88 135 MET B N 1
ATOM 3082 C CA . MET B 1 135 ? -10 17.031 25.5 1 90.88 135 MET B CA 1
ATOM 3083 C C . MET B 1 135 ? -11.102 16.438 26.375 1 90.88 135 MET B C 1
ATOM 3085 O O . MET B 1 135 ? -10.938 16.297 27.578 1 90.88 135 MET B O 1
ATOM 3089 N N . GLY B 1 136 ? -12.211 16.016 25.672 1 89.88 136 GLY B N 1
ATOM 3090 C CA . GLY B 1 136 ? -13.289 15.359 26.391 1 89.88 136 GLY B CA 1
ATOM 3091 C C . GLY B 1 136 ? -13.203 13.844 26.344 1 89.88 136 GLY B C 1
ATOM 3092 O O . GLY B 1 136 ? -12.133 13.289 26.094 1 89.88 136 GLY B O 1
ATOM 3093 N N . ALA B 1 137 ? -14.281 13.164 26.703 1 87 137 ALA B N 1
ATOM 3094 C CA . ALA B 1 137 ? -14.375 11.711 26.625 1 87 137 ALA B CA 1
ATOM 3095 C C . ALA B 1 137 ? -14.602 11.266 25.188 1 87 137 ALA B C 1
ATOM 3097 O O . ALA B 1 137 ? -15.672 11.484 24.609 1 87 137 ALA B O 1
ATOM 3098 N N . HIS B 1 138 ? -13.711 10.836 24.438 1 80.25 138 HIS B N 1
ATOM 3099 C CA . HIS B 1 138 ? -13.836 10.523 23.016 1 80.25 138 HIS B CA 1
ATOM 3100 C C . HIS B 1 138 ? -13.82 9.016 22.781 1 80.25 138 HIS B C 1
ATOM 3102 O O . HIS B 1 138 ? -14.438 8.531 21.844 1 80.25 138 HIS B O 1
ATOM 3108 N N . GLY B 1 139 ? -13.055 8.203 23.656 1 80.5 139 GLY B N 1
ATOM 3109 C CA . GLY B 1 139 ? -12.961 6.766 23.453 1 80.5 139 GLY B CA 1
ATOM 3110 C C . GLY B 1 139 ? -12.211 6.383 22.203 1 80.5 139 GLY B C 1
ATOM 3111 O O . GLY B 1 139 ? -12.195 5.211 21.812 1 80.5 139 GLY B O 1
ATOM 3112 N N . ASN B 1 140 ? -11.633 7.281 21.438 1 83.88 140 ASN B N 1
ATOM 3113 C CA . ASN B 1 140 ? -10.898 7.008 20.203 1 83.88 140 ASN B CA 1
ATOM 3114 C C . ASN B 1 140 ? -9.469 6.562 20.5 1 83.88 140 ASN B C 1
ATOM 3116 O O . ASN B 1 140 ? -8.648 7.348 20.984 1 83.88 140 ASN B O 1
ATOM 3120 N N . PRO B 1 141 ? -9.188 5.352 20.156 1 83.44 141 PRO B N 1
ATOM 3121 C CA . PRO B 1 141 ? -7.863 4.828 20.484 1 83.44 141 PRO B CA 1
ATOM 3122 C C . PRO B 1 141 ? -6.75 5.48 19.672 1 83.44 141 PRO B C 1
ATOM 3124 O O . PRO B 1 141 ? -5.57 5.34 20.016 1 83.44 141 PRO B O 1
ATOM 3127 N N . ALA B 1 142 ? -7.109 6.16 18.656 1 88.38 142 ALA B N 1
ATOM 3128 C CA . ALA B 1 142 ? -6.098 6.785 17.812 1 88.38 142 ALA B CA 1
ATOM 3129 C C . ALA B 1 142 ? -5.734 8.18 18.328 1 88.38 142 ALA B C 1
ATOM 3131 O O . ALA B 1 142 ? -4.91 8.875 17.734 1 88.38 142 ALA B O 1
ATOM 3132 N N . VAL B 1 143 ? -6.297 8.617 19.375 1 90.75 143 VAL B N 1
ATOM 3133 C CA . VAL B 1 143 ? -5.965 9.891 20.016 1 90.75 143 VAL B CA 1
ATOM 3134 C C . VAL B 1 143 ? -5.125 9.648 21.266 1 90.75 143 VAL B C 1
ATOM 3136 O O . VAL B 1 143 ? -5.59 9.016 22.219 1 90.75 143 VAL B O 1
ATOM 3139 N N . PHE B 1 144 ? -3.928 10.078 21.203 1 91.19 144 PHE B N 1
ATOM 3140 C CA . PHE B 1 144 ? -3.049 10 22.375 1 91.19 144 PHE B CA 1
ATOM 3141 C C . PHE B 1 144 ? -3.102 11.289 23.188 1 91.19 144 PHE B C 1
ATOM 3143 O O . PHE B 1 144 ? -2.566 12.32 22.75 1 91.19 144 PHE B O 1
ATOM 3150 N N . ASP B 1 145 ? -3.561 11.281 24.344 1 90.5 145 ASP B N 1
ATOM 3151 C CA . ASP B 1 145 ? -3.801 12.469 25.156 1 90.5 145 ASP B CA 1
ATOM 3152 C C . ASP B 1 145 ? -2.504 13.234 25.406 1 90.5 145 ASP B C 1
ATOM 3154 O O . ASP B 1 145 ? -2.506 14.469 25.469 1 90.5 145 ASP B O 1
ATOM 3158 N N . ASP B 1 146 ? -1.472 12.539 25.547 1 89 146 ASP B N 1
ATOM 3159 C CA . ASP B 1 146 ? -0.203 13.156 25.906 1 89 146 ASP B CA 1
ATOM 3160 C C . ASP B 1 146 ? 0.346 14.008 24.766 1 89 146 ASP B C 1
ATOM 3162 O O . ASP B 1 146 ? 1.232 14.836 24.969 1 89 146 ASP B O 1
ATOM 3166 N N . ASP B 1 147 ? -0.153 13.812 23.531 1 91.94 147 ASP B N 1
ATOM 3167 C CA . ASP B 1 147 ? 0.236 14.664 22.406 1 91.94 147 ASP B CA 1
ATOM 3168 C C . ASP B 1 147 ? -0.443 16.031 22.5 1 91.94 147 ASP B C 1
ATOM 3170 O O . ASP B 1 147 ? -0.017 16.984 21.844 1 91.94 147 ASP B O 1
ATOM 3174 N N . LEU B 1 148 ? -1.505 16.156 23.25 1 91.44 148 LEU B N 1
ATOM 3175 C CA . LEU B 1 148 ? -2.375 17.328 23.203 1 91.44 148 LEU B CA 1
ATOM 3176 C C . LEU B 1 148 ? -2.396 18.031 24.562 1 91.44 148 LEU B C 1
ATOM 3178 O O . LEU B 1 148 ? -2.668 19.234 24.625 1 91.44 148 LEU B O 1
ATOM 3182 N N . ARG B 1 149 ? -2.303 17.297 25.641 1 91.94 149 ARG B N 1
ATOM 3183 C CA . ARG B 1 149 ? -2.311 17.906 26.969 1 91.94 149 ARG B CA 1
ATOM 3184 C C . ARG B 1 149 ? -0.95 18.516 27.312 1 91.94 149 ARG B C 1
ATOM 3186 O O . ARG B 1 149 ? -0.173 17.922 28.062 1 91.94 149 ARG B O 1
ATOM 3193 N N . LEU B 1 150 ? -0.763 19.688 26.797 1 92.44 150 LEU B N 1
ATOM 3194 C CA . LEU B 1 150 ? 0.483 20.438 26.875 1 92.44 150 LEU B CA 1
ATOM 3195 C C . LEU B 1 150 ? 0.297 21.719 27.703 1 92.44 150 LEU B C 1
ATOM 3197 O O . LEU B 1 150 ? -0.085 22.75 27.156 1 92.44 150 LEU B O 1
ATOM 3201 N N . PRO B 1 151 ? 0.606 21.641 28.969 1 88.62 151 PRO B N 1
ATOM 3202 C CA . PRO B 1 151 ? 0.363 22.797 29.828 1 88.62 151 PRO B CA 1
ATOM 3203 C C . PRO B 1 151 ? 1.096 24.047 29.359 1 88.62 151 PRO B C 1
ATOM 3205 O O . PRO B 1 151 ? 2.264 23.984 28.969 1 88.62 151 PRO B O 1
ATOM 3208 N N . GLY B 1 152 ? 0.344 25.125 29.391 1 89.88 152 GLY B N 1
ATOM 3209 C CA . GLY B 1 152 ? 0.958 26.406 29.125 1 89.88 152 GLY B CA 1
ATOM 3210 C C . GLY B 1 152 ? 1.124 26.703 27.641 1 89.88 152 GLY B C 1
ATOM 3211 O O . GLY B 1 152 ? 1.663 27.734 27.266 1 89.88 152 GLY B O 1
ATOM 3212 N N . ARG B 1 153 ? 0.669 25.75 26.812 1 91.69 153 ARG B N 1
ATOM 3213 C CA . ARG B 1 153 ? 0.844 25.953 25.375 1 91.69 153 ARG B CA 1
ATOM 3214 C C . ARG B 1 153 ? -0.193 26.938 24.844 1 91.69 153 ARG B C 1
ATOM 3216 O O . ARG B 1 153 ? -1.355 26.906 25.25 1 91.69 153 ARG B O 1
ATOM 3223 N N . PRO B 1 154 ? 0.187 27.766 23.922 1 92.25 154 PRO B N 1
ATOM 3224 C CA . PRO B 1 154 ? -0.707 28.75 23.312 1 92.25 154 PRO B CA 1
ATOM 3225 C C . PRO B 1 154 ? -1.606 28.141 22.234 1 92.25 154 PRO B C 1
ATOM 3227 O O . PRO B 1 154 ? -1.345 28.297 21.047 1 92.25 154 PRO B O 1
ATOM 3230 N N . TRP B 1 155 ? -2.717 27.594 22.688 1 96.06 155 TRP B N 1
ATOM 3231 C CA . TRP B 1 155 ? -3.711 27.094 21.75 1 96.06 155 TRP B CA 1
ATOM 3232 C C . TRP B 1 155 ? -4.508 28.234 21.141 1 96.06 155 TRP B C 1
ATOM 3234 O O . TRP B 1 155 ? -4.969 29.125 21.859 1 96.06 155 TRP B O 1
ATOM 3244 N N . ARG B 1 156 ? -4.504 28.312 19.906 1 98.38 156 ARG B N 1
ATOM 3245 C CA . ARG B 1 156 ? -5.359 29.219 19.141 1 98.38 156 ARG B CA 1
ATOM 3246 C C . ARG B 1 156 ? -6.516 28.469 18.5 1 98.38 156 ARG B C 1
ATOM 3248 O O . ARG B 1 156 ? -6.371 27.922 17.406 1 98.38 156 ARG B O 1
ATOM 3255 N N . LEU B 1 157 ? -7.645 28.516 19.156 1 98.44 157 LEU B N 1
ATOM 3256 C CA . LEU B 1 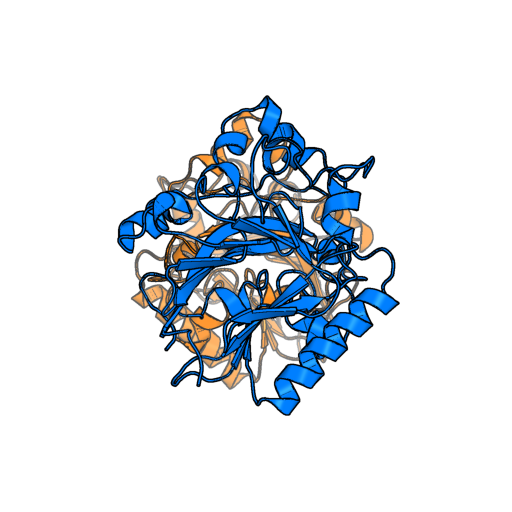157 ? -8.812 27.781 18.672 1 98.44 157 LEU B CA 1
ATOM 3257 C C . LEU B 1 157 ? -9.586 28.594 17.656 1 98.44 157 LEU B C 1
ATOM 3259 O O . LEU B 1 157 ? -9.805 29.797 17.844 1 98.44 157 LEU B O 1
ATOM 3263 N N . VAL B 1 158 ? -9.922 28.016 16.562 1 98.75 158 VAL B N 1
ATOM 3264 C CA . VAL B 1 158 ? -10.609 28.703 15.469 1 98.75 158 VAL B CA 1
ATOM 3265 C C . VAL B 1 158 ? -11.969 28.047 15.219 1 98.75 158 VAL B C 1
ATOM 3267 O O . VAL B 1 158 ? -12.211 26.922 15.672 1 98.75 158 VAL B O 1
ATOM 3270 N N . ASP B 1 159 ? -12.867 28.766 14.594 1 98.56 159 ASP B N 1
ATOM 3271 C CA . ASP B 1 159 ? -14.195 28.281 14.234 1 98.56 159 ASP B CA 1
ATOM 3272 C C . ASP B 1 159 ? -14.461 28.453 12.742 1 98.56 159 ASP B C 1
ATOM 3274 O O . ASP B 1 159 ? -14.461 29.562 12.234 1 98.56 159 ASP B O 1
ATOM 3278 N N . GLY B 1 160 ? -14.664 27.328 12.102 1 98.69 160 GLY B N 1
ATOM 3279 C CA . GLY B 1 160 ? -14.961 27.406 10.68 1 98.69 160 GLY B CA 1
ATOM 3280 C C . GLY B 1 160 ? -13.75 27.719 9.836 1 98.69 160 GLY B C 1
ATOM 3281 O O . GLY B 1 160 ? -12.625 27.375 10.195 1 98.69 160 GLY B O 1
ATOM 3282 N N . ASP B 1 161 ? -14.039 28.188 8.641 1 98.88 161 ASP B N 1
ATOM 3283 C CA . ASP B 1 161 ? -12.938 28.625 7.781 1 98.88 161 ASP B CA 1
ATOM 3284 C C . ASP B 1 161 ? -12.242 29.844 8.367 1 98.88 161 ASP B C 1
ATOM 3286 O O . ASP B 1 161 ? -12.891 30.734 8.93 1 98.88 161 ASP B O 1
ATOM 3290 N N . TRP B 1 162 ? -10.969 29.891 8.242 1 98.81 162 TRP B N 1
ATOM 3291 C CA . TRP B 1 162 ? -10.188 30.984 8.812 1 98.81 162 TRP B CA 1
ATOM 3292 C C . TRP B 1 162 ? -8.914 31.219 8.008 1 98.81 162 TRP B C 1
ATOM 3294 O O . TRP B 1 162 ? -8.594 30.453 7.102 1 98.81 162 TRP B O 1
ATOM 3304 N N . GLU B 1 163 ? -8.289 32.344 8.219 1 98.75 163 GLU B N 1
ATOM 3305 C CA . GLU B 1 163 ? -7.066 32.719 7.508 1 98.75 163 GLU B CA 1
ATOM 3306 C C . GLU B 1 163 ? -5.93 33 8.484 1 98.75 163 GLU B C 1
ATOM 3308 O O . GLU B 1 163 ? -6.086 33.812 9.406 1 98.75 163 GLU B O 1
ATOM 3313 N N . LEU B 1 164 ? -4.824 32.25 8.352 1 98.62 164 LEU B N 1
ATOM 3314 C CA . LEU B 1 164 ? -3.65 32.531 9.172 1 98.62 164 LEU B CA 1
ATOM 3315 C C . LEU B 1 164 ? -2.914 33.781 8.68 1 98.62 164 LEU B C 1
ATOM 3317 O O . LEU B 1 164 ? -2.533 34.625 9.477 1 98.62 164 LEU B O 1
ATOM 3321 N N . MET B 1 165 ? -2.744 33.938 7.43 1 98.44 165 MET B N 1
ATOM 3322 C CA . MET B 1 165 ? -2.072 35 6.691 1 98.44 165 MET B CA 1
ATOM 3323 C C . MET B 1 165 ? -2.416 34.906 5.207 1 98.44 165 MET B C 1
ATOM 3325 O O . MET B 1 165 ? -2.979 33.938 4.738 1 98.44 165 MET B O 1
ATOM 3329 N N . PRO B 1 166 ? -2.15 36 4.465 1 98.19 166 PRO B N 1
ATOM 3330 C CA . PRO B 1 166 ? -2.412 35.906 3.029 1 98.19 166 PRO B CA 1
ATOM 3331 C C . PRO B 1 166 ? -1.768 34.656 2.395 1 98.19 166 PRO B C 1
ATOM 3333 O O . PRO B 1 166 ? -0.552 34.5 2.494 1 98.19 166 PRO B O 1
ATOM 3336 N N . GLY B 1 167 ? -2.586 33.75 1.825 1 98.31 167 GLY B N 1
ATOM 3337 C CA . GLY B 1 167 ? -2.088 32.562 1.137 1 98.31 167 GLY B CA 1
ATOM 3338 C C . GLY B 1 167 ? -2.189 31.312 1.97 1 98.31 167 GLY B C 1
ATOM 3339 O O . GLY B 1 167 ? -1.919 30.219 1.478 1 98.31 167 GLY B O 1
ATOM 3340 N N . VAL B 1 168 ? -2.562 31.422 3.242 1 98.81 168 VAL B N 1
ATOM 3341 C CA . VAL B 1 168 ? -2.725 30.281 4.121 1 98.81 168 VAL B CA 1
ATOM 3342 C C . VAL B 1 168 ? -4.086 30.344 4.812 1 98.81 168 VAL B C 1
ATOM 3344 O O . VAL B 1 168 ? -4.289 31.141 5.723 1 98.81 168 VAL B O 1
ATOM 3347 N N . ARG B 1 169 ? -4.953 29.469 4.395 1 98.69 169 ARG B N 1
ATOM 3348 C CA . ARG B 1 169 ? -6.309 29.453 4.93 1 98.69 169 ARG B CA 1
ATOM 3349 C C . ARG B 1 169 ? -6.66 28.062 5.48 1 98.69 169 ARG B C 1
ATOM 3351 O O . ARG B 1 169 ? -6.402 27.047 4.832 1 98.69 169 ARG B O 1
ATOM 3358 N N . GLY B 1 170 ? -7.184 28.016 6.668 1 98.81 170 GLY B N 1
ATOM 3359 C CA . GLY B 1 170 ? -7.785 26.797 7.203 1 98.81 170 GLY B CA 1
ATOM 3360 C C . GLY B 1 170 ? -9.227 26.609 6.766 1 98.81 170 GLY B C 1
ATOM 3361 O O . GLY B 1 170 ? -9.992 27.562 6.699 1 98.81 170 GLY B O 1
ATOM 3362 N N . LEU B 1 171 ? -9.57 25.375 6.453 1 98.94 171 LEU B N 1
ATOM 3363 C CA . LEU B 1 171 ? -10.914 25.016 5.992 1 98.94 171 LEU B CA 1
ATOM 3364 C C . LEU B 1 171 ? -11.539 23.984 6.914 1 98.94 171 LEU B C 1
ATOM 3366 O O . LEU B 1 171 ? -10.984 22.906 7.113 1 98.94 171 LEU B O 1
ATOM 3370 N N . LEU B 1 172 ? -12.672 24.344 7.512 1 98.88 172 LEU B N 1
ATOM 3371 C CA . LEU B 1 172 ? -13.383 23.297 8.242 1 98.88 172 LEU B CA 1
ATOM 3372 C C . LEU B 1 172 ? -13.867 22.203 7.301 1 98.88 172 LEU B C 1
ATOM 3374 O O . LEU B 1 172 ? -14.672 22.469 6.398 1 98.88 172 LEU B O 1
ATOM 3378 N N . THR B 1 173 ? -13.383 21.078 7.441 1 98.88 173 THR B N 1
ATOM 3379 C CA . THR B 1 173 ? -13.773 19.891 6.676 1 98.88 173 THR B CA 1
ATOM 3380 C C . THR B 1 173 ? -14.156 18.75 7.602 1 98.88 173 THR B C 1
ATOM 3382 O O . THR B 1 173 ? -13.531 17.688 7.57 1 98.88 173 THR B O 1
ATOM 3385 N N . ALA B 1 174 ? -15.219 18.922 8.297 1 98.19 174 ALA B N 1
ATOM 3386 C CA . ALA B 1 174 ? -15.688 17.953 9.289 1 98.19 174 ALA B CA 1
ATOM 3387 C C . ALA B 1 174 ? -16.078 16.641 8.617 1 98.19 174 ALA B C 1
ATOM 3389 O O . ALA B 1 174 ? -16.391 16.609 7.43 1 98.19 174 ALA B O 1
ATOM 3390 N N . GLY B 1 175 ? -16.047 15.555 9.344 1 97.12 175 GLY B N 1
ATOM 3391 C CA . GLY B 1 175 ? -16.406 14.219 8.875 1 97.12 175 GLY B CA 1
ATOM 3392 C C . GLY B 1 175 ? -15.602 13.117 9.547 1 97.12 175 GLY B C 1
ATOM 3393 O O . GLY B 1 175 ? -16.094 12.453 10.453 1 97.12 175 GLY B O 1
ATOM 3394 N N . HIS B 1 176 ? -14.359 13.039 9.242 1 96.56 176 HIS B N 1
ATOM 3395 C CA . HIS B 1 176 ? -13.43 12.086 9.836 1 96.56 176 HIS B CA 1
ATOM 3396 C C . HIS B 1 176 ? -13.328 12.281 11.344 1 96.56 176 HIS B C 1
ATOM 3398 O O . HIS B 1 176 ? -13.344 11.305 12.102 1 96.56 176 HIS B O 1
ATOM 3404 N N . MET B 1 177 ? -13.219 13.477 11.688 1 96.75 177 MET B N 1
ATOM 3405 C CA . MET B 1 177 ? -13.289 13.953 13.062 1 96.75 177 MET B CA 1
ATOM 3406 C C . MET B 1 177 ? -14.156 15.203 13.164 1 96.75 177 MET B C 1
ATOM 3408 O O . MET B 1 177 ? -14.352 15.906 12.172 1 96.75 177 MET B O 1
ATOM 3412 N N . PRO B 1 178 ? -14.727 15.461 14.297 1 96.12 178 PRO B N 1
ATOM 3413 C CA . PRO B 1 178 ? -15.719 16.531 14.383 1 96.12 178 PRO B CA 1
ATOM 3414 C C . PRO B 1 178 ? -15.164 17.891 13.938 1 96.12 178 PRO B C 1
ATOM 3416 O O . PRO B 1 178 ? -15.883 18.688 13.344 1 96.12 178 PRO B O 1
ATOM 3419 N N . GLY B 1 179 ? -13.984 18.172 14.266 1 98.19 179 GLY B N 1
ATOM 3420 C CA . GLY B 1 179 ? -13.383 19.453 13.914 1 98.19 179 GLY B CA 1
ATOM 3421 C C . GLY B 1 179 ? -12.234 19.312 12.93 1 98.19 179 GLY B C 1
ATOM 3422 O O . GLY B 1 179 ? -11.305 20.125 12.938 1 98.19 179 GLY B O 1
ATOM 3423 N N . HIS B 1 180 ? -12.266 18.219 12.164 1 98.69 180 HIS B N 1
ATOM 3424 C CA . HIS B 1 180 ? -11.234 18.047 11.148 1 98.69 180 HIS B CA 1
ATOM 3425 C C . HIS B 1 180 ? -11.148 19.281 10.242 1 98.69 180 HIS B C 1
ATOM 3427 O O . HIS B 1 180 ? -12.172 19.828 9.844 1 98.69 180 HIS B O 1
ATOM 3433 N N . GLN B 1 181 ? -9.898 19.688 9.891 1 98.94 181 GLN B N 1
ATOM 3434 C CA . GLN B 1 181 ? -9.734 20.797 8.953 1 98.94 181 GLN B CA 1
ATOM 3435 C C . GLN B 1 181 ? -8.641 20.484 7.93 1 98.94 181 GLN B C 1
ATOM 3437 O O . GLN B 1 181 ? -7.727 19.719 8.211 1 98.94 181 GLN B O 1
ATOM 3442 N N . SER B 1 182 ? -8.797 21.047 6.738 1 98.94 182 SER B N 1
ATOM 3443 C CA . SER B 1 182 ? -7.828 21.062 5.648 1 98.94 182 SER B CA 1
ATOM 3444 C C . SER B 1 182 ? -7.156 22.422 5.52 1 98.94 182 SER B C 1
ATOM 3446 O O . SER B 1 182 ? -7.492 23.359 6.246 1 98.94 182 SER B O 1
ATOM 3448 N N . LEU B 1 183 ? -6.172 22.516 4.656 1 98.94 183 LEU B N 1
ATOM 3449 C CA . LEU B 1 183 ? -5.43 23.766 4.504 1 98.94 183 LEU B CA 1
ATOM 3450 C C . LEU B 1 183 ? -5.316 24.141 3.031 1 98.94 183 LEU B C 1
ATOM 3452 O O . LEU B 1 183 ? -4.984 23.312 2.189 1 98.94 183 LEU B O 1
ATOM 3456 N N . LEU B 1 184 ? -5.684 25.328 2.691 1 98.88 184 LEU B N 1
ATOM 3457 C CA . LEU B 1 184 ? -5.461 25.891 1.366 1 98.88 184 LEU B CA 1
ATOM 3458 C C . LEU B 1 184 ? -4.207 26.766 1.349 1 98.88 184 LEU B C 1
ATOM 3460 O O . LEU B 1 184 ? -4.066 27.672 2.166 1 98.88 184 LEU B O 1
ATOM 3464 N N . VAL B 1 185 ? -3.281 26.469 0.501 1 98.88 185 VAL B N 1
ATOM 3465 C CA . VAL B 1 185 ? -2.008 27.172 0.396 1 98.88 185 VAL B CA 1
ATOM 3466 C C . VAL B 1 185 ? -1.865 27.781 -1 1 98.88 185 VAL B C 1
ATOM 3468 O O . VAL B 1 185 ? -1.903 27.062 -2 1 98.88 185 VAL B O 1
ATOM 3471 N N . GLU B 1 186 ? -1.749 29.047 -1.113 1 98.69 186 GLU B N 1
ATOM 3472 C CA . GLU B 1 186 ? -1.455 29.719 -2.375 1 98.69 186 GLU B CA 1
ATOM 3473 C C . GLU B 1 186 ? 0.039 30 -2.521 1 98.69 186 GLU B C 1
ATOM 3475 O O . GLU B 1 186 ? 0.626 30.719 -1.708 1 98.69 186 GLU B O 1
ATOM 3480 N N . LEU B 1 187 ? 0.596 29.406 -3.486 1 98.38 187 LEU B N 1
ATOM 3481 C CA . LEU B 1 187 ? 2.021 29.562 -3.75 1 98.38 187 LEU B CA 1
ATOM 3482 C C . LEU B 1 187 ? 2.27 30.688 -4.754 1 98.38 187 LEU B C 1
ATOM 3484 O O . LEU B 1 187 ? 1.377 31.031 -5.527 1 98.38 187 LEU B O 1
ATOM 3488 N N . PRO B 1 188 ? 3.449 31.234 -4.785 1 96.31 188 PRO B N 1
ATOM 3489 C CA . PRO B 1 188 ? 3.721 32.344 -5.715 1 96.31 188 PRO B CA 1
ATOM 3490 C C . PRO B 1 188 ? 3.723 31.891 -7.172 1 96.31 188 PRO B C 1
ATOM 3492 O O . PRO B 1 188 ? 3.275 32.625 -8.055 1 96.31 188 PRO B O 1
ATOM 3495 N N . ARG B 1 189 ? 4.164 30.719 -7.555 1 92.88 189 ARG B N 1
ATOM 3496 C CA . ARG B 1 189 ? 4.273 30.25 -8.938 1 92.88 189 ARG B CA 1
ATOM 3497 C C . ARG B 1 189 ? 3.479 28.953 -9.141 1 92.88 189 ARG B C 1
ATOM 3499 O O . ARG B 1 189 ? 2.914 28.734 -10.211 1 92.88 189 ARG B O 1
ATOM 3506 N N . GLY B 1 190 ? 3.367 28.203 -8.102 1 92.56 190 GLY B N 1
ATOM 3507 C CA . GLY B 1 190 ? 2.834 26.844 -8.234 1 92.56 190 GLY B CA 1
ATOM 3508 C C . GLY B 1 190 ? 1.33 26.781 -8.047 1 92.56 190 GLY B C 1
ATOM 3509 O O . GLY B 1 190 ? 0.756 25.688 -7.977 1 92.56 190 GLY B O 1
ATOM 3510 N N . GLY B 1 191 ? 0.752 27.906 -7.895 1 96.56 191 GLY B N 1
ATOM 3511 C CA . GLY B 1 191 ? -0.696 27.953 -7.777 1 96.56 191 GLY B CA 1
ATOM 3512 C C . GLY B 1 191 ? -1.199 27.531 -6.414 1 96.56 191 GLY B C 1
ATOM 3513 O O . GLY B 1 191 ? -0.532 27.766 -5.402 1 96.56 191 GLY B O 1
ATOM 3514 N N . THR B 1 192 ? -2.461 27.047 -6.422 1 98.5 192 THR B N 1
ATOM 3515 C CA . THR B 1 192 ? -3.133 26.703 -5.176 1 98.5 192 THR B CA 1
ATOM 3516 C C . THR B 1 192 ? -2.969 25.219 -4.855 1 98.5 192 THR B C 1
ATOM 3518 O O . THR B 1 192 ? -3.207 24.359 -5.715 1 98.5 192 THR B O 1
ATOM 3521 N N . LYS B 1 193 ? -2.451 24.922 -3.666 1 98.88 193 LYS B N 1
ATOM 3522 C CA . LYS B 1 193 ? -2.426 23.578 -3.115 1 98.88 193 LYS B CA 1
ATOM 3523 C C . LYS B 1 193 ? -3.465 23.406 -2.01 1 98.88 193 LYS B C 1
ATOM 3525 O O . LYS B 1 193 ? -3.547 24.234 -1.1 1 98.88 193 LYS B O 1
ATOM 3530 N N . ILE B 1 194 ? -4.258 22.375 -2.158 1 98.94 194 ILE B N 1
ATOM 3531 C CA . ILE B 1 194 ? -5.25 22.062 -1.138 1 98.94 194 ILE B CA 1
ATOM 3532 C C . ILE B 1 194 ? -4.82 20.797 -0.389 1 98.94 194 ILE B C 1
ATOM 3534 O O . ILE B 1 194 ? -4.934 19.688 -0.916 1 98.94 194 ILE B O 1
ATOM 3538 N N . LEU B 1 195 ? -4.281 20.969 0.811 1 98.94 195 LEU B N 1
ATOM 3539 C CA . LEU B 1 195 ? -3.873 19.875 1.676 1 98.94 195 LEU B CA 1
ATOM 3540 C C . LEU B 1 195 ? -5.078 19.281 2.404 1 98.94 195 LEU B C 1
ATOM 3542 O O . LEU B 1 195 ? -5.531 19.828 3.41 1 98.94 195 LEU B O 1
ATOM 3546 N N . VAL B 1 196 ? -5.492 18.156 1.996 1 98.94 196 VAL B N 1
ATOM 3547 C CA . VAL B 1 196 ? -6.844 17.703 2.322 1 98.94 196 VAL B CA 1
ATOM 3548 C C . VAL B 1 196 ? -6.848 17.031 3.691 1 98.94 196 VAL B C 1
ATOM 3550 O O . VAL B 1 196 ? -7.906 16.844 4.293 1 98.94 196 VAL B O 1
ATOM 3553 N N . ALA B 1 197 ? -5.641 16.609 4.152 1 98.75 197 ALA B N 1
ATOM 3554 C CA . ALA B 1 197 ? -5.539 15.758 5.34 1 98.75 197 ALA B CA 1
ATOM 3555 C C . ALA B 1 197 ? -6.438 14.531 5.219 1 98.75 197 ALA B C 1
ATOM 3557 O O . ALA B 1 197 ? -6.355 13.781 4.242 1 98.75 197 ALA B O 1
ATOM 3558 N N . ASP B 1 198 ? -7.41 14.32 6.207 1 98.56 198 ASP B N 1
ATOM 3559 C CA . ASP B 1 198 ? -8.172 13.07 6.203 1 98.56 198 ASP B CA 1
ATOM 3560 C C . ASP B 1 198 ? -9.609 13.305 5.738 1 98.56 198 ASP B C 1
ATOM 3562 O O . ASP B 1 198 ? -10.484 12.477 5.992 1 98.56 198 ASP B O 1
ATOM 3566 N N . ALA B 1 199 ? -9.852 14.469 5.09 1 98.75 199 ALA B N 1
ATOM 3567 C CA . ALA B 1 199 ? -1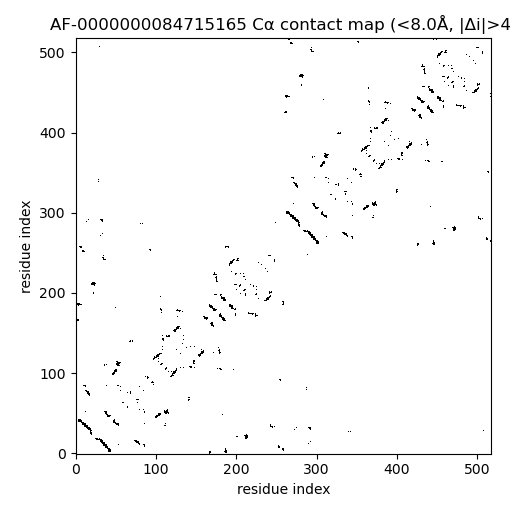1.18 14.648 4.516 1 98.75 199 ALA B CA 1
ATOM 3568 C C . ALA B 1 199 ? -11.508 13.531 3.531 1 98.75 199 ALA B C 1
ATOM 3570 O O . ALA B 1 199 ? -12.664 13.094 3.439 1 98.75 199 ALA B O 1
ATOM 3571 N N . GLY B 1 200 ? -10.586 13.117 2.85 1 98.5 200 GLY B N 1
ATOM 3572 C CA . GLY B 1 200 ? -10.5 11.961 1.969 1 98.5 200 GLY B CA 1
ATOM 3573 C C . GLY B 1 200 ? -9.094 11.398 1.866 1 98.5 200 GLY B C 1
ATOM 3574 O O . GLY B 1 200 ? -8.18 12.078 1.396 1 98.5 200 GLY B O 1
ATOM 3575 N N . ASP B 1 201 ? -8.945 10.148 2.246 1 98.19 201 ASP B N 1
ATOM 3576 C CA . ASP B 1 201 ? -7.617 9.539 2.312 1 98.19 201 ASP B CA 1
ATOM 3577 C C . ASP B 1 201 ? -7.094 9.211 0.916 1 98.19 201 ASP B C 1
ATOM 3579 O O . ASP B 1 201 ? -5.91 9.398 0.631 1 98.19 201 ASP B O 1
ATOM 3583 N N . LEU B 1 202 ? -7.965 8.75 0.088 1 98.38 202 LEU B N 1
ATOM 3584 C CA . LEU B 1 202 ? -7.586 8.242 -1.228 1 98.38 202 LEU B CA 1
ATOM 3585 C C . LEU B 1 202 ? -8.266 9.039 -2.334 1 98.38 202 LEU B C 1
ATOM 3587 O O . LEU B 1 202 ? -9.328 9.625 -2.117 1 98.38 202 LEU B O 1
ATOM 3591 N N . ARG B 1 203 ? -7.684 9.008 -3.529 1 98.19 203 ARG B N 1
ATOM 3592 C CA . ARG B 1 203 ? -8.234 9.711 -4.68 1 98.19 203 ARG B CA 1
ATOM 3593 C C . ARG B 1 203 ? -9.68 9.289 -4.938 1 98.19 203 ARG B C 1
ATOM 3595 O O . ARG B 1 203 ? -10.508 10.109 -5.344 1 98.19 203 ARG B O 1
ATOM 3602 N N . GLU B 1 204 ? -9.953 8.055 -4.688 1 97.44 204 GLU B N 1
ATOM 3603 C CA . GLU B 1 204 ? -11.281 7.52 -4.988 1 97.44 204 GLU B CA 1
ATOM 3604 C C . GLU B 1 204 ? -12.344 8.172 -4.113 1 97.44 204 GLU B C 1
ATOM 3606 O O . GLU B 1 204 ? -13.508 8.281 -4.516 1 97.44 204 GLU B O 1
ATOM 3611 N N . ASN B 1 205 ? -12.031 8.625 -2.869 1 98.75 205 ASN B N 1
ATOM 3612 C CA . ASN B 1 205 ? -12.984 9.383 -2.061 1 98.75 205 ASN B CA 1
ATOM 3613 C C . ASN B 1 205 ? -13.516 10.594 -2.811 1 98.75 205 ASN B C 1
ATOM 3615 O O . ASN B 1 205 ? -14.719 10.891 -2.76 1 98.75 205 ASN B O 1
ATOM 3619 N N . PHE B 1 206 ? -12.641 11.266 -3.463 1 98.75 206 PHE B N 1
ATOM 3620 C CA . PHE B 1 206 ? -12.992 12.492 -4.172 1 98.75 206 PHE B CA 1
ATOM 3621 C C . PHE B 1 206 ? -13.672 12.172 -5.496 1 98.75 206 PHE B C 1
ATOM 3623 O O . PHE B 1 206 ? -14.727 12.734 -5.816 1 98.75 206 PHE B O 1
ATOM 3630 N N . GLU B 1 207 ? -13.125 11.258 -6.254 1 98.31 207 GLU B N 1
ATOM 3631 C CA . GLU B 1 207 ? -13.641 10.945 -7.582 1 98.31 207 GLU B CA 1
ATOM 3632 C C . GLU B 1 207 ? -15.047 10.352 -7.5 1 98.31 207 GLU B C 1
ATOM 3634 O O . GLU B 1 207 ? -15.898 10.656 -8.328 1 98.31 207 GLU B O 1
ATOM 3639 N N . LEU B 1 208 ? -15.25 9.547 -6.461 1 98.31 208 LEU B N 1
ATOM 3640 C CA . LEU B 1 208 ? -16.516 8.828 -6.355 1 98.31 208 LEU B CA 1
ATOM 3641 C C . LEU B 1 208 ? -17.375 9.406 -5.238 1 98.31 208 LEU B C 1
ATOM 3643 O O . LEU B 1 208 ? -18.5 8.945 -5.016 1 98.31 208 LEU B O 1
ATOM 3647 N N . GLU B 1 209 ? -16.859 10.391 -4.5 1 98.44 209 GLU B N 1
ATOM 3648 C CA . GLU B 1 209 ? -17.531 11.031 -3.373 1 98.44 209 GLU B CA 1
ATOM 3649 C C . GLU B 1 209 ? -17.984 10.008 -2.34 1 98.44 209 GLU B C 1
ATOM 3651 O O . GLU B 1 209 ? -19.156 9.961 -1.965 1 98.44 209 GLU B O 1
ATOM 3656 N N . LEU B 1 210 ? -17.016 9.234 -1.93 1 98.5 210 LEU B N 1
ATOM 3657 C CA . LEU B 1 210 ? -17.188 8.266 -0.852 1 98.5 210 LEU B CA 1
ATOM 3658 C C . LEU B 1 210 ? -16.578 8.781 0.444 1 98.5 210 LEU B C 1
ATOM 3660 O O . LEU B 1 210 ? -15.422 9.211 0.457 1 98.5 210 LEU B O 1
ATOM 3664 N N . ALA B 1 211 ? -17.297 8.766 1.519 1 98.19 211 ALA B N 1
ATOM 3665 C CA . ALA B 1 211 ? -16.75 9.18 2.812 1 98.19 211 ALA B CA 1
ATOM 3666 C C . ALA B 1 211 ? -15.672 8.219 3.293 1 98.19 211 ALA B C 1
ATOM 3668 O O . ALA B 1 211 ? -15.664 7.043 2.912 1 98.19 211 ALA B O 1
ATOM 3669 N N . PRO B 1 212 ? -14.75 8.719 4.082 1 96.94 212 PRO B N 1
ATOM 3670 C CA . PRO B 1 212 ? -13.875 7.77 4.773 1 96.94 212 PRO B CA 1
ATOM 3671 C C . PRO B 1 212 ? -14.648 6.77 5.629 1 96.94 212 PRO B C 1
ATOM 3673 O O . PRO B 1 212 ? -15.781 7.043 6.027 1 96.94 212 PRO B O 1
ATOM 3676 N N . GLY B 1 213 ? -14.047 5.617 5.816 1 94.38 213 GLY B N 1
ATOM 3677 C CA . GLY B 1 213 ? -14.688 4.629 6.668 1 94.38 213 GLY B CA 1
ATOM 3678 C C . GLY B 1 213 ? -14.891 5.113 8.094 1 94.38 213 GLY B C 1
ATOM 3679 O O . GLY B 1 213 ? -15.914 4.809 8.719 1 94.38 213 GLY B O 1
ATOM 3680 N N . GLU B 1 214 ? -13.859 5.84 8.562 1 90.62 214 GLU B N 1
ATOM 3681 C CA . GLU B 1 214 ? -13.938 6.418 9.898 1 90.62 214 GLU B CA 1
ATOM 3682 C C . GLU B 1 214 ? -14.602 7.789 9.867 1 90.62 214 GLU B C 1
ATOM 3684 O O . GLU B 1 214 ? -13.953 8.805 10.133 1 90.62 214 GLU B O 1
ATOM 3689 N N . CYS B 1 215 ? -15.773 7.879 9.477 1 95 215 CYS B N 1
ATOM 3690 C CA . CYS B 1 215 ? -16.625 9.062 9.398 1 95 215 CYS B CA 1
ATOM 3691 C C . CYS B 1 215 ? -18.016 8.781 9.945 1 95 215 CYS B C 1
ATOM 3693 O O . CYS B 1 215 ? -18.844 8.195 9.25 1 95 215 CYS B O 1
ATOM 3695 N N . PRO B 1 216 ? -18.297 9.188 11.172 1 93.38 216 PRO B N 1
ATOM 3696 C CA . PRO B 1 216 ? -19.578 8.867 11.812 1 93.38 216 PRO B CA 1
ATOM 3697 C C . PRO B 1 216 ? -20.781 9.328 10.992 1 93.38 216 PRO B C 1
ATOM 3699 O O . PRO B 1 216 ? -21.797 8.641 10.945 1 93.38 216 PRO B O 1
ATOM 3702 N N . ASP B 1 217 ? -20.656 10.438 10.422 1 96.31 217 ASP B N 1
ATOM 3703 C CA . ASP B 1 217 ? -21.703 10.977 9.562 1 96.31 217 ASP B CA 1
ATOM 3704 C C . ASP B 1 217 ? -21.219 11.102 8.117 1 96.31 217 ASP B C 1
ATOM 3706 O O . ASP B 1 217 ? -20.688 12.141 7.727 1 96.31 217 ASP B O 1
ATOM 3710 N N . PRO B 1 218 ? -21.484 10.117 7.324 1 97.5 218 PRO B N 1
ATOM 3711 C CA . PRO B 1 218 ? -20.969 10.109 5.953 1 97.5 218 PRO B CA 1
ATOM 3712 C C . PRO B 1 218 ? -21.406 11.336 5.148 1 97.5 218 PRO B C 1
ATOM 3714 O O . PRO B 1 218 ? -20.672 11.797 4.277 1 97.5 218 PRO B O 1
ATOM 3717 N N . ALA B 1 219 ? -22.594 11.789 5.414 1 98.19 219 ALA B N 1
ATOM 3718 C CA . ALA B 1 219 ? -23.078 12.961 4.688 1 98.19 219 ALA B CA 1
ATOM 3719 C C . ALA B 1 219 ? -22.172 14.164 4.945 1 98.19 219 ALA B C 1
ATOM 3721 O O . ALA B 1 219 ? -21.891 14.945 4.031 1 98.19 219 ALA B O 1
ATOM 3722 N N . GLN B 1 220 ? -21.766 14.305 6.199 1 98.12 220 GLN B N 1
ATOM 3723 C CA . GLN B 1 220 ? -20.859 15.391 6.555 1 98.12 220 GLN B CA 1
ATOM 3724 C C . GLN B 1 220 ? -19.516 15.227 5.863 1 98.12 220 GLN B C 1
ATOM 3726 O O . GLN B 1 220 ? -18.938 16.203 5.383 1 98.12 220 GLN B O 1
ATOM 3731 N N . GLY B 1 221 ? -19 14.016 5.836 1 98.5 221 GLY B N 1
ATOM 3732 C CA . GLY B 1 221 ? -17.75 13.742 5.141 1 98.5 221 GLY B CA 1
ATOM 3733 C C . GLY B 1 221 ? -17.812 14.062 3.658 1 98.5 221 GLY B C 1
ATOM 3734 O O . GLY B 1 221 ? -16.906 14.688 3.111 1 98.5 221 GLY B O 1
ATOM 3735 N N . ILE B 1 222 ? -18.875 13.672 3.029 1 98.81 222 ILE B N 1
ATOM 3736 C CA . ILE B 1 222 ? -19.062 13.891 1.598 1 98.81 222 ILE B CA 1
ATOM 3737 C C . ILE B 1 222 ? -19.188 15.391 1.321 1 98.81 222 ILE B C 1
ATOM 3739 O O . ILE B 1 222 ? -18.672 15.891 0.325 1 98.81 222 ILE B O 1
ATOM 3743 N N . ALA B 1 223 ? -19.906 16.078 2.213 1 98.81 223 ALA B N 1
ATOM 3744 C CA . ALA B 1 223 ? -20.016 17.531 2.068 1 98.81 223 ALA B CA 1
ATOM 3745 C C . ALA B 1 223 ? -18.641 18.188 2.08 1 98.81 223 ALA B C 1
ATOM 3747 O O . ALA B 1 223 ? -18.391 19.109 1.302 1 98.81 223 ALA B O 1
ATOM 3748 N N . SER B 1 224 ? -17.781 17.766 2.936 1 98.88 224 SER B N 1
ATOM 3749 C CA . SER B 1 224 ? -16.422 18.297 3.002 1 98.88 224 SER B CA 1
ATOM 3750 C C . SER B 1 224 ? -15.633 17.953 1.739 1 98.88 224 SER B C 1
ATOM 3752 O O . SER B 1 224 ? -14.875 18.781 1.234 1 98.88 224 SER B O 1
ATOM 3754 N N . ILE B 1 225 ? -15.789 16.766 1.248 1 98.88 225 ILE B N 1
ATOM 3755 C CA . ILE B 1 225 ? -15.148 16.344 0.004 1 98.88 225 ILE B CA 1
ATOM 3756 C C . ILE B 1 225 ? -15.602 17.25 -1.138 1 98.88 225 ILE B C 1
ATOM 3758 O O . ILE B 1 225 ? -14.781 17.766 -1.898 1 98.88 225 ILE B O 1
ATOM 3762 N N . ARG B 1 226 ? -16.891 17.5 -1.22 1 98.88 226 ARG B N 1
ATOM 3763 C CA . ARG B 1 226 ? -17.438 18.344 -2.268 1 98.88 226 ARG B CA 1
ATOM 3764 C C . ARG B 1 226 ? -16.953 19.781 -2.123 1 98.88 226 ARG B C 1
ATOM 3766 O O . ARG B 1 226 ? -16.688 20.453 -3.121 1 98.88 226 ARG B O 1
ATOM 3773 N N . LYS B 1 227 ? -16.875 20.234 -0.883 1 98.94 227 LYS B N 1
ATOM 3774 C CA . LYS B 1 227 ? -16.328 21.578 -0.621 1 98.94 227 LYS B CA 1
ATOM 3775 C C . LYS B 1 227 ? -14.922 21.719 -1.186 1 98.94 227 LYS B C 1
ATOM 3777 O O . LYS B 1 227 ? -14.609 22.703 -1.862 1 98.94 227 LYS B O 1
ATOM 3782 N N . LEU B 1 228 ? -14.109 20.734 -0.968 1 98.94 228 LEU B N 1
ATOM 3783 C CA . LEU B 1 228 ? -12.727 20.781 -1.431 1 98.94 228 LEU B CA 1
ATOM 3784 C C . LEU B 1 228 ? -12.664 20.672 -2.949 1 98.94 228 LEU B C 1
ATOM 3786 O O . LEU B 1 228 ? -11.836 21.328 -3.588 1 98.94 228 LEU B O 1
ATOM 3790 N N . LYS B 1 229 ? -13.484 19.844 -3.543 1 98.88 229 LYS B N 1
ATOM 3791 C CA . LYS B 1 229 ? -13.547 19.75 -5 1 98.88 229 LYS B CA 1
ATOM 3792 C C . LYS B 1 229 ? -13.961 21.078 -5.621 1 98.88 229 LYS B C 1
ATOM 3794 O O . LYS B 1 229 ? -13.406 21.484 -6.645 1 98.88 229 LYS B O 1
ATOM 3799 N N . ALA B 1 230 ? -14.922 21.703 -5.035 1 98.75 230 ALA B N 1
ATOM 3800 C CA . ALA B 1 230 ? -15.375 23 -5.531 1 98.75 230 ALA B CA 1
ATOM 3801 C C . ALA B 1 230 ? -14.25 24.031 -5.484 1 98.75 230 ALA B C 1
ATOM 3803 O O . ALA B 1 230 ? -14.102 24.844 -6.402 1 98.75 230 ALA B O 1
ATOM 3804 N N . LEU B 1 231 ? -13.539 24.016 -4.422 1 98.69 231 LEU B N 1
ATOM 3805 C CA . LEU B 1 231 ? -12.414 24.922 -4.289 1 98.69 231 LEU B CA 1
ATOM 3806 C C . LEU B 1 231 ? -11.352 24.641 -5.348 1 98.69 231 LEU B C 1
ATOM 3808 O O . LEU B 1 231 ? -10.773 25.562 -5.918 1 98.69 231 LEU B O 1
ATOM 3812 N N . ARG B 1 232 ? -11.039 23.312 -5.512 1 98.69 232 ARG B N 1
ATOM 3813 C CA . ARG B 1 232 ? -10.125 22.922 -6.582 1 98.69 232 ARG B CA 1
ATOM 3814 C C . ARG B 1 232 ? -10.57 23.5 -7.922 1 98.69 232 ARG B C 1
ATOM 3816 O O . ARG B 1 232 ? -9.781 24.125 -8.625 1 98.69 232 ARG B O 1
ATOM 3823 N N . ASP B 1 233 ? -11.789 23.344 -8.234 1 98.44 233 ASP B N 1
ATOM 3824 C CA . ASP B 1 233 ? -12.32 23.781 -9.516 1 98.44 233 ASP B CA 1
ATOM 3825 C C . ASP B 1 233 ? -12.305 25.312 -9.625 1 98.44 233 ASP B C 1
ATOM 3827 O O . ASP B 1 233 ? -12.008 25.859 -10.688 1 98.44 233 ASP B O 1
ATOM 3831 N N . ALA B 1 234 ? -12.609 26 -8.609 1 98.25 234 ALA B N 1
ATOM 3832 C CA . ALA B 1 234 ? -12.695 27.453 -8.602 1 98.25 234 ALA B CA 1
ATOM 3833 C C . ALA B 1 234 ? -11.312 28.094 -8.727 1 98.25 234 ALA B C 1
ATOM 3835 O O . ALA B 1 234 ? -11.164 29.156 -9.312 1 98.25 234 ALA B O 1
ATOM 3836 N N . THR B 1 235 ? -10.312 27.422 -8.227 1 97.81 235 THR B N 1
ATOM 3837 C CA . THR B 1 235 ? -8.984 28.031 -8.156 1 97.81 235 THR B CA 1
ATOM 3838 C C . THR B 1 235 ? -8.047 27.391 -9.18 1 97.81 235 THR B C 1
ATOM 3840 O O . THR B 1 235 ? -6.934 27.875 -9.391 1 97.81 235 THR B O 1
ATOM 3843 N N . GLY B 1 236 ? -8.516 26.312 -9.789 1 97.94 236 GLY B N 1
ATOM 3844 C CA . GLY B 1 236 ? -7.594 25.5 -10.578 1 97.94 236 GLY B CA 1
ATOM 3845 C C . GLY B 1 236 ? -6.523 24.828 -9.734 1 97.94 236 GLY B C 1
ATOM 3846 O O . GLY B 1 236 ? -5.402 24.625 -10.203 1 97.94 236 GLY B O 1
ATOM 3847 N N . GLY B 1 237 ? -6.855 24.609 -8.492 1 98 237 GLY B N 1
ATOM 3848 C CA . GLY B 1 237 ? -5.879 24.109 -7.535 1 98 237 GLY B CA 1
ATOM 3849 C C . GLY B 1 237 ? -5.633 22.625 -7.645 1 98 237 GLY B C 1
ATOM 3850 O O . GLY B 1 237 ? -6.25 21.938 -8.469 1 98 237 GLY B O 1
ATOM 3851 N N . ASP B 1 238 ? -4.711 22.172 -6.855 1 98.19 238 ASP B N 1
ATOM 3852 C CA . ASP B 1 238 ? -4.281 20.781 -6.766 1 98.19 238 ASP B CA 1
ATOM 3853 C C . ASP B 1 238 ? -4.645 20.188 -5.406 1 98.19 238 ASP B C 1
ATOM 3855 O O . ASP B 1 238 ? -4.23 20.703 -4.367 1 98.19 238 ASP B O 1
ATOM 3859 N N . LEU B 1 239 ? -5.453 19.094 -5.473 1 98.75 239 LEU B N 1
ATOM 3860 C CA . LEU B 1 239 ? -5.68 18.344 -4.238 1 98.75 239 LEU B CA 1
ATOM 3861 C C . LEU B 1 239 ? -4.449 17.531 -3.861 1 98.75 239 LEU B C 1
ATOM 3863 O O . LEU B 1 239 ? -4.012 16.672 -4.625 1 98.75 239 LEU B O 1
ATOM 3867 N N . VAL B 1 240 ? -3.842 17.844 -2.754 1 98.81 240 VAL B N 1
ATOM 3868 C CA . VAL B 1 240 ? -2.707 17.094 -2.229 1 98.81 240 VAL B CA 1
ATOM 3869 C C . VAL B 1 240 ? -3.191 16.094 -1.18 1 98.81 240 VAL B C 1
ATOM 3871 O O . VAL B 1 240 ? -3.555 16.469 -0.066 1 98.81 240 VAL B O 1
ATOM 3874 N N . LEU B 1 241 ? -3.145 14.828 -1.607 1 98.62 241 LEU B N 1
ATOM 3875 C CA . LEU B 1 241 ? -3.684 13.781 -0.742 1 98.62 241 LEU B CA 1
ATOM 3876 C C . LEU B 1 241 ? -2.654 13.359 0.3 1 98.62 241 LEU B C 1
ATOM 3878 O O . LEU B 1 241 ? -1.495 13.102 -0.035 1 98.62 241 LEU B O 1
ATOM 3882 N N . PHE B 1 242 ? -3.121 13.242 1.518 1 97.25 242 PHE B N 1
ATOM 3883 C CA . PHE B 1 242 ? -2.266 12.984 2.67 1 97.25 242 PHE B CA 1
ATOM 3884 C C . PHE B 1 242 ? -1.909 11.508 2.76 1 97.25 242 PHE B C 1
ATOM 3886 O O . PHE B 1 242 ? -0.743 11.156 2.951 1 97.25 242 PHE B O 1
ATOM 3893 N N . HIS B 1 243 ? -2.832 10.609 2.506 1 98.19 243 HIS B N 1
ATOM 3894 C CA . HIS B 1 243 ? -2.672 9.195 2.818 1 98.19 243 HIS B CA 1
ATOM 3895 C C . HIS B 1 243 ? -2.555 8.359 1.547 1 98.19 243 HIS B C 1
ATOM 3897 O O . HIS B 1 243 ? -2.275 7.164 1.609 1 98.19 243 HIS B O 1
ATOM 3903 N N . ASP B 1 244 ? -2.734 8.898 0.36 1 98.5 244 ASP B N 1
ATOM 3904 C CA . ASP B 1 244 ? -2.768 8.109 -0.868 1 98.5 244 ASP B CA 1
ATOM 3905 C C . ASP B 1 244 ? -1.359 7.863 -1.403 1 98.5 244 ASP B C 1
ATOM 3907 O O . ASP B 1 244 ? -0.7 8.789 -1.876 1 98.5 244 ASP B O 1
ATOM 3911 N N . PRO B 1 245 ? -0.936 6.613 -1.376 1 98.25 245 PRO B N 1
ATOM 3912 C CA . PRO B 1 245 ? 0.419 6.363 -1.872 1 98.25 245 PRO B CA 1
ATOM 3913 C C . PRO B 1 245 ? 0.591 6.746 -3.34 1 98.25 245 PRO B C 1
ATOM 3915 O O . PRO B 1 245 ? 1.666 7.199 -3.742 1 98.25 245 PRO B O 1
ATOM 3918 N N . ASN B 1 246 ? -0.448 6.633 -4.156 1 97.06 246 ASN B N 1
ATOM 3919 C CA . ASN B 1 246 ? -0.371 6.953 -5.578 1 97.06 246 ASN B CA 1
ATOM 3920 C C . ASN B 1 246 ? -0.264 8.453 -5.805 1 97.06 246 ASN B C 1
ATOM 3922 O O . ASN B 1 246 ? 0.049 8.898 -6.914 1 97.06 246 ASN B O 1
ATOM 3926 N N . ASP B 1 247 ? -0.55 9.195 -4.824 1 98.12 247 ASP B N 1
ATOM 3927 C CA . ASP B 1 247 ? -0.367 10.648 -4.887 1 98.12 247 ASP B CA 1
ATOM 3928 C C . ASP B 1 247 ? 0.961 11.055 -4.254 1 98.12 247 ASP B C 1
ATOM 3930 O O . ASP B 1 247 ? 1.75 11.781 -4.871 1 98.12 247 ASP B O 1
ATOM 3934 N N . VAL B 1 248 ? 1.271 10.547 -3.064 1 98.5 248 VAL B N 1
ATOM 3935 C CA . VAL B 1 248 ? 2.402 10.992 -2.256 1 98.5 248 VAL B CA 1
ATOM 3936 C C . VAL B 1 248 ? 3.707 10.5 -2.883 1 98.5 248 VAL B C 1
ATOM 3938 O O . VAL B 1 248 ? 4.684 11.25 -2.955 1 98.5 248 VAL B O 1
ATOM 3941 N N . HIS B 1 249 ? 3.744 9.266 -3.375 1 98 249 HIS B N 1
ATOM 3942 C CA . HIS B 1 249 ? 4.992 8.641 -3.795 1 98 249 HIS B CA 1
ATOM 3943 C C . HIS B 1 249 ? 5.609 9.375 -4.977 1 98 249 HIS B C 1
ATOM 3945 O O . HIS B 1 249 ? 6.824 9.578 -5.02 1 98 249 HIS B O 1
ATOM 3951 N N . PRO B 1 250 ? 4.793 9.797 -5.938 1 96.94 250 PRO B N 1
ATOM 3952 C CA . PRO B 1 250 ? 5.426 10.461 -7.078 1 96.94 250 PRO B CA 1
ATOM 3953 C C . PRO B 1 250 ? 5.676 11.945 -6.836 1 96.94 250 PRO B C 1
ATOM 3955 O O . PRO B 1 250 ? 6.355 12.602 -7.633 1 96.94 250 PRO B O 1
ATOM 3958 N N . ARG B 1 251 ? 5.203 12.539 -5.754 1 97.62 251 ARG B N 1
ATOM 3959 C CA . ARG B 1 251 ? 5.367 13.969 -5.496 1 97.62 251 ARG B CA 1
ATOM 3960 C C . ARG B 1 251 ? 6.793 14.289 -5.066 1 97.62 251 ARG B C 1
ATOM 3962 O O . ARG B 1 251 ? 7.406 13.531 -4.309 1 97.62 251 ARG B O 1
ATOM 3969 N N . PRO B 1 252 ? 7.27 15.461 -5.555 1 97 252 PRO B N 1
ATOM 3970 C CA . PRO B 1 252 ? 8.5 15.953 -4.922 1 97 252 PRO B CA 1
ATOM 3971 C C . PRO B 1 252 ? 8.352 16.156 -3.416 1 97 252 PRO B C 1
ATOM 3973 O O . PRO B 1 252 ? 7.352 16.719 -2.959 1 97 252 PRO B O 1
ATOM 3976 N N . ARG B 1 253 ? 9.336 15.602 -2.668 1 97.81 253 ARG B N 1
ATOM 3977 C CA . ARG B 1 253 ? 9.352 15.727 -1.215 1 97.81 253 ARG B CA 1
ATOM 3978 C C . ARG B 1 253 ? 10.625 16.406 -0.732 1 97.81 253 ARG B C 1
ATOM 3980 O O . ARG B 1 253 ? 11.602 16.5 -1.48 1 97.81 253 ARG B O 1
ATOM 3987 N N . ALA B 1 254 ? 10.602 16.875 0.517 1 98.12 254 ALA B N 1
ATOM 3988 C CA . ALA B 1 254 ? 11.789 17.5 1.09 1 98.12 254 ALA B CA 1
ATOM 3989 C C . ALA B 1 254 ? 13.039 16.656 0.819 1 98.12 254 ALA B C 1
ATOM 3991 O O . ALA B 1 254 ? 13.016 15.438 0.956 1 98.12 254 ALA B O 1
ATOM 3992 N N . PRO B 1 255 ? 14.07 17.266 0.308 1 97.31 255 PRO B N 1
ATOM 3993 C CA . PRO B 1 255 ? 14.359 18.703 0.395 1 97.31 255 PRO B CA 1
ATOM 3994 C C . PRO B 1 255 ? 13.828 19.484 -0.801 1 97.31 255 PRO B C 1
ATOM 3996 O O . PRO B 1 255 ? 13.984 20.703 -0.862 1 97.31 255 PRO B O 1
ATOM 3999 N N . ASP B 1 256 ? 13.258 18.75 -1.786 1 97.88 256 ASP B N 1
ATOM 4000 C CA . ASP B 1 256 ? 12.57 19.5 -2.846 1 97.88 256 ASP B CA 1
ATOM 4001 C C . ASP B 1 256 ? 11.383 20.281 -2.293 1 97.88 256 ASP B C 1
ATOM 4003 O O . ASP B 1 256 ? 10.961 20.047 -1.156 1 97.88 256 ASP B O 1
ATOM 4007 N N . PHE B 1 257 ? 10.93 21.297 -3.057 1 98.31 257 PHE B N 1
ATOM 4008 C CA . PHE B 1 257 ? 9.852 22.156 -2.572 1 98.31 257 PHE B CA 1
ATOM 4009 C C . PHE B 1 257 ? 9.008 22.672 -3.734 1 98.31 257 PHE B C 1
ATOM 4011 O O . PHE B 1 257 ? 9.375 22.5 -4.898 1 98.31 257 PHE B O 1
ATOM 4018 N N . TYR B 1 258 ? 7.84 23.156 -3.396 1 98.25 258 TYR B N 1
ATOM 4019 C CA . TYR B 1 258 ? 6.953 23.859 -4.324 1 98.25 258 TYR B CA 1
ATOM 4020 C C . TYR B 1 258 ? 7.012 25.359 -4.105 1 98.25 258 TYR B C 1
ATOM 4022 O O . TYR B 1 258 ? 7.055 25.828 -2.967 1 98.25 258 TYR B O 1
ATOM 4030 N N . GLU B 1 259 ? 7.086 26.109 -5.27 1 96.44 259 GLU B N 1
ATOM 4031 C CA . GLU B 1 259 ? 7.113 27.578 -5.199 1 96.44 259 GLU B CA 1
ATOM 4032 C C . GLU B 1 259 ? 5.949 28.188 -5.973 1 96.44 259 GLU B C 1
ATOM 4034 O O . GLU B 1 259 ? 5.453 27.594 -6.934 1 96.44 259 GLU B O 1
#

pLDDT: mean 95.87, std 5.09, range [64.19, 98.94]

Organism: Cystobacter fuscus (strain ATCC 25194 / DSM 2262 / NBRC 100088 / M29) (NCBI:txid1242864)